Protein AF-0000000067994650 (afdb_homodimer)

Structure (mmCIF, N/CA/C/O backbone):
data_AF-0000000067994650-model_v1
#
loop_
_entity.id
_entity.type
_entity.pdbx_description
1 polymer 'DUF3533 domain-containing protein'
#
loop_
_atom_site.group_PDB
_atom_site.id
_atom_site.type_symbol
_atom_site.label_atom_id
_atom_site.label_alt_id
_atom_site.label_comp_id
_atom_site.label_asym_id
_atom_site.label_entity_id
_atom_site.label_seq_id
_atom_site.pdbx_PDB_ins_code
_atom_site.Cartn_x
_atom_site.Cartn_y
_atom_site.Cartn_z
_atom_site.occupancy
_atom_site.B_iso_or_equiv
_atom_site.auth_seq_id
_atom_site.auth_comp_id
_atom_site.auth_asym_id
_atom_site.auth_atom_id
_atom_site.pdbx_PDB_model_num
ATOM 1 N N . MET A 1 1 ? -2.117 75.438 18.109 1 29.7 1 MET A N 1
ATOM 2 C CA . MET A 1 1 ? -2.848 74.125 18.141 1 29.7 1 MET A CA 1
ATOM 3 C C . MET A 1 1 ? -2.881 73.5 16.75 1 29.7 1 MET A C 1
ATOM 5 O O . MET A 1 1 ? -3.826 73.75 15.992 1 29.7 1 MET A O 1
ATOM 9 N N . ALA A 1 2 ? -1.733 73.375 16.031 1 42.38 2 ALA A N 1
ATOM 10 C CA . ALA A 1 2 ? -1.483 72.812 14.703 1 42.38 2 ALA A CA 1
ATOM 11 C C . ALA A 1 2 ? -1.89 71.375 14.633 1 42.38 2 ALA A C 1
ATOM 13 O O . ALA A 1 2 ? -1.391 70.5 15.406 1 42.38 2 ALA A O 1
ATOM 14 N N . GLY A 1 3 ? -3.188 71.125 14.312 1 34.12 3 GLY A N 1
ATOM 15 C CA . GLY A 1 3 ? -3.738 69.75 14.062 1 34.12 3 GLY A CA 1
ATOM 16 C C . GLY A 1 3 ? -2.934 69 13.055 1 34.12 3 GLY A C 1
ATOM 17 O O . GLY A 1 3 ? -2.914 69.312 11.867 1 34.12 3 GLY A O 1
ATOM 18 N N . SER A 1 4 ? -1.742 68.438 13.383 1 42.16 4 SER A N 1
ATOM 19 C CA . SER A 1 4 ? -1.042 67.5 12.523 1 42.16 4 SER A CA 1
ATOM 20 C C . SER A 1 4 ? -1.967 66.375 12.086 1 42.16 4 SER A C 1
ATOM 22 O O . SER A 1 4 ? -2.453 65.562 12.922 1 42.16 4 SER A O 1
ATOM 24 N N . THR A 1 5 ? -2.775 66.625 11.031 1 41.5 5 THR A N 1
ATOM 25 C CA . THR A 1 5 ? -3.529 65.562 10.367 1 41.5 5 THR A CA 1
ATOM 26 C C . THR A 1 5 ? -2.621 64.438 10.023 1 41.5 5 THR A C 1
ATOM 28 O O . THR A 1 5 ? -1.7 64.562 9.219 1 41.5 5 THR A O 1
ATOM 31 N N . VAL A 1 6 ? -2.287 63.562 10.969 1 46.94 6 VAL A N 1
ATOM 32 C CA . VAL A 1 6 ? -1.71 62.25 10.656 1 46.94 6 VAL A CA 1
ATOM 33 C C . VAL A 1 6 ? -2.535 61.562 9.57 1 46.94 6 VAL A C 1
ATOM 35 O O . VAL A 1 6 ? -3.682 61.156 9.812 1 46.94 6 VAL A O 1
ATOM 38 N N . ALA A 1 7 ? -2.354 61.969 8.32 1 45.97 7 ALA A N 1
ATOM 39 C CA . ALA A 1 7 ? -2.844 61.156 7.203 1 45.97 7 ALA A CA 1
ATOM 40 C C . ALA A 1 7 ? -2.518 59.688 7.41 1 45.97 7 ALA A C 1
ATOM 42 O O . ALA A 1 7 ? -1.348 59.312 7.5 1 45.97 7 ALA A O 1
ATOM 43 N N . THR A 1 8 ? -3.389 59.062 8.164 1 40.09 8 THR A N 1
ATOM 44 C CA . THR A 1 8 ? -3.326 57.594 8.109 1 40.09 8 THR A CA 1
ATOM 45 C C . THR A 1 8 ? -3.223 57.094 6.672 1 40.09 8 THR A C 1
ATOM 47 O O . THR A 1 8 ? -4.113 57.375 5.859 1 40.09 8 THR A O 1
ATOM 50 N N . ASP A 1 9 ? -2.074 57.25 6.07 1 38.62 9 ASP A N 1
ATOM 51 C CA . ASP A 1 9 ? -1.827 56.594 4.797 1 38.62 9 ASP A CA 1
ATOM 52 C C . ASP A 1 9 ? -2.482 55.219 4.762 1 38.62 9 ASP A C 1
ATOM 54 O O . ASP A 1 9 ? -1.994 54.25 5.391 1 38.62 9 ASP A O 1
ATOM 58 N N . THR A 1 10 ? -3.785 55.188 4.84 1 40.5 10 THR A N 1
ATOM 59 C CA . THR A 1 10 ? -4.527 53.969 4.633 1 40.5 10 THR A CA 1
ATOM 60 C C . THR A 1 10 ? -4.188 53.344 3.281 1 40.5 10 THR A C 1
ATOM 62 O O . THR A 1 10 ? -5.016 53.344 2.369 1 40.5 10 THR A O 1
ATOM 65 N N . ARG A 1 11 ? -3.027 53.625 2.789 1 42.62 11 ARG A N 1
ATOM 66 C CA . ARG A 1 11 ? -2.729 52.938 1.547 1 42.62 11 ARG A CA 1
ATOM 67 C C . ARG A 1 11 ? -3.043 51.438 1.67 1 42.62 11 ARG A C 1
ATOM 69 O O . ARG A 1 11 ? -2.508 50.75 2.547 1 42.62 11 ARG A O 1
ATOM 76 N N . ILE A 1 12 ? -4.199 51.062 1.277 1 43.84 12 ILE A N 1
ATOM 77 C CA . ILE A 1 12 ? -4.555 49.688 1.041 1 43.84 12 ILE A CA 1
ATOM 78 C C . ILE A 1 12 ? -3.406 48.969 0.336 1 43.84 12 ILE A C 1
ATOM 80 O O . ILE A 1 12 ? -3.023 49.344 -0.775 1 43.84 12 ILE A O 1
ATOM 84 N N . LYS A 1 13 ? -2.348 48.594 1.061 1 48.44 13 LYS A N 1
ATOM 85 C CA . LYS A 1 13 ? -1.297 47.719 0.519 1 48.44 13 LYS A CA 1
ATOM 86 C C . LYS A 1 13 ? -1.854 46.781 -0.53 1 48.44 13 LYS A C 1
ATOM 88 O O . LYS A 1 13 ? -2.863 46.094 -0.294 1 48.44 13 LYS A O 1
ATOM 93 N N . PRO A 1 14 ? -1.646 46.969 -1.802 1 47.5 14 PRO A N 1
ATOM 94 C CA . PRO A 1 14 ? -2.109 46.094 -2.879 1 47.5 14 PRO A CA 1
ATOM 95 C C . PRO A 1 14 ? -1.951 44.625 -2.541 1 47.5 14 PRO A C 1
ATOM 97 O O . PRO A 1 14 ? -1.051 44.25 -1.783 1 47.5 14 PRO A O 1
ATOM 100 N N . PRO A 1 15 ? -3.088 43.938 -2.531 1 55.03 15 PRO A N 1
ATOM 101 C CA . PRO A 1 15 ? -2.959 42.531 -2.23 1 55.03 15 PRO A CA 1
ATOM 102 C C . PRO A 1 15 ? -1.722 41.906 -2.871 1 55.03 15 PRO A C 1
ATOM 104 O O . PRO A 1 15 ? -1.391 42.219 -4.016 1 55.03 15 PRO A O 1
ATOM 107 N N . SER A 1 16 ? -0.618 41.656 -2.078 1 64.62 16 SER A N 1
ATOM 108 C CA . SER A 1 16 ? 0.697 41.094 -2.408 1 64.62 16 SER A CA 1
ATOM 109 C C . SER A 1 16 ? 0.606 40.094 -3.533 1 64.62 16 SER A C 1
ATOM 111 O O . SER A 1 16 ? -0.419 39.406 -3.691 1 64.62 16 SER A O 1
ATOM 113 N N . ALA A 1 17 ? 1.298 40.312 -4.727 1 74.31 17 ALA A N 1
ATOM 114 C CA . ALA A 1 17 ? 1.501 39.438 -5.863 1 74.31 17 ALA A CA 1
ATOM 115 C C . ALA A 1 17 ? 1.503 37.969 -5.418 1 74.31 17 ALA A C 1
ATOM 117 O O . ALA A 1 17 ? 1.117 37.094 -6.184 1 74.31 17 ALA A O 1
ATOM 118 N N . ARG A 1 18 ? 1.809 37.812 -4.211 1 77.06 18 ARG A N 1
ATOM 119 C CA . ARG A 1 18 ? 1.876 36.469 -3.662 1 77.06 18 ARG A CA 1
ATOM 120 C C . ARG A 1 18 ? 0.488 35.844 -3.578 1 77.06 18 ARG A C 1
ATOM 122 O O . ARG A 1 18 ? 0.32 34.656 -3.859 1 77.06 18 ARG A O 1
ATOM 129 N N . ARG A 1 19 ? -0.495 36.688 -3.385 1 82 19 ARG A N 1
ATOM 130 C CA . ARG A 1 19 ? -1.859 36.188 -3.23 1 82 19 ARG A CA 1
ATOM 131 C C . ARG A 1 19 ? -2.385 35.625 -4.543 1 82 19 ARG A C 1
ATOM 133 O O . ARG A 1 19 ? -3.193 34.688 -4.539 1 82 19 ARG A O 1
ATOM 140 N N . TRP A 1 20 ? -1.82 36.125 -5.641 1 85.31 20 TRP A N 1
ATOM 141 C CA . TRP A 1 20 ? -2.338 35.719 -6.945 1 85.31 20 TRP A CA 1
ATOM 142 C C . TRP A 1 20 ? -1.477 34.594 -7.555 1 85.31 20 TRP A C 1
ATOM 144 O O . TRP A 1 20 ? -1.942 33.844 -8.406 1 85.31 20 TRP A O 1
ATOM 154 N N . ILE A 1 21 ? -0.321 34.438 -7.066 1 87.44 21 ILE A N 1
ATOM 155 C CA . ILE A 1 21 ? 0.613 33.5 -7.676 1 87.44 21 ILE A CA 1
ATOM 156 C C . ILE A 1 21 ? 0.593 32.188 -6.902 1 87.44 21 ILE A C 1
ATOM 158 O O . ILE A 1 21 ? 0.75 31.109 -7.492 1 87.44 21 ILE A O 1
ATOM 162 N N . ILE A 1 22 ? 0.298 32.188 -5.672 1 86.88 22 ILE A N 1
ATOM 163 C CA . ILE A 1 22 ? 0.41 31.016 -4.793 1 86.88 22 ILE A CA 1
ATOM 164 C C . ILE A 1 22 ? -0.578 29.938 -5.23 1 86.88 22 ILE A C 1
ATOM 166 O O . ILE A 1 22 ? -0.215 28.766 -5.344 1 86.88 22 ILE A O 1
ATOM 170 N N . PRO A 1 23 ? -1.797 30.359 -5.566 1 88.06 23 PRO A N 1
ATOM 171 C CA . PRO A 1 23 ? -2.74 29.312 -5.961 1 88.06 23 PRO A CA 1
ATOM 172 C C . PRO A 1 23 ? -2.359 28.641 -7.281 1 88.06 23 PRO A C 1
ATOM 174 O O . PRO A 1 23 ? -2.711 27.484 -7.516 1 88.06 23 PRO A O 1
ATOM 177 N N . LEU A 1 24 ? -1.581 29.344 -8.039 1 89 24 LEU A N 1
ATOM 178 C CA . LEU A 1 24 ? -1.181 28.781 -9.32 1 89 24 LEU A CA 1
ATOM 179 C C . LEU A 1 24 ? 0.02 27.859 -9.164 1 89 24 LEU A C 1
ATOM 181 O O . LEU A 1 24 ? 0.182 26.906 -9.93 1 89 24 LEU A O 1
ATOM 185 N N . LEU A 1 25 ? 0.823 28.078 -8.125 1 92.69 25 LEU A N 1
ATOM 186 C CA . LEU A 1 25 ? 2.021 27.266 -7.898 1 92.69 25 LEU A CA 1
ATOM 187 C C . LEU A 1 25 ? 1.723 26.094 -6.984 1 92.69 25 LEU A C 1
ATOM 189 O O . LEU A 1 25 ? 2.488 25.125 -6.941 1 92.69 25 LEU A O 1
ATOM 193 N N . ALA A 1 26 ? 0.589 26.172 -6.316 1 92.62 26 ALA A N 1
ATOM 194 C CA . ALA A 1 26 ? 0.248 25.172 -5.309 1 92.62 26 ALA A CA 1
ATOM 195 C C . ALA A 1 26 ? 0.141 23.781 -5.93 1 92.62 26 ALA A C 1
ATOM 197 O O . ALA A 1 26 ? 0.707 22.812 -5.41 1 92.62 26 ALA A O 1
ATOM 198 N N . PRO A 1 27 ? -0.521 23.703 -7.109 1 94.44 27 PRO A N 1
ATOM 199 C CA . PRO A 1 27 ? -0.582 22.375 -7.727 1 94.44 27 PRO A CA 1
ATOM 200 C C . PRO A 1 27 ? 0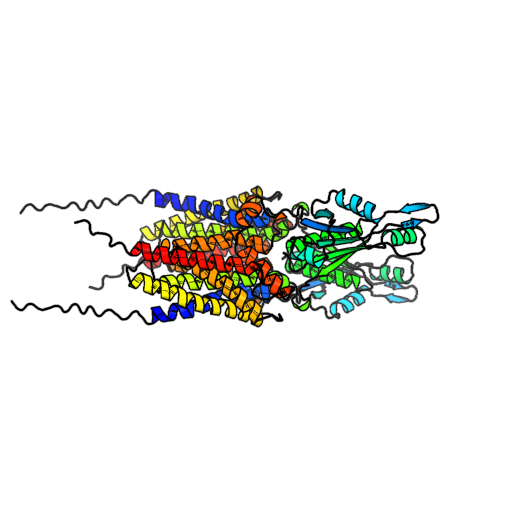.799 21.828 -8.078 1 94.44 27 PRO A C 1
ATOM 202 O O . PRO A 1 27 ? 1.025 20.609 -7.996 1 94.44 27 PRO A O 1
ATOM 205 N N . LEU A 1 28 ? 1.701 22.672 -8.383 1 95.62 28 LEU A N 1
ATOM 206 C CA . LEU A 1 28 ? 3.047 22.234 -8.734 1 95.62 28 LEU A CA 1
ATOM 207 C C . LEU A 1 28 ? 3.771 21.672 -7.516 1 95.62 28 LEU A C 1
ATOM 209 O O . LEU A 1 28 ? 4.469 20.656 -7.617 1 95.62 28 LEU A O 1
ATOM 213 N N . ILE A 1 29 ? 3.594 22.281 -6.434 1 93.44 29 ILE A N 1
ATOM 214 C CA . ILE A 1 29 ? 4.191 21.797 -5.195 1 93.44 29 ILE A CA 1
ATOM 215 C C . ILE A 1 29 ? 3.611 20.438 -4.848 1 93.44 29 ILE A C 1
ATOM 217 O O . ILE A 1 29 ? 4.355 19.5 -4.52 1 93.44 29 ILE A O 1
ATOM 221 N N . GLY A 1 30 ? 2.305 20.359 -4.957 1 93.5 30 GLY A N 1
ATOM 222 C CA . GLY A 1 30 ? 1.657 19.078 -4.707 1 93.5 30 GLY A CA 1
ATOM 223 C C . GLY A 1 30 ? 2.121 17.984 -5.645 1 93.5 30 GLY A C 1
ATOM 224 O O . GLY A 1 30 ? 2.332 16.844 -5.219 1 93.5 30 GLY A O 1
ATOM 225 N N . LEU A 1 31 ? 2.346 18.375 -6.879 1 95.69 31 LEU A N 1
ATOM 226 C CA . LEU A 1 31 ? 2.775 17.406 -7.887 1 95.69 31 LEU A CA 1
ATOM 227 C C . LEU A 1 31 ? 4.191 16.922 -7.605 1 95.69 31 LEU A C 1
ATOM 229 O O . LEU A 1 31 ? 4.508 15.75 -7.832 1 95.69 31 LEU A O 1
ATOM 233 N N . ILE A 1 32 ? 5.023 17.766 -7.113 1 94.69 32 ILE A N 1
ATOM 234 C CA . ILE A 1 32 ? 6.387 17.391 -6.773 1 94.69 32 ILE A CA 1
ATOM 235 C C . ILE A 1 32 ? 6.371 16.406 -5.609 1 94.69 32 ILE A C 1
ATOM 237 O O . ILE A 1 32 ? 7.047 15.367 -5.648 1 94.69 32 ILE A O 1
ATOM 241 N N . ILE A 1 33 ? 5.566 16.672 -4.621 1 92.19 33 ILE A N 1
ATOM 242 C CA . ILE A 1 33 ? 5.434 15.789 -3.471 1 92.19 33 ILE A CA 1
ATOM 243 C C . ILE A 1 33 ? 4.863 14.438 -3.92 1 92.19 33 ILE A C 1
ATOM 245 O O . ILE A 1 33 ? 5.367 13.383 -3.529 1 92.19 33 ILE A O 1
ATOM 249 N N . ALA A 1 34 ? 3.9 14.555 -4.793 1 91.44 34 ALA A N 1
ATOM 250 C CA . ALA A 1 34 ? 3.287 13.344 -5.328 1 91.44 34 ALA A CA 1
ATOM 251 C C . ALA A 1 34 ? 4.301 12.508 -6.109 1 91.44 34 ALA A C 1
ATOM 253 O O . ALA A 1 34 ? 4.363 11.289 -5.953 1 91.44 34 ALA A O 1
ATOM 254 N N . ALA A 1 35 ? 5.062 13.172 -6.883 1 93.56 35 ALA A N 1
ATOM 255 C CA . ALA A 1 35 ? 6.07 12.484 -7.688 1 93.56 35 ALA A CA 1
ATOM 256 C C . ALA A 1 35 ? 7.082 11.766 -6.801 1 93.56 35 ALA A C 1
ATOM 258 O O . ALA A 1 35 ? 7.488 10.641 -7.102 1 93.56 35 ALA A O 1
ATOM 259 N N . LEU A 1 36 ? 7.422 12.336 -5.734 1 91.5 36 LEU A N 1
ATOM 260 C CA . LEU A 1 36 ? 8.375 11.742 -4.809 1 91.5 36 LEU A CA 1
ATOM 261 C C . LEU A 1 36 ? 7.801 10.477 -4.172 1 91.5 36 LEU A C 1
ATOM 263 O O . LEU A 1 36 ? 8.539 9.531 -3.885 1 91.5 36 LEU A O 1
ATOM 267 N N . MET A 1 37 ? 6.562 10.469 -4.023 1 88.94 37 MET A N 1
ATOM 268 C CA . MET A 1 37 ? 5.922 9.336 -3.361 1 88.94 37 MET A CA 1
ATOM 269 C C . MET A 1 37 ? 5.668 8.203 -4.348 1 88.94 37 MET A C 1
ATOM 271 O O . MET A 1 37 ? 5.844 7.031 -4.012 1 88.94 37 MET A O 1
ATOM 275 N N . VAL A 1 38 ? 5.348 8.547 -5.551 1 89.81 38 VAL A N 1
ATOM 276 C CA . VAL A 1 38 ? 4.844 7.562 -6.504 1 89.81 38 VAL A CA 1
ATOM 277 C C . VAL A 1 38 ? 6.008 6.957 -7.285 1 89.81 38 VAL A C 1
ATOM 279 O O . VAL A 1 38 ? 5.949 5.793 -7.691 1 89.81 38 VAL A O 1
ATOM 282 N N . THR A 1 39 ? 7.105 7.645 -7.453 1 92.62 39 THR A N 1
ATOM 283 C CA . THR A 1 39 ? 8.188 7.273 -8.359 1 92.62 39 THR A CA 1
ATOM 284 C C . THR A 1 39 ? 8.82 5.953 -7.93 1 92.62 39 THR A C 1
ATOM 286 O O . THR A 1 39 ? 9.055 5.074 -8.758 1 92.62 39 THR A O 1
ATOM 289 N N . PRO A 1 40 ? 9.031 5.793 -6.699 1 91.75 40 PRO A N 1
ATOM 290 C CA . PRO A 1 40 ? 9.727 4.547 -6.352 1 91.75 40 PRO A CA 1
ATOM 291 C C . PRO A 1 40 ? 8.852 3.311 -6.559 1 91.75 40 PRO A C 1
ATOM 293 O O . PRO A 1 40 ? 9.367 2.238 -6.891 1 91.75 40 PRO A O 1
ATOM 296 N N . MET A 1 41 ? 7.598 3.451 -6.434 1 90.38 41 MET A N 1
ATOM 297 C CA . MET A 1 41 ? 6.703 2.312 -6.609 1 90.38 41 MET A CA 1
ATOM 298 C C . MET A 1 41 ? 6.414 2.064 -8.086 1 90.38 41 MET A C 1
ATOM 300 O O . MET A 1 41 ? 6.562 0.942 -8.57 1 90.38 41 MET A O 1
ATOM 304 N N . LEU A 1 42 ? 6.188 3.076 -8.836 1 91.12 42 LEU A N 1
ATOM 305 C CA . LEU A 1 42 ? 5.805 2.914 -10.234 1 91.12 42 LEU A CA 1
ATOM 306 C C . LEU A 1 42 ? 7.035 2.832 -11.133 1 91.12 42 LEU A C 1
ATOM 308 O O . LEU A 1 42 ? 6.965 2.318 -12.25 1 91.12 42 LEU A O 1
ATOM 312 N N . GLY A 1 43 ? 8.109 3.303 -10.609 1 90.31 43 GLY A N 1
ATOM 313 C CA . GLY A 1 43 ? 9.344 3.244 -11.375 1 90.31 43 GLY A CA 1
ATOM 314 C C . GLY A 1 43 ? 10.18 2.021 -11.055 1 90.31 43 GLY A C 1
ATOM 315 O O . GLY A 1 43 ? 11.281 1.856 -11.602 1 90.31 43 GLY A O 1
ATOM 316 N N . ALA A 1 44 ? 9.656 1.166 -10.195 1 89.75 44 ALA A N 1
ATOM 317 C CA . ALA A 1 44 ? 10.375 -0.048 -9.82 1 89.75 44 ALA A CA 1
ATOM 318 C C . ALA A 1 44 ? 10.477 -1.012 -11 1 89.75 44 ALA A C 1
ATOM 320 O O . ALA A 1 44 ? 9.484 -1.245 -11.703 1 89.75 44 ALA A O 1
ATOM 321 N N . LYS A 1 45 ? 11.664 -1.542 -11.219 1 87.56 45 LYS A N 1
ATOM 322 C CA . LYS A 1 45 ? 11.906 -2.547 -12.258 1 87.56 45 LYS A CA 1
ATOM 323 C C . LYS A 1 45 ? 12.336 -3.875 -11.641 1 87.56 45 LYS A C 1
ATOM 325 O O . LYS A 1 45 ? 13.273 -3.918 -10.844 1 87.56 45 LYS A O 1
ATOM 330 N N . ALA A 1 46 ? 11.602 -4.824 -11.961 1 87.69 46 ALA A N 1
ATOM 331 C CA . ALA A 1 46 ? 11.906 -6.156 -11.445 1 87.69 46 ALA A CA 1
ATOM 332 C C . ALA A 1 46 ? 13.141 -6.734 -12.133 1 87.69 46 ALA A C 1
ATOM 334 O O . ALA A 1 46 ? 13.031 -7.672 -12.93 1 87.69 46 ALA A O 1
ATOM 335 N N . GLU A 1 47 ? 14.258 -6.137 -11.789 1 88.88 47 GLU A N 1
ATOM 336 C CA . GLU A 1 47 ? 15.5 -6.574 -12.422 1 88.88 47 GLU A CA 1
ATOM 337 C C . GLU A 1 47 ? 16.594 -6.812 -11.383 1 88.88 47 GLU A C 1
ATOM 339 O O . GLU A 1 47 ? 16.625 -6.148 -10.344 1 88.88 47 GLU A O 1
ATOM 344 N N . ASN A 1 48 ? 17.359 -7.875 -11.703 1 90.81 48 ASN A N 1
ATOM 345 C CA . ASN A 1 48 ? 18.641 -8.102 -11.031 1 90.81 48 ASN A CA 1
ATOM 346 C C . ASN A 1 48 ? 18.438 -8.438 -9.555 1 90.81 48 ASN A C 1
ATOM 348 O O . ASN A 1 48 ? 19.141 -7.906 -8.695 1 90.81 48 ASN A O 1
ATOM 352 N N . LEU A 1 49 ? 17.453 -9.234 -9.289 1 93.06 49 LEU A N 1
ATOM 353 C CA . LEU A 1 49 ? 17.312 -9.742 -7.93 1 93.06 49 LEU A CA 1
ATOM 354 C C . LEU A 1 49 ? 18.406 -10.734 -7.59 1 93.06 49 LEU A C 1
ATOM 356 O O . LEU A 1 49 ? 18.609 -11.711 -8.312 1 93.06 49 LEU A O 1
ATOM 360 N N . PRO A 1 50 ? 19.109 -10.531 -6.566 1 93.12 50 PRO A N 1
ATOM 361 C CA . PRO A 1 50 ? 20.266 -11.383 -6.27 1 93.12 50 PRO A CA 1
ATOM 362 C C . PRO A 1 50 ? 19.875 -12.789 -5.824 1 93.12 50 PRO A C 1
ATOM 364 O O . PRO A 1 50 ? 19.078 -12.945 -4.891 1 93.12 50 PRO A O 1
ATOM 367 N N . VAL A 1 51 ? 20.438 -13.75 -6.457 1 93.94 51 VAL A N 1
ATOM 368 C CA . VAL A 1 51 ? 20.266 -15.156 -6.145 1 93.94 51 VAL A CA 1
ATOM 369 C C . VAL A 1 51 ? 21.625 -15.852 -6.07 1 93.94 51 VAL A C 1
ATOM 371 O O . VAL A 1 51 ? 22.453 -15.688 -6.961 1 93.94 51 VAL A O 1
ATOM 374 N N . ALA A 1 52 ? 21.828 -16.625 -5.004 1 94.19 52 ALA A N 1
ATOM 375 C CA . ALA A 1 52 ? 23.094 -17.344 -4.836 1 94.19 52 ALA A CA 1
ATOM 376 C C . ALA A 1 52 ? 22.969 -18.781 -5.344 1 94.19 52 ALA A C 1
ATOM 378 O O . ALA A 1 52 ? 21.938 -19.438 -5.16 1 94.19 52 ALA A O 1
ATOM 379 N N . ILE A 1 53 ? 24.016 -19.203 -5.977 1 93.5 53 ILE A N 1
ATOM 380 C CA . ILE A 1 53 ? 24.109 -20.594 -6.414 1 93.5 53 ILE A CA 1
ATOM 381 C C . ILE A 1 53 ? 25.156 -21.328 -5.594 1 93.5 53 ILE A C 1
ATOM 383 O O . ILE A 1 53 ? 26.297 -20.844 -5.461 1 93.5 53 ILE A O 1
ATOM 387 N N . VAL A 1 54 ? 24.766 -22.359 -5.031 1 93.25 54 VAL A N 1
ATOM 388 C CA . VAL A 1 54 ? 25.688 -23.234 -4.328 1 93.25 54 VAL A CA 1
ATOM 389 C C . VAL A 1 54 ? 25.797 -24.562 -5.07 1 93.25 54 VAL A C 1
ATOM 391 O O . VAL A 1 54 ? 24.859 -25.359 -5.078 1 93.25 54 VAL A O 1
ATOM 394 N N . ASN A 1 55 ? 26.938 -24.781 -5.645 1 92.5 55 ASN A N 1
ATOM 395 C CA . ASN A 1 55 ? 27.188 -26.016 -6.395 1 92.5 55 ASN A CA 1
ATOM 396 C C . ASN A 1 55 ? 27.953 -27.031 -5.555 1 92.5 55 ASN A C 1
ATOM 398 O O . ASN A 1 55 ? 29.156 -26.922 -5.375 1 92.5 55 ASN A O 1
ATOM 402 N N . ALA A 1 56 ? 27.25 -28.016 -5.125 1 89.88 56 ALA A N 1
ATOM 403 C CA . ALA A 1 56 ? 27.875 -29.062 -4.336 1 89.88 56 ALA A CA 1
ATOM 404 C C . ALA A 1 56 ? 28.125 -30.312 -5.184 1 89.88 56 ALA A C 1
ATOM 406 O O . ALA A 1 56 ? 28.547 -31.344 -4.664 1 89.88 56 ALA A O 1
ATOM 407 N N . ASP A 1 57 ? 27.875 -30.203 -6.426 1 91.19 57 ASP A N 1
ATOM 408 C CA . ASP A 1 57 ? 27.984 -31.359 -7.312 1 91.19 57 ASP A CA 1
ATOM 409 C C . ASP A 1 57 ? 29.422 -31.844 -7.406 1 91.19 57 ASP A C 1
ATOM 411 O O . ASP A 1 57 ? 30.344 -31.031 -7.625 1 91.19 57 ASP A O 1
ATOM 415 N N . SER A 1 58 ? 29.625 -33.188 -7.277 1 88 58 SER A N 1
ATOM 416 C CA . SER A 1 58 ? 30.969 -33.75 -7.297 1 88 58 SER A CA 1
ATOM 417 C C . SER A 1 58 ? 31.312 -34.281 -8.68 1 88 58 SER A C 1
ATOM 419 O O . SER A 1 58 ? 32.469 -34.656 -8.93 1 88 58 SER A O 1
ATOM 421 N N . GLY A 1 59 ? 30.375 -34.25 -9.492 1 88.94 59 GLY A N 1
ATOM 422 C CA . GLY A 1 59 ? 30.594 -34.906 -10.773 1 88.94 59 GLY A CA 1
ATOM 423 C C . GLY A 1 59 ? 30.578 -36.406 -10.703 1 88.94 59 GLY A C 1
ATOM 424 O O . GLY A 1 59 ? 30.516 -36.969 -9.609 1 88.94 59 GLY A O 1
ATOM 425 N N . VAL A 1 60 ? 30.453 -37.031 -11.906 1 88.56 60 VAL A N 1
ATOM 426 C CA . VAL A 1 60 ? 30.469 -38.5 -11.938 1 88.56 60 VAL A CA 1
ATOM 427 C C . VAL A 1 60 ? 31.25 -39 -13.148 1 88.56 60 VAL A C 1
ATOM 429 O O . VAL A 1 60 ? 31.234 -38.344 -14.211 1 88.56 60 VAL A O 1
ATOM 432 N N . THR A 1 61 ? 32.094 -39.969 -12.844 1 89.38 61 THR A N 1
ATOM 433 C CA . THR A 1 61 ? 32.781 -40.625 -13.938 1 89.38 61 THR A CA 1
ATOM 434 C C . THR A 1 61 ? 32.094 -41.938 -14.328 1 89.38 61 THR A C 1
ATOM 436 O O . THR A 1 61 ? 31.891 -42.812 -13.492 1 89.38 61 THR A O 1
ATOM 439 N N . LEU A 1 62 ? 31.672 -41.938 -15.578 1 85.94 62 LEU A N 1
ATOM 440 C CA . LEU A 1 62 ? 30.969 -43.094 -16.078 1 85.94 62 LEU A CA 1
ATOM 441 C C . LEU A 1 62 ? 31.922 -44.25 -16.312 1 85.94 62 LEU A C 1
ATOM 443 O O . LEU A 1 62 ? 33.156 -44.062 -16.391 1 85.94 62 LEU A O 1
ATOM 447 N N . PRO A 1 63 ? 31.312 -45.5 -16.469 1 84.19 63 PRO A N 1
ATOM 448 C CA . PRO A 1 63 ? 32.156 -46.656 -16.75 1 84.19 63 PRO A CA 1
ATOM 449 C C . PRO A 1 63 ? 32.906 -46.5 -18.078 1 84.19 63 PRO A C 1
ATOM 451 O O . PRO A 1 63 ? 33.969 -47.094 -18.25 1 84.19 63 PRO A O 1
ATOM 454 N N . THR A 1 64 ? 32.375 -45.719 -18.875 1 85.94 64 THR A N 1
ATOM 455 C CA . THR A 1 64 ? 32.969 -45.5 -20.188 1 85.94 64 THR A CA 1
ATOM 456 C C . THR A 1 64 ? 34.219 -44.625 -20.062 1 85.94 64 THR A C 1
ATOM 458 O O . THR A 1 64 ? 34.969 -44.5 -21.031 1 85.94 64 THR A O 1
ATOM 461 N N . GLY A 1 65 ? 34.438 -44.062 -18.891 1 86.19 65 GLY A N 1
ATOM 462 C CA . GLY A 1 65 ? 35.562 -43.156 -18.688 1 86.19 65 GLY A CA 1
ATOM 463 C C . GLY A 1 65 ? 35.219 -41.688 -18.828 1 86.19 65 GLY A C 1
ATOM 464 O O . GLY A 1 65 ? 36.031 -40.812 -18.5 1 86.19 65 GLY A O 1
ATOM 465 N N . GLU A 1 66 ? 34.062 -41.469 -19.328 1 86.38 66 GLU A N 1
ATOM 466 C CA . GLU A 1 66 ? 33.594 -40.094 -19.516 1 86.38 66 GLU A CA 1
ATOM 467 C C . GLU A 1 66 ? 33.156 -39.469 -18.203 1 86.38 66 GLU A C 1
ATOM 469 O O . GLU A 1 66 ? 32.469 -40.125 -17.406 1 86.38 66 GLU A O 1
ATOM 474 N N . THR A 1 67 ? 33.688 -38.25 -17.891 1 88.62 67 THR A N 1
ATOM 475 C CA . THR A 1 67 ? 33.281 -37.531 -16.688 1 88.62 67 THR A CA 1
ATOM 476 C C . THR A 1 67 ? 32.156 -36.531 -17 1 88.62 67 THR A C 1
ATOM 478 O O . THR A 1 67 ? 32.25 -35.75 -17.953 1 88.62 67 THR A O 1
ATOM 481 N N . ILE A 1 68 ? 31.031 -36.688 -16.297 1 87 68 ILE A N 1
ATOM 482 C CA . ILE A 1 68 ? 29.891 -35.812 -16.453 1 87 68 ILE A CA 1
ATOM 483 C C . ILE A 1 68 ? 29.828 -34.844 -15.258 1 87 68 ILE A C 1
ATOM 485 O O . ILE A 1 68 ? 29.844 -35.281 -14.109 1 87 68 ILE A O 1
ATOM 489 N N . ASN A 1 69 ? 29.938 -33.531 -15.586 1 90.38 69 ASN A N 1
ATOM 490 C CA . ASN A 1 69 ? 29.734 -32.5 -14.594 1 90.38 69 ASN A CA 1
ATOM 491 C C . ASN A 1 69 ? 28.469 -31.688 -14.891 1 90.38 69 ASN A C 1
ATOM 493 O O . ASN A 1 69 ? 28.562 -30.531 -15.32 1 90.38 69 ASN A O 1
ATOM 497 N N . ALA A 1 70 ? 27.375 -32.312 -14.555 1 88.44 70 ALA A N 1
ATOM 498 C CA . ALA A 1 70 ? 26.078 -31.719 -14.844 1 88.44 70 ALA A CA 1
ATOM 499 C C . ALA A 1 70 ? 25.875 -30.453 -14.023 1 88.44 70 ALA A C 1
ATOM 501 O O . ALA A 1 70 ? 25.203 -29.516 -14.469 1 88.44 70 ALA A O 1
ATOM 502 N N . GLY A 1 71 ? 26.406 -30.453 -12.82 1 88.94 71 GLY A N 1
ATOM 503 C CA . GLY A 1 71 ? 26.312 -29.266 -11.977 1 88.94 71 GLY A CA 1
ATOM 504 C C . GLY A 1 71 ? 26.969 -28.047 -12.578 1 88.94 71 GLY A C 1
ATOM 505 O O . GLY A 1 71 ? 26.391 -26.969 -12.594 1 88.94 71 GLY A O 1
ATOM 506 N N . ALA A 1 72 ? 28.125 -28.234 -13.039 1 89 72 ALA A N 1
ATOM 507 C CA . ALA A 1 72 ? 28.859 -27.141 -13.664 1 89 72 ALA A CA 1
ATOM 508 C C . ALA A 1 72 ? 28.141 -26.656 -14.922 1 89 72 ALA A C 1
ATOM 510 O O . ALA A 1 72 ? 28.125 -25.453 -15.211 1 89 72 ALA A O 1
ATOM 511 N N . GLN A 1 73 ? 27.594 -27.578 -15.609 1 87.12 73 GLN A N 1
ATOM 512 C CA . GLN A 1 73 ? 26.844 -27.219 -16.812 1 87.12 73 GLN A CA 1
ATOM 513 C C . GLN A 1 73 ? 25.578 -26.422 -16.469 1 87.12 73 GLN A C 1
ATOM 515 O O . GLN A 1 73 ? 25.219 -25.484 -17.172 1 87.12 73 GLN A O 1
ATOM 520 N N . ALA A 1 74 ? 24.953 -26.922 -15.453 1 87.81 74 ALA A N 1
ATOM 521 C CA . ALA A 1 74 ? 23.766 -26.203 -14.992 1 87.81 74 ALA A CA 1
ATOM 522 C C . ALA A 1 74 ? 24.094 -24.781 -14.594 1 87.81 74 ALA A C 1
ATOM 524 O O . ALA A 1 74 ? 23.359 -23.844 -14.93 1 87.81 74 ALA A O 1
ATOM 525 N N . VAL A 1 75 ? 25.172 -24.578 -13.883 1 88.19 75 VAL A N 1
ATOM 526 C CA . VAL A 1 75 ? 25.609 -23.25 -13.453 1 88.19 75 VAL A CA 1
ATOM 527 C C . VAL A 1 75 ? 25.891 -22.375 -14.672 1 88.19 75 VAL A C 1
ATOM 529 O O . VAL A 1 75 ? 25.5 -21.203 -14.703 1 88.19 75 VAL A O 1
ATOM 532 N N . GLU A 1 76 ? 26.5 -22.891 -15.602 1 86.38 76 GLU A N 1
ATOM 533 C CA . GLU A 1 76 ? 26.812 -22.156 -16.812 1 86.38 76 GLU A CA 1
ATOM 534 C C . GLU A 1 76 ? 25.547 -21.75 -17.562 1 86.38 76 GLU A C 1
ATOM 536 O O . GLU A 1 76 ? 25.422 -20.609 -18.031 1 86.38 76 GLU A O 1
ATOM 541 N N . ASN A 1 77 ? 24.609 -22.672 -17.594 1 84.88 77 ASN A N 1
ATOM 542 C CA . ASN A 1 77 ? 23.359 -22.391 -18.266 1 84.88 77 ASN A CA 1
ATOM 543 C C . ASN A 1 77 ? 22.562 -21.312 -17.531 1 84.88 77 ASN A C 1
ATOM 545 O O . ASN A 1 77 ? 21.969 -20.438 -18.156 1 84.88 77 ASN A O 1
ATOM 549 N N . LEU A 1 78 ? 22.578 -21.422 -16.266 1 84.56 78 LEU A N 1
ATOM 550 C CA . LEU A 1 78 ? 21.828 -20.469 -15.438 1 84.56 78 LEU A CA 1
ATOM 551 C C . LEU A 1 78 ? 22.453 -19.078 -15.5 1 84.56 78 LEU A C 1
ATOM 553 O O . LEU A 1 78 ? 21.734 -18.078 -15.555 1 84.56 78 LEU A O 1
ATOM 557 N N . THR A 1 79 ? 23.719 -18.969 -15.461 1 83.38 79 THR A N 1
ATOM 558 C CA . THR A 1 79 ? 24.406 -17.688 -15.422 1 83.38 79 THR A CA 1
ATOM 559 C C . THR A 1 79 ? 24.5 -17.078 -16.812 1 83.38 79 THR A C 1
ATOM 561 O O . THR A 1 79 ? 24.672 -15.859 -16.969 1 83.38 79 THR A O 1
ATOM 564 N N . SER A 1 80 ? 24.375 -17.922 -17.812 1 79.06 80 SER A N 1
ATOM 565 C CA . SER A 1 80 ? 24.469 -17.422 -19.188 1 79.06 80 SER A CA 1
ATOM 566 C C . SER A 1 80 ? 23.094 -17.016 -19.719 1 79.06 80 SER A C 1
ATOM 568 O O . SER A 1 80 ? 23 -16.266 -20.688 1 79.06 80 SER A O 1
ATOM 570 N N . ALA A 1 81 ? 22.078 -17.594 -19.094 1 72.5 81 ALA A N 1
ATOM 571 C CA . ALA A 1 81 ? 20.734 -17.266 -19.547 1 72.5 81 ALA A CA 1
ATOM 572 C C . ALA A 1 81 ? 20.391 -15.805 -19.234 1 72.5 81 ALA A C 1
ATOM 574 O O . ALA A 1 81 ? 20.781 -15.281 -18.188 1 72.5 81 ALA A O 1
ATOM 575 N N . ASP A 1 82 ? 20.047 -15.125 -20.203 1 68.88 82 ASP A N 1
ATOM 576 C CA . ASP A 1 82 ? 19.609 -13.742 -20.016 1 68.88 82 ASP A CA 1
ATOM 577 C C . ASP A 1 82 ? 18.344 -13.68 -19.172 1 68.88 82 ASP A C 1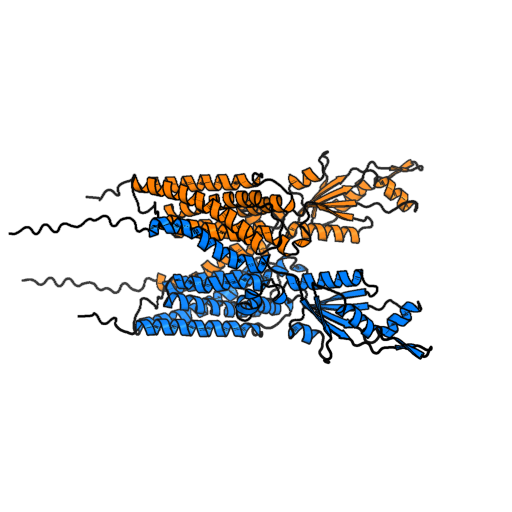
ATOM 579 O O . ASP A 1 82 ? 17.234 -13.766 -19.688 1 68.88 82 ASP A O 1
ATOM 583 N N . GLN A 1 83 ? 18.609 -13.734 -17.906 1 73 83 GLN A N 1
ATOM 584 C CA . GLN A 1 83 ? 17.469 -13.562 -17 1 73 83 GLN A CA 1
ATOM 585 C C . GLN A 1 83 ? 17.422 -12.148 -16.438 1 73 83 GLN A C 1
ATOM 587 O O . GLN A 1 83 ? 18.281 -11.766 -15.633 1 73 83 GLN A O 1
ATOM 592 N N . GLN A 1 84 ? 16.547 -11.383 -16.891 1 80.56 84 GLN A N 1
ATOM 593 C CA . GLN A 1 84 ? 16.469 -9.984 -16.484 1 80.56 84 GLN A CA 1
ATOM 594 C C . GLN A 1 84 ? 16.016 -9.852 -15.031 1 80.56 84 GLN A C 1
ATOM 596 O O . GLN A 1 84 ? 16.531 -9.008 -14.297 1 80.56 84 GLN A O 1
ATOM 601 N N . ALA A 1 85 ? 15.297 -10.789 -14.539 1 84.81 85 ALA A N 1
ATOM 602 C CA . ALA A 1 85 ? 14.672 -10.648 -13.227 1 84.81 85 ALA A CA 1
ATOM 603 C C . ALA A 1 85 ? 15.641 -11.062 -12.117 1 84.81 85 ALA A C 1
ATOM 605 O O . ALA A 1 85 ? 15.609 -10.5 -11.016 1 84.81 85 ALA A O 1
ATOM 606 N N . LEU A 1 86 ? 16.578 -11.961 -12.477 1 92.12 86 LEU A N 1
ATOM 607 C CA . LEU A 1 86 ? 17.453 -12.531 -11.445 1 92.12 86 LEU A CA 1
ATOM 608 C C . LEU A 1 86 ? 18.922 -12.289 -11.781 1 92.12 86 LEU A C 1
ATOM 610 O O . LEU A 1 86 ? 19.297 -12.297 -12.953 1 92.12 86 LEU A O 1
ATOM 614 N N . ASP A 1 87 ? 19.656 -12.023 -10.766 1 92.12 87 ASP A N 1
ATOM 615 C CA . ASP A 1 87 ? 21.109 -11.93 -10.844 1 92.12 87 ASP A CA 1
ATOM 616 C C . ASP A 1 87 ? 21.781 -13.062 -10.07 1 92.12 87 ASP A C 1
ATOM 618 O O . ASP A 1 87 ? 21.844 -13.023 -8.836 1 92.12 87 ASP A O 1
ATOM 622 N N . PHE A 1 88 ? 22.344 -14.008 -10.836 1 92.38 88 PHE A N 1
ATOM 623 C CA . PHE A 1 88 ? 22.906 -15.211 -10.242 1 92.38 88 PHE A CA 1
ATOM 624 C C . PHE A 1 88 ? 24.375 -15 -9.859 1 92.38 88 PHE A C 1
ATOM 626 O O . PHE A 1 88 ? 25.141 -14.438 -10.648 1 92.38 88 PHE A O 1
ATOM 633 N N . THR A 1 89 ? 24.703 -15.43 -8.633 1 90.12 89 THR A N 1
ATOM 634 C CA . THR A 1 89 ? 26.094 -15.383 -8.164 1 90.12 89 THR A CA 1
ATOM 635 C C . THR A 1 89 ? 26.531 -16.75 -7.652 1 90.12 89 THR A C 1
ATOM 637 O O . THR A 1 89 ? 25.891 -17.328 -6.762 1 90.12 89 THR A O 1
ATOM 640 N N . LEU A 1 90 ? 27.562 -17.234 -8.211 1 91.19 90 LEU A N 1
ATOM 641 C CA . LEU A 1 90 ? 28.094 -18.516 -7.762 1 91.19 90 LEU A CA 1
ATOM 642 C C . LEU A 1 90 ? 28.906 -18.344 -6.477 1 91.19 90 LEU A C 1
ATOM 644 O O . LEU A 1 90 ? 29.812 -17.516 -6.414 1 91.19 90 LEU A O 1
ATOM 648 N N . MET A 1 91 ? 28.391 -19.141 -5.547 1 88.94 91 MET A N 1
ATOM 649 C CA . MET A 1 91 ? 29.094 -19.047 -4.27 1 88.94 91 MET A CA 1
ATOM 650 C C . MET A 1 91 ? 30.188 -20.094 -4.184 1 88.94 91 MET A C 1
ATOM 652 O O . MET A 1 91 ? 30 -21.234 -4.609 1 88.94 91 MET A O 1
ATOM 656 N N . THR A 1 92 ? 31.312 -19.562 -3.828 1 79 92 THR A N 1
ATOM 657 C CA . THR A 1 92 ? 32.438 -20.469 -3.682 1 79 92 THR A CA 1
ATOM 658 C C . THR A 1 92 ? 32.719 -20.75 -2.207 1 79 92 THR A C 1
ATOM 660 O O . THR A 1 92 ? 33.562 -21.594 -1.879 1 79 92 THR A O 1
ATOM 663 N N . SER A 1 93 ? 31.984 -20.031 -1.432 1 70 93 SER A N 1
ATOM 664 C CA . SER A 1 93 ? 32.281 -20.141 -0.005 1 70 93 SER A CA 1
ATOM 665 C C . SER A 1 93 ? 31.469 -21.266 0.642 1 70 93 SER A C 1
ATOM 667 O O . SER A 1 93 ? 30.5 -21.75 0.059 1 70 93 SER A O 1
ATOM 669 N N . GLY A 1 94 ? 31.969 -21.938 1.629 1 78.31 94 GLY A N 1
ATOM 670 C CA . GLY A 1 94 ? 31.312 -22.969 2.41 1 78.31 94 GLY A CA 1
ATOM 671 C C . GLY A 1 94 ? 30.172 -22.453 3.27 1 78.31 94 GLY A C 1
ATOM 672 O O . GLY A 1 94 ? 29.828 -23.062 4.285 1 78.31 94 GLY A O 1
ATOM 673 N N . GLN A 1 95 ? 29.562 -21.375 2.854 1 81.38 95 GLN A N 1
ATOM 674 C CA . GLN A 1 95 ? 28.469 -20.828 3.652 1 81.38 95 GLN A CA 1
ATOM 675 C C . GLN A 1 95 ? 27.188 -21.625 3.471 1 81.38 95 GLN A C 1
ATOM 677 O O . GLN A 1 95 ? 26.922 -22.172 2.389 1 81.38 95 GLN A O 1
ATOM 682 N N . SER A 1 96 ? 26.453 -21.625 4.59 1 84.5 96 SER A N 1
ATOM 683 C CA . SER A 1 96 ? 25.172 -22.328 4.559 1 84.5 96 SER A CA 1
ATOM 684 C C . SER A 1 96 ? 24.109 -21.5 3.871 1 84.5 96 SER A C 1
ATOM 686 O O . SER A 1 96 ? 24.266 -20.281 3.695 1 84.5 96 SER A O 1
ATOM 688 N N . THR A 1 97 ? 23.047 -22.094 3.408 1 86.88 97 THR A N 1
ATOM 689 C CA . THR A 1 97 ? 21.891 -21.469 2.795 1 86.88 97 THR A CA 1
ATOM 690 C C . THR A 1 97 ? 21.297 -20.406 3.727 1 86.88 97 THR A C 1
ATOM 692 O O . THR A 1 97 ? 20.953 -19.297 3.291 1 86.88 97 THR A O 1
ATOM 695 N N . GLU A 1 98 ? 21.281 -20.688 4.984 1 84.69 98 GLU A N 1
ATOM 696 C CA . GLU A 1 98 ? 20.719 -19.781 5.973 1 84.69 98 GLU A CA 1
ATOM 697 C C . GLU A 1 98 ? 21.562 -18.516 6.113 1 84.69 98 GLU A C 1
ATOM 699 O O . GLU A 1 98 ? 21.016 -17.406 6.219 1 84.69 98 GLU A O 1
ATOM 704 N N . GLU A 1 99 ? 22.844 -18.719 6.082 1 86.12 99 GLU A N 1
ATOM 705 C CA . GLU A 1 99 ? 23.75 -17.594 6.211 1 86.12 99 GLU A CA 1
ATOM 706 C C . GLU A 1 99 ? 23.672 -16.672 4.988 1 86.12 99 GLU A C 1
ATOM 708 O O . GLU A 1 99 ? 23.719 -15.453 5.121 1 86.12 99 GLU A O 1
ATOM 713 N N . LEU A 1 100 ? 23.5 -17.25 3.867 1 88 100 LEU A N 1
ATOM 714 C CA . LEU A 1 100 ? 23.422 -16.484 2.629 1 88 100 LEU A CA 1
ATOM 715 C C . LEU A 1 100 ? 22.141 -15.672 2.568 1 88 100 LEU A C 1
ATOM 717 O O . LEU A 1 100 ? 22.141 -14.539 2.092 1 88 100 LEU A O 1
ATOM 721 N N . LEU A 1 101 ? 21.094 -16.266 3.064 1 88.94 101 LEU A N 1
ATOM 722 C CA . LEU A 1 101 ? 19.797 -15.602 3.029 1 88.94 101 LEU A CA 1
ATOM 723 C C . LEU A 1 101 ? 19.703 -14.539 4.121 1 88.94 101 LEU A C 1
ATOM 725 O O . LEU A 1 101 ? 19.031 -13.516 3.943 1 88.94 101 LEU A O 1
ATOM 729 N N . GLU A 1 102 ? 20.312 -14.688 5.211 1 81.62 102 GLU A N 1
ATOM 730 C CA . GLU A 1 102 ? 20.219 -13.758 6.332 1 81.62 102 GLU A CA 1
ATOM 731 C C . GLU A 1 102 ? 21.156 -12.57 6.152 1 81.62 102 GLU A C 1
ATOM 733 O O . GLU A 1 102 ? 20.766 -11.422 6.348 1 81.62 102 GLU A O 1
ATOM 738 N N . ASP A 1 103 ? 22.344 -12.805 5.668 1 68.62 103 ASP A N 1
ATOM 739 C CA . ASP A 1 103 ? 23.391 -11.789 5.777 1 68.62 103 ASP A CA 1
ATOM 740 C C . ASP A 1 103 ? 23.641 -11.117 4.43 1 68.62 103 ASP A C 1
ATOM 742 O O . ASP A 1 103 ? 24 -9.938 4.375 1 68.62 103 ASP A O 1
ATOM 746 N N . GLU A 1 104 ? 23.328 -11.82 3.43 1 66.88 104 GLU A N 1
ATOM 747 C CA . GLU A 1 104 ? 23.891 -11.312 2.184 1 66.88 104 GLU A CA 1
ATOM 748 C C . GLU A 1 104 ? 22.797 -10.742 1.277 1 66.88 104 GLU A C 1
ATOM 750 O O . GLU A 1 104 ? 23.078 -10.375 0.131 1 66.88 104 GLU A O 1
ATOM 755 N N . GLY A 1 105 ? 21.766 -10.617 1.787 1 81.62 105 GLY A N 1
ATOM 756 C CA . GLY A 1 105 ? 20.734 -9.906 1.042 1 81.62 105 GLY A CA 1
ATOM 757 C C . GLY A 1 105 ? 20.188 -10.703 -0.123 1 81.62 105 GLY A C 1
ATOM 758 O O . GLY A 1 105 ? 19.516 -10.148 -1 1 81.62 105 GLY A O 1
ATOM 759 N N . TYR A 1 106 ? 20.562 -11.961 -0.29 1 92.5 106 TYR A N 1
ATOM 760 C CA . TYR A 1 106 ? 20.016 -12.797 -1.353 1 92.5 106 TYR A CA 1
ATOM 761 C C . TYR A 1 106 ? 18.547 -13.141 -1.074 1 92.5 106 TYR A C 1
ATOM 763 O O . TYR A 1 106 ? 18.172 -13.375 0.075 1 92.5 106 TYR A O 1
ATOM 771 N N . TYR A 1 107 ? 17.875 -13.148 -2.143 1 93.62 107 TYR A N 1
ATOM 772 C CA . TYR A 1 107 ? 16.453 -13.453 -2.018 1 93.62 107 TYR A CA 1
ATOM 773 C C . TYR A 1 107 ? 16.203 -14.953 -2.148 1 93.62 107 TYR A C 1
ATOM 775 O O . TYR A 1 107 ? 15.164 -15.461 -1.703 1 93.62 107 TYR A O 1
ATOM 783 N N . ALA A 1 108 ? 17.156 -15.578 -2.787 1 95.19 108 ALA A N 1
ATOM 784 C CA . ALA A 1 108 ? 17.062 -17.031 -2.967 1 95.19 108 ALA A CA 1
ATOM 785 C C . ALA A 1 108 ? 18.453 -17.656 -3.061 1 95.19 108 ALA A C 1
ATOM 787 O O . ALA A 1 108 ? 19.438 -16.969 -3.348 1 95.19 108 ALA A O 1
ATOM 788 N N . VAL A 1 109 ? 18.453 -18.953 -2.674 1 95.31 109 VAL A N 1
ATOM 789 C CA . VAL A 1 109 ? 19.656 -19.75 -2.82 1 95.31 109 VAL A CA 1
ATOM 790 C C . VAL A 1 109 ? 19.344 -21.016 -3.627 1 95.31 109 VAL A C 1
ATOM 792 O O . VAL A 1 109 ? 18.453 -21.781 -3.262 1 95.31 109 VAL A O 1
ATOM 795 N N . LEU A 1 110 ? 20 -21.109 -4.688 1 94.06 110 LEU A N 1
ATOM 796 C CA . LEU A 1 110 ? 19.859 -22.297 -5.523 1 94.06 110 LEU A CA 1
ATOM 797 C C . LEU A 1 110 ? 20.953 -23.312 -5.199 1 94.06 110 LEU A C 1
ATOM 799 O O . LEU A 1 110 ? 22.141 -23.016 -5.344 1 94.06 110 LEU A O 1
ATOM 803 N N . GLU A 1 111 ? 20.531 -24.469 -4.879 1 93.81 111 GLU A N 1
ATOM 804 C CA . GLU A 1 111 ? 21.469 -25.516 -4.484 1 93.81 111 GLU A CA 1
ATOM 805 C C . GLU A 1 111 ? 21.484 -26.656 -5.496 1 93.81 111 GLU A C 1
ATOM 807 O O . GLU A 1 111 ? 20.438 -27.203 -5.84 1 93.81 111 GLU A O 1
ATOM 812 N N . ILE A 1 112 ? 22.656 -26.984 -5.918 1 92.25 112 ILE A N 1
ATOM 813 C CA . ILE A 1 112 ? 22.906 -28.172 -6.727 1 92.25 112 ILE A CA 1
ATOM 814 C C . ILE A 1 112 ? 23.438 -29.297 -5.844 1 92.25 112 ILE A C 1
ATOM 816 O O . ILE A 1 112 ? 24.516 -29.203 -5.281 1 92.25 112 ILE A O 1
ATOM 820 N N . PRO A 1 113 ? 22.641 -30.281 -5.777 1 90.88 113 PRO A N 1
ATOM 821 C CA . PRO A 1 113 ? 23.031 -31.344 -4.84 1 90.88 113 PRO A CA 1
ATOM 822 C C . PRO A 1 113 ? 24.328 -32.031 -5.238 1 90.88 113 PRO A C 1
ATOM 824 O O . PRO A 1 113 ? 24.75 -31.969 -6.398 1 90.88 113 PRO A O 1
ATOM 827 N N . ALA A 1 114 ? 24.875 -32.781 -4.305 1 89.88 114 ALA A N 1
ATOM 828 C CA . ALA A 1 114 ? 26.156 -33.438 -4.484 1 89.88 114 ALA A CA 1
ATOM 829 C C . ALA A 1 114 ? 26.062 -34.562 -5.523 1 89.88 114 ALA A C 1
ATOM 831 O O . ALA A 1 114 ? 27.031 -34.844 -6.234 1 89.88 114 ALA A O 1
ATOM 832 N N . ASP A 1 115 ? 24.891 -35.094 -5.629 1 89.88 115 ASP A N 1
ATOM 833 C CA . ASP A 1 115 ? 24.719 -36.219 -6.52 1 89.88 115 ASP A CA 1
ATOM 834 C C . ASP A 1 115 ? 24.016 -35.812 -7.812 1 89.88 115 ASP A C 1
ATOM 836 O O . ASP A 1 115 ? 23.406 -36.656 -8.477 1 89.88 115 ASP A O 1
ATOM 840 N N . PHE A 1 116 ? 24.109 -34.562 -8.062 1 91.38 116 PHE A N 1
ATOM 841 C CA . PHE A 1 116 ? 23.375 -34.062 -9.211 1 91.38 116 PHE A CA 1
ATOM 842 C C . PHE A 1 116 ? 23.828 -34.75 -10.492 1 91.38 116 PHE A C 1
ATOM 844 O O . PHE A 1 116 ? 23.016 -35.219 -11.273 1 91.38 116 PHE A O 1
ATOM 851 N N . SER A 1 117 ? 25.094 -34.906 -10.773 1 91.38 117 SER A N 1
ATOM 852 C CA . SER A 1 117 ? 25.641 -35.562 -11.969 1 91.38 117 SER A CA 1
ATOM 853 C C . SER A 1 117 ? 25.281 -37.031 -12.016 1 91.38 117 SER A C 1
ATOM 855 O O . SER A 1 117 ? 24.969 -37.562 -13.078 1 91.38 117 SER A O 1
ATOM 857 N N . GLN A 1 118 ? 25.422 -37.594 -10.859 1 89.94 118 GLN A N 1
ATOM 858 C CA . GLN A 1 118 ? 25.062 -39.031 -10.773 1 89.94 118 GLN A CA 1
ATOM 859 C C . GLN A 1 118 ? 23.609 -39.25 -11.141 1 89.94 118 GLN A C 1
ATOM 861 O O . GLN A 1 118 ? 23.281 -40.188 -11.875 1 89.94 118 GLN A O 1
ATOM 866 N N . ALA A 1 119 ? 22.734 -38.406 -10.609 1 89 119 ALA A N 1
ATOM 867 C CA . ALA A 1 119 ? 21.312 -38.5 -10.891 1 89 119 ALA A CA 1
ATOM 868 C C . ALA A 1 119 ? 21.016 -38.219 -12.359 1 89 119 ALA A C 1
ATOM 870 O O . ALA A 1 119 ? 20.156 -38.844 -12.969 1 89 119 ALA A O 1
ATOM 871 N N . ALA A 1 120 ? 21.703 -37.25 -12.891 1 87.69 120 ALA A N 1
ATOM 872 C CA . ALA A 1 120 ? 21.516 -36.875 -14.297 1 87.69 120 ALA A CA 1
ATOM 873 C C . ALA A 1 120 ? 21.922 -38.031 -15.203 1 87.69 120 ALA A C 1
ATOM 875 O O . ALA A 1 120 ? 21.25 -38.312 -16.203 1 87.69 120 ALA A O 1
ATOM 876 N N . ALA A 1 121 ? 22.969 -38.688 -14.891 1 87.25 121 ALA A N 1
ATOM 877 C CA . ALA A 1 121 ? 23.453 -39.812 -15.664 1 87.25 121 ALA A CA 1
ATOM 878 C C . ALA A 1 121 ? 22.484 -41 -15.57 1 87.25 121 ALA A C 1
ATOM 880 O O . ALA A 1 121 ? 22.203 -41.656 -16.578 1 87.25 121 ALA A O 1
ATOM 881 N N . ALA A 1 122 ? 22.062 -41.188 -14.414 1 86.75 122 ALA A N 1
ATOM 882 C CA . ALA A 1 122 ? 21.109 -42.25 -14.203 1 86.75 122 ALA A CA 1
ATOM 883 C C . ALA A 1 122 ? 19.812 -42 -14.969 1 86.75 122 ALA A C 1
ATOM 885 O O . ALA A 1 122 ? 19.219 -42.938 -15.523 1 86.75 122 ALA A O 1
ATOM 886 N N . ALA A 1 123 ? 19.359 -40.781 -14.922 1 85.75 123 ALA A N 1
ATOM 887 C CA . ALA A 1 123 ? 18.141 -40.406 -15.633 1 85.75 123 ALA A CA 1
ATOM 888 C C . ALA A 1 123 ? 18.312 -40.594 -17.141 1 85.75 123 ALA A C 1
ATOM 890 O O . ALA A 1 123 ? 17.391 -41.062 -17.812 1 85.75 123 ALA A O 1
ATOM 891 N N . GLN A 1 124 ? 19.422 -40.25 -17.625 1 83.06 124 GLN A N 1
ATOM 892 C CA . GLN A 1 124 ? 19.703 -40.406 -19.062 1 83.06 124 GLN A CA 1
ATOM 893 C C . GLN A 1 124 ? 19.734 -41.875 -19.453 1 83.06 124 GLN A C 1
ATOM 895 O O . GLN A 1 124 ? 19.344 -42.219 -20.578 1 83.06 124 GLN A O 1
ATOM 900 N N . ALA A 1 125 ? 20.156 -42.656 -18.484 1 82.94 125 ALA A N 1
ATOM 901 C CA . ALA A 1 125 ? 20.25 -44.094 -18.734 1 82.94 125 ALA A CA 1
ATOM 902 C C . ALA A 1 125 ? 18.891 -44.781 -18.484 1 82.94 125 ALA A C 1
ATOM 904 O O . ALA A 1 125 ? 18.734 -45.938 -18.781 1 82.94 125 ALA A O 1
ATOM 905 N N . GLY A 1 126 ? 17.938 -43.938 -17.953 1 83.62 126 GLY A N 1
ATOM 906 C CA . GLY A 1 126 ? 16.609 -44.5 -17.688 1 83.62 126 GLY A CA 1
ATOM 907 C C . GLY A 1 126 ? 16.547 -45.281 -16.391 1 83.62 126 GLY A C 1
ATOM 908 O O . GLY A 1 126 ? 15.641 -46.094 -16.203 1 83.62 126 GLY A O 1
ATOM 909 N N . THR A 1 127 ? 17.5 -45.188 -15.586 1 82.88 127 THR A N 1
ATOM 910 C CA . THR A 1 127 ? 17.578 -46.031 -14.391 1 82.88 127 THR A CA 1
ATOM 911 C C . THR A 1 127 ? 17.266 -45.219 -13.141 1 82.88 127 THR A C 1
ATOM 913 O O . THR A 1 127 ? 17.266 -45.75 -12.031 1 82.88 127 THR A O 1
ATOM 916 N N . GLY A 1 128 ? 17.094 -43.938 -13.312 1 81.5 128 GLY A N 1
ATOM 917 C CA . GLY A 1 128 ? 16.875 -43.125 -12.141 1 81.5 128 GLY A CA 1
ATOM 918 C C . GLY A 1 128 ? 15.93 -41.969 -12.398 1 81.5 128 GLY A C 1
ATOM 919 O O . GLY A 1 128 ? 15.391 -41.812 -13.5 1 81.5 128 GLY A O 1
ATOM 920 N N . GLU A 1 129 ? 15.742 -41.25 -11.305 1 78.81 129 GLU A N 1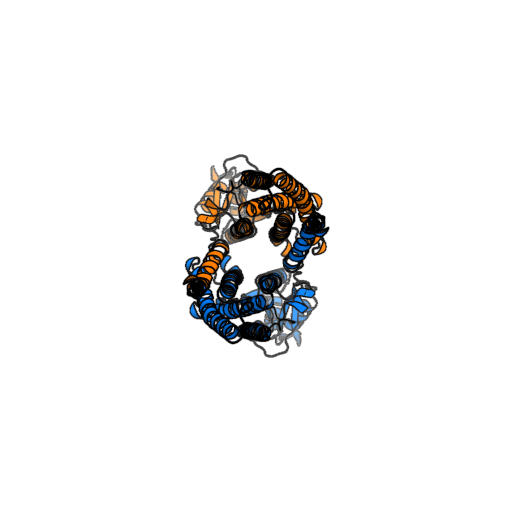
ATOM 921 C CA . GLU A 1 129 ? 14.867 -40.062 -11.359 1 78.81 129 GLU A CA 1
ATOM 922 C C . GLU A 1 129 ? 15.625 -38.844 -11.875 1 78.81 129 GLU A C 1
ATOM 924 O O . GLU A 1 129 ? 16.844 -38.781 -11.781 1 78.81 129 GLU A O 1
ATOM 929 N N . ALA A 1 130 ? 14.883 -37.969 -12.523 1 78.81 130 ALA A N 1
ATOM 930 C CA . ALA A 1 130 ? 15.453 -36.75 -13.055 1 78.81 130 ALA A CA 1
ATOM 931 C C . ALA A 1 130 ? 16.109 -35.906 -11.953 1 78.81 130 ALA A C 1
ATOM 933 O O . ALA A 1 130 ? 15.602 -35.844 -10.836 1 78.81 130 ALA A O 1
ATOM 934 N N . ALA A 1 131 ? 17.297 -35.406 -12.219 1 83.75 131 ALA A N 1
ATOM 935 C CA . ALA A 1 131 ? 17.984 -34.5 -11.312 1 83.75 131 ALA A CA 1
ATOM 936 C C . ALA A 1 131 ? 17.203 -33.219 -11.117 1 83.75 131 ALA A C 1
ATOM 938 O O . ALA A 1 131 ? 16.562 -32.719 -12.055 1 83.75 131 ALA A O 1
ATOM 939 N N . ALA A 1 132 ? 17.109 -32.781 -9.828 1 89.12 132 ALA A N 1
ATOM 940 C CA . ALA A 1 132 ? 16.391 -31.531 -9.57 1 89.12 132 ALA A CA 1
ATOM 941 C C . ALA A 1 132 ? 17.234 -30.578 -8.742 1 89.12 132 ALA A C 1
ATOM 943 O O . ALA A 1 132 ? 18.094 -31 -7.965 1 89.12 132 ALA A O 1
ATOM 944 N N . LEU A 1 133 ? 17.078 -29.344 -9.047 1 92.44 133 LEU A N 1
ATOM 945 C CA . LEU A 1 133 ? 17.672 -28.281 -8.234 1 92.44 133 LEU A CA 1
ATOM 946 C C . LEU A 1 133 ? 16.703 -27.844 -7.133 1 92.44 133 LEU A C 1
ATOM 948 O O . LEU A 1 133 ? 15.5 -28.078 -7.234 1 92.44 133 LEU A O 1
ATOM 952 N N . THR A 1 134 ? 17.281 -27.406 -6.047 1 93.75 134 THR A N 1
ATOM 953 C CA . THR A 1 134 ? 16.453 -26.875 -4.965 1 93.75 134 THR A CA 1
ATOM 954 C C . THR A 1 134 ? 16.719 -25.375 -4.773 1 93.75 134 THR A C 1
ATOM 956 O O . THR A 1 134 ? 17.875 -24.969 -4.609 1 93.75 134 THR A O 1
ATOM 959 N N . ALA A 1 135 ? 15.664 -24.656 -4.875 1 95.38 135 ALA A N 1
ATOM 960 C CA . ALA A 1 135 ? 15.734 -23.219 -4.629 1 95.38 135 ALA A CA 1
ATOM 961 C C . ALA A 1 135 ? 15.031 -22.844 -3.32 1 95.38 135 ALA A C 1
ATOM 963 O O . ALA A 1 135 ? 13.859 -23.172 -3.129 1 95.38 135 ALA A O 1
ATOM 964 N N . THR A 1 136 ? 15.781 -22.281 -2.457 1 95.81 136 THR A N 1
ATOM 965 C CA . THR A 1 136 ? 15.219 -21.844 -1.186 1 95.81 136 THR A CA 1
ATOM 966 C C . THR A 1 136 ? 15.008 -20.328 -1.183 1 95.81 136 THR A C 1
ATOM 968 O O . THR A 1 136 ? 15.953 -19.578 -1.408 1 95.81 136 THR A O 1
ATOM 971 N N . VAL A 1 137 ? 13.781 -19.938 -0.958 1 95.44 137 VAL A N 1
ATOM 972 C CA . VAL A 1 137 ? 13.422 -18.531 -0.916 1 95.44 137 VAL A CA 1
ATOM 973 C C . VAL A 1 137 ? 13.102 -18.109 0.521 1 95.44 137 VAL A C 1
ATOM 975 O O . VAL A 1 137 ? 12.547 -18.906 1.288 1 95.44 137 VAL A O 1
ATOM 978 N N . ASP A 1 138 ? 13.477 -16.922 0.884 1 94.25 138 ASP A N 1
ATOM 979 C CA . ASP A 1 138 ? 13.25 -16.391 2.221 1 94.25 138 ASP A CA 1
ATOM 980 C C . ASP A 1 138 ? 12.047 -15.438 2.236 1 94.25 138 ASP A C 1
ATOM 982 O O . ASP A 1 138 ? 12.141 -14.297 1.776 1 94.25 138 ASP A O 1
ATOM 986 N N . GLN A 1 139 ? 10.992 -15.812 2.906 1 91.88 139 GLN A N 1
ATOM 987 C CA . GLN A 1 139 ? 9.75 -15.039 2.9 1 91.88 139 GLN A CA 1
ATOM 988 C C . GLN A 1 139 ? 9.82 -13.891 3.895 1 91.88 139 GLN A C 1
ATOM 990 O O . GLN A 1 139 ? 8.906 -13.055 3.951 1 91.88 139 GLN A O 1
ATOM 995 N N . SER A 1 140 ? 10.922 -13.82 4.633 1 91.31 140 SER A N 1
ATOM 996 C CA . SER A 1 140 ? 11.078 -12.695 5.551 1 91.31 140 SER A CA 1
ATOM 997 C C . SER A 1 140 ? 11.625 -11.461 4.832 1 91.31 140 SER A C 1
ATOM 999 O O . SER A 1 140 ? 11.805 -10.406 5.445 1 91.31 140 SER A O 1
ATOM 1001 N N . LYS A 1 141 ? 11.82 -11.602 3.5 1 92.5 141 LYS A N 1
ATOM 1002 C CA . LYS A 1 141 ? 12.227 -10.461 2.688 1 92.5 141 LYS A CA 1
ATOM 1003 C C . LYS A 1 141 ? 11.016 -9.734 2.109 1 92.5 141 LYS A C 1
ATOM 1005 O O . LYS A 1 141 ? 9.875 -10.039 2.469 1 92.5 141 LYS A O 1
ATOM 1010 N N . THR A 1 142 ? 11.266 -8.727 1.336 1 89.38 142 THR A N 1
ATOM 1011 C CA . THR A 1 142 ? 10.164 -7.926 0.813 1 89.38 142 THR A CA 1
ATOM 1012 C C . THR A 1 142 ? 9.258 -8.773 -0.072 1 89.38 142 THR A C 1
ATOM 1014 O O . THR A 1 142 ? 9.727 -9.648 -0.797 1 89.38 142 THR A O 1
ATOM 1017 N N . MET A 1 143 ? 8.008 -8.469 0.017 1 84.5 143 MET A N 1
ATOM 1018 C CA . MET A 1 143 ? 6.996 -9.242 -0.69 1 84.5 143 MET A CA 1
ATOM 1019 C C . MET A 1 143 ? 7.266 -9.25 -2.191 1 84.5 143 MET A C 1
ATOM 1021 O O . MET A 1 143 ? 7.227 -10.312 -2.826 1 84.5 143 MET A O 1
ATOM 1025 N N . MET A 1 144 ? 7.539 -8.156 -2.73 1 87.38 144 MET A N 1
ATOM 1026 C CA . MET A 1 144 ? 7.773 -8.055 -4.168 1 87.38 144 MET A CA 1
ATOM 1027 C C . MET A 1 144 ? 8.992 -8.875 -4.58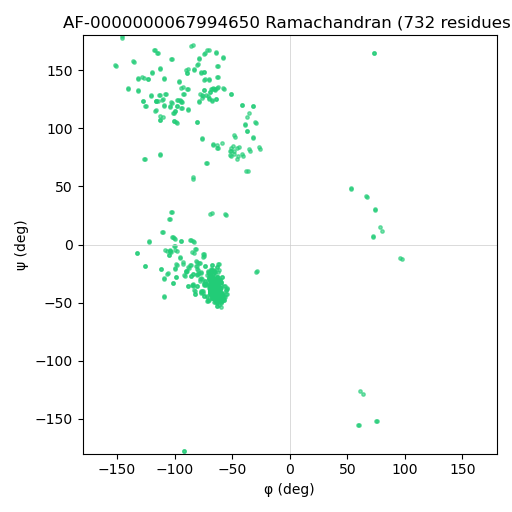2 1 87.38 144 MET A C 1
ATOM 1029 O O . MET A 1 144 ? 8.969 -9.555 -5.609 1 87.38 144 MET A O 1
ATOM 1033 N N . GLY A 1 145 ? 10 -8.836 -3.779 1 90.56 145 GLY A N 1
ATOM 1034 C CA . GLY A 1 145 ? 11.195 -9.609 -4.074 1 90.56 145 GLY A CA 1
ATOM 1035 C C . GLY A 1 145 ? 10.953 -11.109 -4.023 1 90.56 145 GLY A C 1
ATOM 1036 O O . GLY A 1 145 ? 11.367 -11.844 -4.93 1 90.56 145 GLY A O 1
ATOM 1037 N N . VAL A 1 146 ? 10.273 -11.539 -3.02 1 91.25 146 VAL A N 1
ATOM 1038 C CA . VAL A 1 146 ? 9.992 -12.961 -2.816 1 91.25 146 VAL A CA 1
ATOM 1039 C C . VAL A 1 146 ? 9.117 -13.477 -3.955 1 91.25 146 VAL A C 1
ATOM 1041 O O . VAL A 1 146 ? 9.383 -14.539 -4.52 1 91.25 146 VAL A O 1
ATOM 1044 N N . GLN A 1 147 ? 8.141 -12.695 -4.281 1 85.94 147 GLN A N 1
ATOM 1045 C CA . GLN A 1 147 ? 7.238 -13.102 -5.355 1 85.94 147 GLN A CA 1
ATOM 1046 C C . GLN A 1 147 ? 7.969 -13.156 -6.695 1 85.94 147 GLN A C 1
ATOM 1048 O O . GLN A 1 147 ? 7.766 -14.086 -7.48 1 85.94 147 GLN A O 1
ATOM 1053 N N . THR A 1 148 ? 8.789 -12.234 -6.914 1 89.19 148 THR A N 1
ATOM 1054 C CA . THR A 1 148 ? 9.539 -12.203 -8.164 1 89.19 148 THR A CA 1
ATOM 1055 C C . THR A 1 148 ? 10.5 -13.391 -8.25 1 89.19 148 THR A C 1
ATOM 1057 O O . THR A 1 148 ? 10.57 -14.062 -9.273 1 89.19 148 THR A O 1
ATOM 1060 N N . ALA A 1 149 ? 11.172 -13.602 -7.188 1 92.5 149 ALA A N 1
ATOM 1061 C CA . ALA A 1 149 ? 12.102 -14.734 -7.148 1 92.5 149 ALA A CA 1
ATOM 1062 C C . ALA A 1 149 ? 11.367 -16.047 -7.348 1 92.5 149 ALA A C 1
ATOM 1064 O O . ALA A 1 149 ? 11.773 -16.875 -8.172 1 92.5 149 ALA A O 1
ATOM 1065 N N . THR A 1 150 ? 10.312 -16.234 -6.648 1 91.12 150 THR A N 1
ATOM 1066 C CA . THR A 1 150 ? 9.539 -17.469 -6.719 1 91.12 150 THR A CA 1
ATOM 1067 C C . THR A 1 150 ? 8.992 -17.688 -8.125 1 91.12 150 THR A C 1
ATOM 1069 O O . THR A 1 150 ? 9.125 -18.781 -8.688 1 91.12 150 THR A O 1
ATOM 1072 N N . ASN A 1 151 ? 8.438 -16.641 -8.672 1 85.25 151 ASN A N 1
ATOM 1073 C CA . ASN A 1 151 ? 7.879 -16.75 -10.016 1 85.25 151 ASN A CA 1
ATOM 1074 C C . ASN A 1 151 ? 8.961 -17.047 -11.055 1 85.25 151 ASN A C 1
ATOM 1076 O O . ASN A 1 151 ? 8.773 -17.891 -11.93 1 85.25 151 ASN A O 1
ATOM 1080 N N . ALA A 1 152 ? 10.055 -16.344 -10.984 1 88.75 152 ALA A N 1
ATOM 1081 C CA . ALA A 1 152 ? 11.141 -16.516 -11.945 1 88.75 152 ALA A CA 1
ATOM 1082 C C . ALA A 1 152 ? 11.75 -17.922 -11.852 1 88.75 152 ALA A C 1
ATOM 1084 O O . ALA A 1 152 ? 11.984 -18.562 -12.875 1 88.75 152 ALA A O 1
ATOM 1085 N N . LEU A 1 153 ? 11.93 -18.375 -10.68 1 90.94 153 LEU A N 1
ATOM 1086 C CA . LEU A 1 153 ? 12.523 -19.703 -10.477 1 90.94 153 LEU A CA 1
ATOM 1087 C C . LEU A 1 153 ? 11.562 -20.797 -10.922 1 90.94 153 LEU A C 1
ATOM 1089 O O . LEU A 1 153 ? 11.984 -21.797 -11.508 1 90.94 153 LEU A O 1
ATOM 1093 N N . THR A 1 154 ? 10.32 -20.609 -10.625 1 87.31 154 THR A N 1
ATOM 1094 C CA . THR A 1 154 ? 9.32 -21.578 -11.062 1 87.31 154 THR A CA 1
ATOM 1095 C C . THR A 1 154 ? 9.242 -21.625 -12.586 1 87.31 154 THR A C 1
ATOM 1097 O O . THR A 1 154 ? 9.211 -22.703 -13.172 1 87.31 154 THR A O 1
ATOM 1100 N N . ALA A 1 155 ? 9.258 -20.469 -13.172 1 83.81 155 ALA A N 1
ATOM 1101 C CA . ALA A 1 155 ? 9.211 -20.391 -14.633 1 83.81 155 ALA A CA 1
ATOM 1102 C C . ALA A 1 155 ? 10.453 -21.031 -15.242 1 83.81 155 ALA A C 1
ATOM 1104 O O . ALA A 1 155 ? 10.359 -21.734 -16.266 1 83.81 155 ALA A O 1
ATOM 1105 N N . MET A 1 156 ? 11.547 -20.844 -14.68 1 86.25 156 MET A N 1
ATOM 1106 C CA . MET A 1 156 ? 12.805 -21.438 -15.148 1 86.25 156 MET A CA 1
ATOM 1107 C C . MET A 1 156 ? 12.758 -22.969 -15.047 1 86.25 156 MET A C 1
ATOM 1109 O O . MET A 1 156 ? 13.227 -23.656 -15.945 1 86.25 156 MET A O 1
ATOM 1113 N N . GLY A 1 157 ? 12.188 -23.391 -14.023 1 84.75 157 GLY A N 1
ATOM 1114 C CA . GLY A 1 157 ? 12.055 -24.828 -13.852 1 84.75 157 GLY A CA 1
ATOM 1115 C C . GLY A 1 157 ? 11.117 -25.469 -14.859 1 84.75 157 GLY A C 1
ATOM 1116 O O . GLY A 1 157 ? 11.32 -26.625 -15.258 1 84.75 157 GLY A O 1
ATOM 1117 N N . GLN A 1 158 ? 10.164 -24.703 -15.219 1 81.62 158 GLN A N 1
ATOM 1118 C CA . GLN A 1 158 ? 9.195 -25.203 -16.188 1 81.62 158 GLN A CA 1
ATOM 1119 C C . GLN A 1 158 ? 9.766 -25.203 -17.594 1 81.62 158 GLN A C 1
ATOM 1121 O O . GLN A 1 158 ? 9.398 -26.031 -18.438 1 81.62 158 GLN A O 1
ATOM 1126 N N . ASN A 1 159 ? 10.656 -24.297 -17.844 1 78.62 159 ASN A N 1
ATOM 1127 C CA . ASN A 1 159 ? 11.18 -24.141 -19.188 1 78.62 159 ASN A CA 1
ATOM 1128 C C . ASN A 1 159 ? 12.547 -24.812 -19.344 1 78.62 159 ASN A C 1
ATOM 1130 O O . ASN A 1 159 ? 13.234 -24.594 -20.344 1 78.62 159 ASN A O 1
ATOM 1134 N N . SER A 1 160 ? 12.945 -25.5 -18.312 1 76.56 160 SER A N 1
ATOM 1135 C CA . SER A 1 160 ? 14.234 -26.188 -18.344 1 76.56 160 SER A CA 1
ATOM 1136 C C . SER A 1 160 ? 14.062 -27.688 -18.156 1 76.56 160 SER A C 1
ATOM 1138 O O . SER A 1 160 ? 13.078 -28.141 -17.562 1 76.56 160 SER A O 1
ATOM 1140 N N . PRO A 1 161 ? 14.969 -28.375 -18.797 1 75.38 161 PRO A N 1
ATOM 1141 C CA . PRO A 1 161 ? 14.938 -29.828 -18.578 1 75.38 161 PRO A CA 1
ATOM 1142 C C . PRO A 1 161 ? 15.211 -30.203 -17.125 1 75.38 161 PRO A C 1
ATOM 1144 O O . PRO A 1 161 ? 14.914 -31.328 -16.703 1 75.38 161 PRO A O 1
ATOM 1147 N N . VAL A 1 162 ? 15.773 -29.312 -16.438 1 81.62 162 VAL A N 1
ATOM 1148 C CA . VAL A 1 162 ? 16.078 -29.562 -15.031 1 81.62 162 VAL A CA 1
ATOM 1149 C C . VAL A 1 162 ? 14.984 -28.953 -14.156 1 81.62 162 VAL A C 1
ATOM 1151 O O . VAL A 1 162 ? 14.711 -27.75 -14.242 1 81.62 162 VAL A O 1
ATOM 1154 N N . ALA A 1 163 ? 14.422 -29.75 -13.359 1 86.5 163 ALA A N 1
ATOM 1155 C CA . ALA A 1 163 ? 13.375 -29.281 -12.461 1 86.5 163 ALA A CA 1
ATOM 1156 C C . ALA A 1 163 ? 13.961 -28.453 -11.312 1 86.5 163 ALA A C 1
ATOM 1158 O O . ALA A 1 163 ? 15.062 -28.75 -10.836 1 86.5 163 ALA A O 1
ATOM 1159 N N . ILE A 1 164 ? 13.273 -27.453 -10.953 1 90.81 164 ILE A N 1
ATOM 1160 C CA . ILE A 1 164 ? 13.641 -26.625 -9.805 1 90.81 164 ILE A CA 1
ATOM 1161 C C . ILE A 1 164 ? 12.555 -26.719 -8.734 1 90.81 164 ILE A C 1
ATOM 1163 O O . ILE A 1 164 ? 11.414 -26.312 -8.961 1 90.81 164 ILE A O 1
ATOM 1167 N N . ASN A 1 165 ? 12.883 -27.281 -7.59 1 91.75 165 ASN A N 1
ATOM 1168 C CA . ASN A 1 165 ? 11.984 -27.312 -6.441 1 91.75 165 ASN A CA 1
ATOM 1169 C C . ASN A 1 165 ? 12.148 -26.062 -5.574 1 91.75 165 ASN A C 1
ATOM 1171 O O . ASN A 1 165 ? 13.18 -25.875 -4.934 1 91.75 165 ASN A O 1
ATOM 1175 N N . VAL A 1 166 ? 11.125 -25.344 -5.535 1 93.62 166 VAL A N 1
ATOM 1176 C CA . VAL A 1 166 ? 11.18 -24.094 -4.777 1 93.62 166 VAL A CA 1
ATOM 1177 C C . VAL A 1 166 ? 10.664 -24.328 -3.359 1 93.62 166 VAL A C 1
ATOM 1179 O O . VAL A 1 166 ? 9.531 -24.781 -3.17 1 93.62 166 VAL A O 1
ATOM 1182 N N . THR A 1 167 ? 11.555 -24.125 -2.4 1 93.62 167 THR A N 1
ATOM 1183 C CA . THR A 1 167 ? 11.18 -24.203 -0.992 1 93.62 167 THR A CA 1
ATOM 1184 C C . THR A 1 167 ? 11.273 -22.844 -0.326 1 93.62 167 THR A C 1
ATOM 1186 O O . THR A 1 167 ? 12.023 -21.969 -0.78 1 93.62 167 THR A O 1
ATOM 1189 N N . THR A 1 168 ? 10.43 -22.656 0.729 1 93.19 168 THR A N 1
ATOM 1190 C CA . THR A 1 168 ? 10.352 -21.344 1.377 1 93.19 168 THR A CA 1
ATOM 1191 C C . THR A 1 168 ? 10.719 -21.453 2.854 1 93.19 168 THR A C 1
ATOM 1193 O O . THR A 1 168 ? 10.242 -22.344 3.555 1 93.19 168 THR A O 1
ATOM 1196 N N . ILE A 1 169 ? 11.633 -20.641 3.258 1 92.88 169 ILE A N 1
ATOM 1197 C CA . ILE A 1 169 ? 11.906 -20.531 4.688 1 92.88 169 ILE A CA 1
ATOM 1198 C C . ILE A 1 169 ? 11.258 -19.266 5.238 1 92.88 169 ILE A C 1
ATOM 1200 O O . ILE A 1 169 ? 10.922 -18.359 4.48 1 92.88 169 ILE A O 1
ATOM 1204 N N . ASN A 1 170 ? 11.047 -19.234 6.652 1 93 170 ASN A N 1
ATOM 1205 C CA . ASN A 1 170 ? 10.375 -18.109 7.301 1 93 170 ASN A CA 1
ATOM 1206 C C . ASN A 1 170 ? 9.023 -17.812 6.652 1 93 170 ASN A C 1
ATOM 1208 O O . ASN A 1 170 ? 8.727 -16.672 6.32 1 93 170 ASN A O 1
ATOM 1212 N N . LYS A 1 171 ? 8.297 -18.875 6.492 1 92.38 171 LYS A N 1
ATOM 1213 C CA . LYS A 1 171 ? 7.012 -18.797 5.805 1 92.38 171 LYS A CA 1
ATOM 1214 C C . LYS A 1 171 ? 6.004 -17.984 6.613 1 92.38 171 LYS A C 1
ATOM 1216 O O . LYS A 1 171 ? 5.918 -18.125 7.832 1 92.38 171 LYS A O 1
ATOM 1221 N N . ILE A 1 172 ? 5.332 -17.125 5.91 1 91.06 172 ILE A N 1
ATOM 1222 C CA . ILE A 1 172 ? 4.176 -16.469 6.516 1 91.06 172 ILE A CA 1
ATOM 1223 C C . ILE A 1 172 ? 3.107 -17.516 6.832 1 91.06 172 ILE A C 1
ATOM 1225 O O . ILE A 1 172 ? 2.721 -18.312 5.961 1 91.06 172 ILE A O 1
ATOM 1229 N N . PRO A 1 173 ? 2.742 -17.5 8.055 1 88.5 173 PRO A N 1
ATOM 1230 C CA . PRO A 1 173 ? 1.716 -18.484 8.383 1 88.5 173 PRO A CA 1
ATOM 1231 C C . PRO A 1 173 ? 0.517 -18.438 7.441 1 88.5 173 PRO A C 1
ATOM 1233 O O . PRO A 1 173 ? -0.006 -17.359 7.164 1 88.5 173 PRO A O 1
ATOM 1236 N N . THR A 1 174 ? 0.138 -19.531 6.93 1 83.12 174 THR A N 1
ATOM 1237 C CA . THR A 1 174 ? -0.948 -19.625 5.961 1 83.12 174 THR A CA 1
ATOM 1238 C C . THR A 1 174 ? -2.248 -19.078 6.547 1 83.12 174 THR A C 1
ATOM 1240 O O . THR A 1 174 ? -3.068 -18.516 5.828 1 83.12 174 THR A O 1
ATOM 1243 N N . GLU A 1 175 ? -2.311 -19.203 7.895 1 83.88 175 GLU A N 1
ATOM 1244 C CA . GLU A 1 175 ? -3.523 -18.766 8.578 1 83.88 175 GLU A CA 1
ATOM 1245 C C . GLU A 1 175 ? -3.668 -17.25 8.508 1 83.88 175 GLU A C 1
ATOM 1247 O O . GLU A 1 175 ? -4.762 -16.703 8.711 1 83.88 175 GLU A O 1
ATOM 1252 N N . TRP A 1 176 ? -2.516 -16.594 8.273 1 87.81 176 TRP A N 1
ATOM 1253 C CA . TRP A 1 176 ? -2.561 -15.141 8.242 1 87.81 176 TRP A CA 1
ATOM 1254 C C . TRP A 1 176 ? -3.111 -14.641 6.906 1 87.81 176 TRP A C 1
ATOM 1256 O O . TRP A 1 176 ? -3.545 -13.492 6.793 1 87.81 176 TRP A O 1
ATOM 1266 N N . GLY A 1 177 ? -3.111 -15.547 5.973 1 78.12 177 GLY A N 1
ATOM 1267 C CA . GLY A 1 177 ? -3.631 -15.164 4.672 1 78.12 177 GLY A CA 1
ATOM 1268 C C . GLY A 1 177 ? -2.863 -14.016 4.043 1 78.12 177 GLY A C 1
ATOM 1269 O O . GLY A 1 177 ? -1.678 -13.828 4.324 1 78.12 177 GLY A O 1
ATOM 1270 N N . PHE A 1 178 ? -3.561 -13.32 3.18 1 74.44 1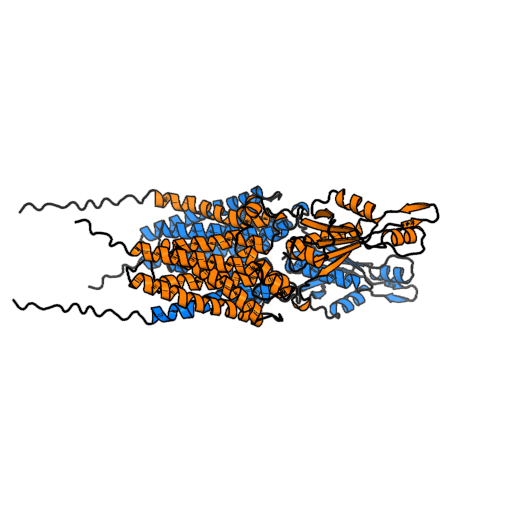78 PHE A N 1
ATOM 1271 C CA . PHE A 1 178 ? -2.969 -12.219 2.428 1 74.44 178 PHE A CA 1
ATOM 1272 C C . PHE A 1 178 ? -2.592 -11.07 3.355 1 74.44 178 PHE A C 1
ATOM 1274 O O . PHE A 1 178 ? -1.621 -10.359 3.102 1 74.44 178 PHE A O 1
ATOM 1281 N N . ALA A 1 179 ? -3.314 -10.953 4.422 1 83.38 179 ALA A N 1
ATOM 1282 C CA . ALA A 1 179 ? -3.078 -9.875 5.371 1 83.38 179 ALA A CA 1
ATOM 1283 C C . ALA A 1 179 ? -1.712 -10.016 6.035 1 83.38 179 ALA A C 1
ATOM 1285 O O . ALA A 1 179 ? -1.113 -9.023 6.453 1 83.38 179 ALA A O 1
ATOM 1286 N N . GLY A 1 180 ? -1.236 -11.219 6.059 1 87.5 180 GLY A N 1
ATOM 1287 C CA . GLY A 1 180 ? 0.057 -11.469 6.672 1 87.5 180 GLY A CA 1
ATOM 1288 C C . GLY A 1 180 ? 1.2 -10.766 5.965 1 87.5 180 GLY A C 1
ATOM 1289 O O . GLY A 1 180 ? 2.176 -10.359 6.598 1 87.5 180 GLY A O 1
ATOM 1290 N N . SER A 1 181 ? 1.03 -10.547 4.68 1 85.06 181 SER A N 1
ATOM 1291 C CA . SER A 1 181 ? 2.096 -9.93 3.893 1 85.06 181 SER A CA 1
ATOM 1292 C C . SER A 1 181 ? 2.105 -8.414 4.066 1 85.06 181 SER A C 1
ATOM 1294 O O . SER A 1 181 ? 3.105 -7.758 3.766 1 85.06 181 SER A O 1
ATOM 1296 N N . PHE A 1 182 ? 1.036 -7.84 4.613 1 87.81 182 PHE A N 1
ATOM 1297 C CA . PHE A 1 182 ? 0.936 -6.391 4.754 1 87.81 182 PHE A CA 1
ATOM 1298 C C . PHE A 1 182 ? 1.188 -5.969 6.199 1 87.81 182 PHE A C 1
ATOM 1300 O O . PHE A 1 182 ? 1.29 -4.777 6.492 1 87.81 182 PHE A O 1
ATOM 1307 N N . ALA A 1 183 ? 1.336 -6.961 7.055 1 92.56 183 ALA A N 1
ATOM 1308 C CA . ALA A 1 183 ? 1.44 -6.688 8.484 1 92.56 183 ALA A CA 1
ATOM 1309 C C . ALA A 1 183 ? 2.596 -5.734 8.773 1 92.56 183 ALA A C 1
ATOM 1311 O O . ALA A 1 183 ? 2.424 -4.738 9.484 1 92.56 183 ALA A O 1
ATOM 1312 N N . PRO A 1 184 ? 3.775 -5.945 8.164 1 93.5 184 PRO A N 1
ATOM 1313 C CA . PRO A 1 184 ? 4.883 -5.035 8.469 1 93.5 184 PRO A CA 1
ATOM 1314 C C . PRO A 1 184 ? 4.598 -3.596 8.047 1 93.5 184 PRO A C 1
ATOM 1316 O O . PRO A 1 184 ? 4.93 -2.656 8.773 1 93.5 184 PRO A O 1
ATOM 1319 N N . MET A 1 185 ? 4.008 -3.455 6.891 1 92.94 185 MET A N 1
ATOM 1320 C CA . MET A 1 185 ? 3.691 -2.121 6.391 1 92.94 185 MET A CA 1
ATOM 1321 C C . MET A 1 185 ? 2.664 -1.434 7.285 1 92.94 185 MET A C 1
ATOM 1323 O O . MET A 1 185 ? 2.818 -0.26 7.625 1 92.94 185 MET A O 1
ATOM 1327 N N . MET A 1 186 ? 1.661 -2.113 7.691 1 93.19 186 MET A N 1
ATOM 1328 C CA . MET A 1 186 ? 0.581 -1.544 8.492 1 93.19 186 MET A CA 1
ATOM 1329 C C . MET A 1 186 ? 1.069 -1.19 9.891 1 93.19 186 MET A C 1
ATOM 1331 O O . MET A 1 186 ? 0.671 -0.169 10.453 1 93.19 186 MET A O 1
ATOM 1335 N N . LEU A 1 187 ? 1.933 -2.066 10.398 1 96.31 187 LEU A N 1
ATOM 1336 C CA . LEU A 1 187 ? 2.502 -1.788 11.711 1 96.31 187 LEU A CA 1
ATOM 1337 C C . LEU A 1 187 ? 3.375 -0.538 11.672 1 96.31 187 LEU A C 1
ATOM 1339 O O . LEU A 1 187 ? 3.367 0.261 12.609 1 96.31 187 LEU A O 1
ATOM 1343 N N . PHE A 1 188 ? 4.094 -0.405 10.609 1 96.94 188 PHE A N 1
ATOM 1344 C CA . PHE A 1 188 ? 4.914 0.789 10.445 1 96.94 188 PHE A CA 1
ATOM 1345 C C . PHE A 1 188 ? 4.047 2.037 10.359 1 96.94 188 PHE A C 1
ATOM 1347 O O . PHE A 1 188 ? 4.285 3.016 11.07 1 96.94 188 PHE A O 1
ATOM 1354 N N . ILE A 1 189 ? 3.041 2.043 9.523 1 93.31 189 ILE A N 1
ATOM 1355 C CA . ILE A 1 189 ? 2.176 3.197 9.297 1 93.31 189 ILE A CA 1
ATOM 1356 C C . ILE A 1 189 ? 1.462 3.568 10.602 1 93.31 189 ILE A C 1
ATOM 1358 O O . ILE A 1 189 ? 1.418 4.742 10.977 1 93.31 189 ILE A O 1
ATOM 1362 N N . GLY A 1 190 ? 0.917 2.559 11.266 1 94.56 190 GLY A N 1
ATOM 1363 C CA . GLY A 1 190 ? 0.245 2.82 12.523 1 94.56 190 GLY A CA 1
ATOM 1364 C C . GLY A 1 190 ? 1.154 3.445 13.562 1 94.56 190 GLY A C 1
ATOM 1365 O O . GLY A 1 190 ? 0.765 4.395 14.25 1 94.56 190 GLY A O 1
ATOM 1366 N N . THR A 1 191 ? 2.371 2.922 13.648 1 97.56 191 THR A N 1
ATOM 1367 C CA . THR A 1 191 ? 3.334 3.445 14.609 1 97.56 191 THR A CA 1
ATOM 1368 C C . THR A 1 191 ? 3.74 4.871 14.25 1 97.56 191 THR A C 1
ATOM 1370 O O . THR A 1 191 ? 3.857 5.73 15.125 1 97.56 191 THR A O 1
ATOM 1373 N N . PHE A 1 192 ? 3.916 5.145 12.992 1 97.06 192 PHE A N 1
ATOM 1374 C CA . PHE A 1 192 ? 4.328 6.465 12.539 1 97.06 192 PHE A CA 1
ATOM 1375 C C . PHE A 1 192 ? 3.252 7.5 12.836 1 97.06 192 PHE A C 1
ATOM 1377 O O . PHE A 1 192 ? 3.537 8.555 13.422 1 97.06 192 PHE A O 1
ATOM 1384 N N . ILE A 1 193 ? 2.031 7.234 12.477 1 93.38 193 ILE A N 1
ATOM 1385 C CA . ILE A 1 193 ? 0.933 8.18 12.664 1 93.38 193 ILE A CA 1
ATOM 1386 C C . ILE A 1 193 ? 0.757 8.477 14.148 1 93.38 193 ILE A C 1
ATOM 1388 O O . ILE A 1 193 ? 0.648 9.641 14.547 1 93.38 193 ILE A O 1
ATOM 1392 N N . SER A 1 194 ? 0.78 7.438 14.953 1 96.12 194 SER A N 1
ATOM 1393 C CA . SER A 1 194 ? 0.627 7.613 16.391 1 96.12 194 SER A CA 1
ATOM 1394 C C . SER A 1 194 ? 1.778 8.422 16.969 1 96.12 194 SER A C 1
ATOM 1396 O O . SER A 1 194 ? 1.57 9.258 17.859 1 96.12 194 SER A O 1
ATOM 1398 N N . SER A 1 195 ? 2.953 8.164 16.469 1 97.5 195 SER A N 1
ATOM 1399 C CA . SER A 1 195 ? 4.121 8.898 16.938 1 97.5 195 SER A CA 1
ATOM 1400 C C . SER A 1 195 ? 4.062 10.359 16.516 1 97.5 195 SER A C 1
ATOM 1402 O O . SER A 1 195 ? 4.469 11.25 17.266 1 97.5 195 SER A O 1
ATOM 1404 N N . LEU A 1 196 ? 3.596 10.531 15.328 1 94.25 196 LEU A N 1
ATOM 1405 C CA . LEU A 1 196 ? 3.492 11.898 14.82 1 94.25 196 LEU A CA 1
ATOM 1406 C C . LEU A 1 196 ? 2.516 12.719 15.656 1 94.25 196 LEU A C 1
ATOM 1408 O O . LEU A 1 196 ? 2.84 13.828 16.078 1 94.25 196 LEU A O 1
ATOM 1412 N N . VAL A 1 197 ? 1.363 12.195 15.914 1 91.81 197 VAL A N 1
ATOM 1413 C CA . VAL A 1 197 ? 0.354 12.875 16.719 1 91.81 197 VAL A CA 1
ATOM 1414 C C . VAL A 1 197 ? 0.902 13.148 18.109 1 91.81 197 VAL A C 1
ATOM 1416 O O . VAL A 1 197 ? 0.778 14.266 18.641 1 91.81 197 VAL A O 1
ATOM 1419 N N . SER A 1 198 ? 1.564 12.156 18.672 1 95.38 198 SER A N 1
ATOM 1420 C CA . SER A 1 198 ? 2.143 12.297 20 1 95.38 198 SER A CA 1
ATOM 1421 C C . SER A 1 198 ? 3.182 13.414 20.031 1 95.38 198 SER A C 1
ATOM 1423 O O . SER A 1 198 ? 3.191 14.234 20.953 1 95.38 198 SER A O 1
ATOM 1425 N N . SER A 1 199 ? 4.004 13.461 19.078 1 95.06 199 SER A N 1
ATOM 1426 C CA . SER A 1 199 ? 5.102 14.414 19.047 1 95.06 199 SER A CA 1
ATOM 1427 C C . SER A 1 199 ? 4.586 15.844 18.875 1 95.06 199 SER A C 1
ATOM 1429 O O . SER A 1 199 ? 5.074 16.766 19.547 1 95.06 199 SER A O 1
ATOM 1431 N N . VAL A 1 200 ? 3.645 16.047 18.016 1 89.69 200 VAL A N 1
ATOM 1432 C CA . VAL A 1 200 ? 3.121 17.391 17.75 1 89.69 200 VAL A CA 1
ATOM 1433 C C . VAL A 1 200 ? 2.408 17.922 18.984 1 89.69 200 VAL A C 1
ATOM 1435 O O . VAL A 1 200 ? 2.619 19.078 19.375 1 89.69 200 VAL A O 1
ATOM 1438 N N . LEU A 1 201 ? 1.626 17.109 19.562 1 89.62 201 LEU A N 1
ATOM 1439 C CA . LEU A 1 201 ? 0.9 17.547 20.75 1 89.62 201 LEU A CA 1
ATOM 1440 C C . LEU A 1 201 ? 1.854 17.766 21.922 1 89.62 201 LEU A C 1
ATOM 1442 O O . LEU A 1 201 ? 1.657 18.688 22.719 1 89.62 201 LEU A O 1
ATOM 1446 N N . LEU A 1 202 ? 2.816 16.953 21.969 1 92 202 LEU A N 1
ATOM 1447 C CA . LEU A 1 202 ? 3.822 17.094 23.016 1 92 202 LEU A CA 1
ATOM 1448 C C . LEU A 1 202 ? 4.602 18.391 22.859 1 92 202 LEU A C 1
ATOM 1450 O O . LEU A 1 202 ? 4.793 19.125 23.828 1 92 202 LEU A O 1
ATOM 1454 N N . ALA A 1 203 ? 5.047 18.688 21.734 1 89.69 203 ALA A N 1
ATOM 1455 C CA . ALA A 1 203 ? 5.785 19.922 21.469 1 89.69 203 ALA A CA 1
ATOM 1456 C C . ALA A 1 203 ? 4.914 21.141 21.719 1 89.69 203 ALA A C 1
ATOM 1458 O O . ALA A 1 203 ? 5.418 22.203 22.125 1 89.69 203 ALA A O 1
ATOM 1459 N N . GLY A 1 204 ? 3.652 21 21.453 1 86.56 204 GLY A N 1
ATOM 1460 C CA . GLY A 1 204 ? 2.736 22.109 21.688 1 86.56 204 GLY A CA 1
ATOM 1461 C C . GLY A 1 204 ? 2.445 22.344 23.172 1 86.56 204 GLY A C 1
ATOM 1462 O O . GLY A 1 204 ? 2.266 23.484 23.594 1 86.56 204 GLY A O 1
ATOM 1463 N N . SER A 1 205 ? 2.416 21.312 23.922 1 88.38 205 SER A N 1
ATOM 1464 C CA . SER A 1 205 ? 2.074 21.406 25.328 1 88.38 205 SER A CA 1
ATOM 1465 C C . SER A 1 205 ? 3.27 21.875 26.156 1 88.38 205 SER A C 1
ATOM 1467 O O . SER A 1 205 ? 3.105 22.578 27.156 1 88.38 205 SER A O 1
ATOM 1469 N N . HIS A 1 206 ? 4.379 21.453 25.766 1 90.19 206 HIS A N 1
ATOM 1470 C CA . HIS A 1 206 ? 5.613 21.844 26.438 1 90.19 206 HIS A CA 1
ATOM 1471 C C . HIS A 1 206 ? 6.617 22.422 25.453 1 90.19 206 HIS A C 1
ATOM 1473 O O . HIS A 1 206 ? 7.656 21.828 25.188 1 90.19 206 HIS A O 1
ATOM 1479 N N . PRO A 1 207 ? 6.312 23.625 25.047 1 89.31 207 PRO A N 1
ATOM 1480 C CA . PRO A 1 207 ? 7.137 24.203 23.969 1 89.31 207 PRO A CA 1
ATOM 1481 C C . PRO A 1 207 ? 8.5 24.672 24.469 1 89.31 207 PRO A C 1
ATOM 1483 O O . PRO A 1 207 ? 8.578 25.453 25.422 1 89.31 207 PRO A O 1
ATOM 1486 N N . VAL A 1 208 ? 9.445 24.188 23.828 1 88.44 208 VAL A N 1
ATOM 1487 C CA . VAL A 1 208 ? 10.812 24.594 24.141 1 88.44 208 VAL A CA 1
ATOM 1488 C C . VAL A 1 208 ? 11.164 25.891 23.422 1 88.44 208 VAL A C 1
ATOM 1490 O O . VAL A 1 208 ? 11.844 26.75 23.969 1 88.44 208 VAL A O 1
ATOM 1493 N N . SER A 1 209 ? 10.617 26.031 22.234 1 81.56 209 SER A N 1
ATOM 1494 C CA . SER A 1 209 ? 10.961 27.156 21.375 1 81.56 209 SER A CA 1
ATOM 1495 C C . SER A 1 209 ? 10.398 28.469 21.938 1 81.56 209 SER A C 1
ATOM 1497 O O . SER A 1 209 ? 10.891 29.547 21.609 1 81.56 209 SER A O 1
ATOM 1499 N N . GLN A 1 210 ? 9.414 28.375 22.703 1 79.56 210 GLN A N 1
ATOM 1500 C CA . GLN A 1 210 ? 8.766 29.578 23.188 1 79.56 210 GLN A CA 1
ATOM 1501 C C . GLN A 1 210 ? 9.219 29.922 24.609 1 79.56 210 GLN A C 1
ATOM 1503 O O . GLN A 1 210 ? 8.703 30.859 25.234 1 79.56 210 GLN A O 1
ATOM 1508 N N . THR A 1 211 ? 10.07 29.094 25.172 1 83 211 THR A N 1
ATOM 1509 C CA . THR A 1 211 ? 10.57 29.312 26.516 1 83 211 THR A CA 1
ATOM 1510 C C . THR A 1 211 ? 12.07 29.594 26.5 1 83 211 THR A C 1
ATOM 1512 O O . THR A 1 211 ? 12.727 29.438 25.469 1 83 211 THR A O 1
ATOM 1515 N N . ARG A 1 212 ? 12.523 30.125 27.688 1 85.12 212 ARG A N 1
ATOM 1516 C CA . ARG A 1 212 ? 13.93 30.516 27.75 1 85.12 212 ARG A CA 1
ATOM 1517 C C . ARG A 1 212 ? 14.57 30.047 29.047 1 85.12 212 ARG A C 1
ATOM 1519 O O . ARG A 1 212 ? 13.875 29.766 30.031 1 85.12 212 ARG A O 1
ATOM 1526 N N . GLY A 1 213 ? 15.953 29.922 28.969 1 87.56 213 GLY A N 1
ATOM 1527 C CA . GLY A 1 213 ? 16.734 29.625 30.156 1 87.56 213 GLY A CA 1
ATOM 1528 C C . GLY A 1 213 ? 16.406 28.266 30.766 1 87.56 213 GLY A C 1
ATOM 1529 O O . GLY A 1 213 ? 16.359 27.266 30.078 1 87.56 213 GLY A O 1
ATOM 1530 N N . THR A 1 214 ? 16.141 28.297 32.031 1 86.94 214 THR A N 1
ATOM 1531 C CA . THR A 1 214 ? 15.891 27.078 32.781 1 86.94 214 THR A CA 1
ATOM 1532 C C . THR A 1 214 ? 14.555 26.438 32.375 1 86.94 214 THR A C 1
ATOM 1534 O O . THR A 1 214 ? 14.43 25.219 32.344 1 86.94 214 THR A O 1
ATOM 1537 N N . THR A 1 215 ? 13.617 27.312 32.062 1 88.75 215 THR A N 1
ATOM 1538 C CA . THR A 1 215 ? 12.305 26.812 31.672 1 88.75 215 THR A CA 1
ATOM 1539 C C . THR A 1 215 ? 12.383 26.031 30.359 1 88.75 215 THR A C 1
ATOM 1541 O O . THR A 1 215 ? 11.688 25.031 30.188 1 88.75 215 THR A O 1
ATOM 1544 N N . ALA A 1 216 ? 13.234 26.438 29.453 1 90.94 216 ALA A N 1
ATOM 1545 C CA . ALA A 1 216 ? 13.43 25.734 28.188 1 90.94 216 ALA A CA 1
ATOM 1546 C C . ALA A 1 216 ? 14 24.328 28.422 1 90.94 216 ALA A C 1
ATOM 1548 O O . ALA A 1 216 ? 13.562 23.359 27.812 1 90.94 216 ALA A O 1
ATOM 1549 N N . TRP A 1 217 ? 14.891 24.234 29.375 1 93.19 217 TRP A N 1
ATOM 1550 C CA . TRP A 1 217 ? 15.516 22.953 29.672 1 93.19 217 TRP A CA 1
ATOM 1551 C C . TRP A 1 217 ? 14.555 22.031 30.406 1 93.19 217 TRP A C 1
ATOM 1553 O O . TRP A 1 217 ? 14.594 20.812 30.234 1 93.19 217 TRP A O 1
ATOM 1563 N N . VAL A 1 218 ? 13.734 22.641 31.25 1 92.44 218 VAL A N 1
ATOM 1564 C CA . VAL A 1 218 ? 12.727 21.859 31.922 1 92.44 218 VAL A CA 1
ATOM 1565 C C . VAL A 1 218 ? 11.734 21.281 30.906 1 92.44 218 VAL A C 1
ATOM 1567 O O . VAL A 1 218 ? 11.391 20.109 30.969 1 92.44 218 VAL A O 1
ATOM 1570 N N . ASN A 1 219 ? 11.305 22.125 29.953 1 93.38 219 ASN A N 1
ATOM 1571 C CA . ASN A 1 219 ? 10.406 21.641 28.906 1 93.38 219 ASN A CA 1
ATOM 1572 C C . ASN A 1 219 ? 11.07 20.578 28.047 1 93.38 219 ASN A C 1
ATOM 1574 O O . ASN A 1 219 ? 10.422 19.609 27.641 1 93.38 219 ASN A O 1
ATOM 1578 N N . ALA A 1 220 ? 12.289 20.766 27.797 1 94.62 220 ALA A N 1
ATOM 1579 C CA . ALA A 1 220 ? 13.039 19.766 27.047 1 94.62 220 ALA A CA 1
ATOM 1580 C C . ALA A 1 220 ? 13.062 18.422 27.766 1 94.62 220 ALA A C 1
ATOM 1582 O O . ALA A 1 220 ? 12.836 17.375 27.156 1 94.62 220 ALA A O 1
ATOM 1583 N N . GLY A 1 221 ? 13.352 18.484 29.031 1 95.5 221 GLY A N 1
ATOM 1584 C CA . GLY A 1 221 ? 13.352 17.281 29.844 1 95.5 221 GLY A CA 1
ATOM 1585 C C . GLY A 1 221 ? 11.992 16.609 29.891 1 95.5 221 GLY A C 1
ATOM 1586 O O . GLY A 1 221 ? 11.898 15.375 29.812 1 95.5 221 GLY A O 1
ATOM 1587 N N . LEU A 1 222 ? 10.977 17.406 30.016 1 94.25 222 LEU A N 1
ATOM 1588 C CA . LEU A 1 222 ? 9.625 16.859 30.047 1 94.25 222 LEU A CA 1
ATOM 1589 C C . LEU A 1 222 ? 9.266 16.219 28.703 1 94.25 222 LEU A C 1
ATOM 1591 O O . LEU A 1 222 ? 8.578 15.203 28.672 1 94.25 222 LEU A O 1
ATOM 1595 N N . GLN A 1 223 ? 9.672 16.797 27.641 1 95.5 223 GLN A N 1
ATOM 1596 C CA . GLN A 1 223 ? 9.422 16.219 26.328 1 95.5 223 GLN A CA 1
ATOM 1597 C C . GLN A 1 223 ? 10.078 14.844 26.203 1 95.5 223 GLN A C 1
ATOM 1599 O O . GLN A 1 223 ? 9.516 13.93 25.594 1 95.5 223 GLN A O 1
ATOM 1604 N N . VAL A 1 224 ? 11.25 14.781 26.781 1 96.62 224 VAL A N 1
ATOM 1605 C CA . VAL A 1 224 ? 11.977 13.516 26.703 1 96.62 224 VAL A CA 1
ATOM 1606 C C . VAL A 1 224 ? 11.25 12.445 27.531 1 96.62 224 VAL A C 1
ATOM 1608 O O . VAL A 1 224 ? 11.039 11.328 27.047 1 96.62 224 VAL A O 1
ATOM 1611 N N . VAL A 1 225 ? 10.797 12.773 28.688 1 96.62 225 VAL A N 1
ATOM 1612 C CA . VAL A 1 225 ? 10.141 11.828 29.578 1 96.62 225 VAL A CA 1
ATOM 1613 C C . VAL A 1 225 ? 8.766 11.453 29.031 1 96.62 225 VAL A C 1
ATOM 1615 O O . VAL A 1 225 ? 8.438 10.273 28.906 1 96.62 225 VAL A O 1
ATOM 1618 N N . TYR A 1 226 ? 7.988 12.461 28.656 1 96.19 226 TYR A N 1
ATOM 1619 C CA . TYR A 1 226 ? 6.68 12.188 28.078 1 96.19 226 TYR A CA 1
ATOM 1620 C C . TYR A 1 226 ? 6.816 11.438 26.75 1 96.19 226 TYR A C 1
ATOM 1622 O O . TYR A 1 226 ? 5.973 10.602 26.406 1 96.19 226 TYR A O 1
ATOM 1630 N N . GLY A 1 227 ? 7.859 11.797 26.016 1 97.12 227 GLY A N 1
ATOM 1631 C CA . GLY A 1 227 ? 8.094 11.102 24.766 1 97.12 227 GLY A CA 1
ATOM 1632 C C . GLY A 1 227 ? 8.383 9.625 24.938 1 97.12 227 GLY A C 1
ATOM 1633 O O . GLY A 1 227 ? 7.906 8.797 24.156 1 97.12 227 GLY A O 1
ATOM 1634 N N . ALA A 1 228 ? 9.148 9.344 25.969 1 97.88 228 ALA A N 1
ATOM 1635 C CA . ALA A 1 228 ? 9.477 7.949 26.266 1 97.88 228 ALA A CA 1
ATOM 1636 C C . ALA A 1 228 ? 8.227 7.168 26.656 1 97.88 228 ALA A C 1
ATOM 1638 O O . ALA A 1 228 ? 8.031 6.031 26.219 1 97.88 228 ALA A O 1
ATOM 1639 N N . VAL A 1 229 ? 7.406 7.727 27.438 1 97.88 229 VAL A N 1
ATOM 1640 C CA . VAL A 1 229 ? 6.164 7.086 27.859 1 97.88 229 VAL A CA 1
ATOM 1641 C C . VAL A 1 229 ? 5.242 6.914 26.656 1 97.88 229 VAL A C 1
ATOM 1643 O O . VAL A 1 229 ? 4.648 5.852 26.469 1 97.88 229 VAL A O 1
ATOM 1646 N N . ALA A 1 230 ? 5.164 7.934 25.859 1 97.81 230 ALA A N 1
ATOM 1647 C CA . ALA A 1 230 ? 4.332 7.871 24.656 1 97.81 230 ALA A CA 1
ATOM 1648 C C . ALA A 1 230 ? 4.82 6.781 23.703 1 97.81 230 ALA A C 1
ATOM 1650 O O . ALA A 1 230 ? 4.016 6.082 23.094 1 97.81 230 ALA A O 1
ATOM 1651 N N . ALA A 1 231 ? 6.129 6.723 23.609 1 98.56 231 ALA A N 1
ATOM 1652 C CA . ALA A 1 231 ? 6.707 5.719 22.719 1 98.56 231 ALA A CA 1
ATOM 1653 C C . ALA A 1 231 ? 6.305 4.312 23.141 1 98.56 231 ALA A C 1
ATOM 1655 O O . ALA A 1 231 ? 5.984 3.469 22.297 1 98.56 231 ALA A O 1
ATOM 1656 N N . LEU A 1 232 ? 6.32 4.066 24.438 1 98.5 232 LEU A N 1
ATOM 1657 C CA . LEU A 1 232 ? 5.906 2.77 24.953 1 98.5 232 LEU A CA 1
ATOM 1658 C C . LEU A 1 232 ? 4.418 2.541 24.734 1 98.5 232 LEU A C 1
ATOM 1660 O O . LEU A 1 232 ? 4.008 1.449 24.328 1 98.5 232 LEU A O 1
ATOM 1664 N N . LEU A 1 233 ? 3.637 3.535 24.922 1 98.25 233 LEU A N 1
ATOM 1665 C CA . LEU A 1 233 ? 2.197 3.422 24.703 1 98.25 233 LEU A CA 1
ATOM 1666 C C . LEU A 1 233 ? 1.884 3.15 23.234 1 98.25 233 LEU A C 1
ATOM 1668 O O . LEU A 1 233 ? 1.023 2.324 22.922 1 98.25 233 LEU A O 1
ATOM 1672 N N . VAL A 1 234 ? 2.609 3.762 22.375 1 98.31 234 VAL A N 1
ATOM 1673 C CA . VAL A 1 234 ? 2.391 3.592 20.953 1 98.31 234 VAL A CA 1
ATOM 1674 C C . VAL A 1 234 ? 2.816 2.188 20.516 1 98.31 234 VAL A C 1
ATOM 1676 O O . VAL A 1 234 ? 2.088 1.506 19.797 1 98.31 234 VAL A O 1
ATOM 1679 N N . GLY A 1 235 ? 4.031 1.788 20.969 1 98.44 235 GLY A N 1
ATOM 1680 C CA . GLY A 1 235 ? 4.5 0.461 20.609 1 98.44 235 GLY A CA 1
ATOM 1681 C C . GLY A 1 235 ? 3.588 -0.649 21.094 1 98.44 235 GLY A C 1
ATOM 1682 O O . GLY A 1 235 ? 3.168 -1.504 20.312 1 98.44 235 GLY A O 1
ATOM 1683 N N . PHE A 1 236 ? 3.236 -0.627 22.328 1 98.44 236 PHE A N 1
ATOM 1684 C CA . PHE A 1 236 ? 2.359 -1.639 22.906 1 98.44 236 PHE A CA 1
ATOM 1685 C C . PHE A 1 236 ? 0.931 -1.468 22.406 1 98.44 236 PHE A C 1
ATOM 1687 O O . PHE A 1 236 ? 0.223 -2.451 22.188 1 98.44 236 PHE A O 1
ATOM 1694 N N . GLY A 1 237 ? 0.555 -0.26 22.203 1 98 237 GLY A N 1
ATOM 1695 C CA . GLY A 1 237 ? -0.78 0.014 21.703 1 98 237 GLY A CA 1
ATOM 1696 C C . GLY A 1 237 ? -0.986 -0.464 20.266 1 98 237 GLY A C 1
ATOM 1697 O O . GLY A 1 237 ? -2.008 -1.076 19.953 1 98 237 GLY A O 1
ATOM 1698 N N . THR A 1 238 ? -0.062 -0.18 19.469 1 97.56 238 THR A N 1
ATOM 1699 C CA . THR A 1 238 ? -0.161 -0.614 18.078 1 97.56 238 THR A CA 1
ATOM 1700 C C . THR A 1 238 ? -0.189 -2.137 17.984 1 97.56 238 THR A C 1
ATOM 1702 O O . THR A 1 238 ? -0.963 -2.703 17.203 1 97.56 238 THR A O 1
ATOM 1705 N N . THR A 1 239 ? 0.692 -2.76 18.766 1 97.75 239 THR A N 1
ATOM 1706 C CA . THR A 1 239 ? 0.707 -4.219 18.797 1 97.75 239 THR A CA 1
ATOM 1707 C C . THR A 1 239 ? -0.634 -4.762 19.281 1 97.75 239 THR A C 1
ATOM 1709 O O . THR A 1 239 ? -1.151 -5.734 18.719 1 97.75 239 THR A O 1
ATOM 1712 N N . TRP A 1 240 ? -1.172 -4.113 20.203 1 96.94 240 TRP A N 1
ATOM 1713 C CA . TRP A 1 240 ? -2.463 -4.527 20.734 1 96.94 240 TRP A CA 1
ATOM 1714 C C . TRP A 1 240 ? -3.57 -4.344 19.703 1 96.94 240 TRP A C 1
ATOM 1716 O O . TRP A 1 240 ? -4.461 -5.188 19.578 1 96.94 240 TRP A O 1
ATOM 1726 N N . VAL A 1 241 ? -3.559 -3.332 19.016 1 95.12 241 VAL A N 1
ATOM 1727 C CA . VAL A 1 241 ? -4.555 -3.062 17.984 1 95.12 241 VAL A CA 1
ATOM 1728 C C . VAL A 1 241 ? -4.523 -4.168 16.938 1 95.12 241 VAL A C 1
ATOM 1730 O O . VAL A 1 241 ? -5.566 -4.723 16.578 1 95.12 241 VAL A O 1
ATOM 1733 N N . VAL A 1 242 ? -3.359 -4.496 16.484 1 94.44 242 VAL A N 1
ATOM 1734 C CA . VAL A 1 242 ? -3.229 -5.516 15.445 1 94.44 242 VAL A CA 1
ATOM 1735 C C . VAL A 1 242 ? -3.691 -6.867 15.992 1 94.44 242 VAL A C 1
ATOM 1737 O O . VAL A 1 242 ? -4.395 -7.613 15.305 1 94.44 242 VAL A O 1
ATOM 1740 N N . GLN A 1 243 ? -3.316 -7.145 17.188 1 94.12 243 GLN A N 1
ATOM 1741 C CA . GLN A 1 243 ? -3.742 -8.398 17.812 1 94.12 243 GLN A CA 1
ATOM 1742 C C . GLN A 1 243 ? -5.262 -8.453 17.938 1 94.12 243 GLN A C 1
ATOM 1744 O O . GLN A 1 243 ? -5.859 -9.523 17.812 1 94.12 243 GLN A O 1
ATOM 1749 N N . SER A 1 244 ? -5.879 -7.359 18.141 1 93.12 244 SER A N 1
ATOM 1750 C CA . SER A 1 244 ? -7.32 -7.305 18.375 1 93.12 244 SER A CA 1
ATOM 1751 C C . SER A 1 244 ? -8.094 -7.422 17.062 1 93.12 244 SER A C 1
ATOM 1753 O O . SER A 1 244 ? -9.242 -7.879 17.047 1 93.12 244 SER A O 1
ATOM 1755 N N . ILE A 1 245 ? -7.492 -7.07 16.031 1 91.12 245 ILE A N 1
ATOM 1756 C CA . ILE A 1 245 ? -8.211 -7.016 14.773 1 91.12 245 ILE A CA 1
ATOM 1757 C C . ILE A 1 245 ? -7.918 -8.273 13.953 1 91.12 245 ILE A C 1
ATOM 1759 O O . ILE A 1 245 ? -8.648 -8.594 13.016 1 91.12 245 ILE A O 1
ATOM 1763 N N . THR A 1 246 ? -6.805 -8.875 14.312 1 90.94 246 THR A N 1
ATOM 1764 C CA . THR A 1 246 ? -6.398 -10.055 13.562 1 90.94 246 THR A CA 1
ATOM 1765 C C . THR A 1 246 ? -6.371 -11.289 14.461 1 90.94 246 THR A C 1
ATOM 1767 O O . THR A 1 246 ? -6.484 -11.172 15.68 1 90.94 246 THR A O 1
ATOM 1770 N N . ASP A 1 247 ? -6.277 -12.383 13.797 1 87.12 247 ASP A N 1
ATOM 1771 C CA . ASP A 1 247 ? -6.102 -13.633 14.523 1 87.12 247 ASP A CA 1
ATOM 1772 C C . ASP A 1 247 ? -4.652 -14.109 14.461 1 87.12 247 ASP A C 1
ATOM 1774 O O . ASP A 1 247 ? -4.379 -15.305 14.539 1 87.12 247 ASP A O 1
ATOM 1778 N N . PHE A 1 248 ? -3.809 -13.086 14.328 1 91.38 248 PHE A N 1
ATOM 1779 C CA . PHE A 1 248 ? -2.393 -13.422 14.211 1 91.38 248 PHE A CA 1
ATOM 1780 C C . PHE A 1 248 ? -1.824 -13.836 15.562 1 91.38 248 PHE A C 1
ATOM 1782 O O . PHE A 1 248 ? -2.141 -13.234 16.594 1 91.38 248 PHE A O 1
ATOM 1789 N N . SER A 1 249 ? -1.104 -14.906 15.648 1 92 249 SER A N 1
ATOM 1790 C CA . SER A 1 249 ? -0.278 -15.219 16.812 1 92 249 SER A CA 1
ATOM 1791 C C . SER A 1 249 ? 0.994 -14.375 16.828 1 92 249 SER A C 1
ATOM 1793 O O . SER A 1 249 ? 2.025 -14.789 16.297 1 92 249 SER A O 1
ATOM 1795 N N . LEU A 1 250 ? 0.936 -13.289 17.453 1 94.62 250 LEU A N 1
ATOM 1796 C CA . LEU A 1 250 ? 2.035 -12.328 17.422 1 94.62 250 LEU A CA 1
ATOM 1797 C C . LEU A 1 250 ? 2.969 -12.531 18.609 1 94.62 250 LEU A C 1
ATOM 1799 O O . LEU A 1 250 ? 2.512 -12.805 19.719 1 94.62 250 LEU A O 1
ATOM 1803 N N . PRO A 1 251 ? 4.25 -12.516 18.359 1 96.5 251 PRO A N 1
ATOM 1804 C CA . PRO A 1 251 ? 5.16 -12.32 19.5 1 96.5 251 PRO A CA 1
ATOM 1805 C C . PRO A 1 251 ? 5.031 -10.93 20.125 1 96.5 251 PRO A C 1
ATOM 1807 O O . PRO A 1 251 ? 5.855 -10.055 19.859 1 96.5 251 PRO A O 1
ATOM 1810 N N . PHE A 1 252 ? 4.113 -10.812 21.016 1 97.19 252 PHE A N 1
ATOM 1811 C CA . PHE A 1 252 ? 3.576 -9.531 21.469 1 97.19 252 PHE A CA 1
ATOM 1812 C C . PHE A 1 252 ? 4.672 -8.664 22.062 1 97.19 252 PHE A C 1
ATOM 1814 O O . PHE A 1 252 ? 4.883 -7.531 21.625 1 97.19 252 PHE A O 1
ATOM 1821 N N . THR A 1 253 ? 5.434 -9.141 23.016 1 97.88 253 THR A N 1
ATOM 1822 C CA . THR A 1 253 ? 6.402 -8.336 23.75 1 97.88 253 THR A CA 1
ATOM 1823 C C . THR A 1 253 ? 7.562 -7.926 22.844 1 97.88 253 THR A C 1
ATOM 1825 O O . THR A 1 253 ? 7.992 -6.77 22.859 1 97.88 253 THR A O 1
ATOM 1828 N N . GLU A 1 254 ? 8.062 -8.875 21.984 1 98.19 254 GLU A N 1
ATOM 1829 C CA . GLU A 1 254 ? 9.164 -8.562 21.078 1 98.19 254 GLU A CA 1
ATOM 1830 C C . GLU A 1 254 ? 8.758 -7.492 20.062 1 98.19 254 GLU A C 1
ATOM 1832 O O . GLU A 1 254 ? 9.508 -6.543 19.828 1 98.19 254 GLU A O 1
ATOM 1837 N N . LEU A 1 255 ? 7.582 -7.73 19.547 1 98.31 255 LEU A N 1
ATOM 1838 C CA . LEU A 1 255 ? 7.086 -6.789 18.547 1 98.31 255 LEU A CA 1
ATOM 1839 C C . LEU A 1 255 ? 6.82 -5.426 19.172 1 98.31 255 LEU A C 1
ATOM 1841 O O . LEU A 1 255 ? 7.191 -4.395 18.609 1 98.31 255 LEU A O 1
ATOM 1845 N N . ALA A 1 256 ? 6.199 -5.387 20.344 1 98.56 256 ALA A N 1
ATOM 1846 C CA . ALA A 1 256 ? 5.84 -4.145 21.031 1 98.56 256 ALA A CA 1
ATOM 1847 C C . ALA A 1 256 ? 7.082 -3.336 21.391 1 98.56 256 ALA A C 1
ATOM 1849 O O . ALA A 1 256 ? 7.098 -2.113 21.234 1 98.56 256 ALA A O 1
ATOM 1850 N N . LEU A 1 257 ? 8.055 -3.986 21.844 1 98.69 257 LEU A N 1
ATOM 1851 C CA . LEU A 1 257 ? 9.289 -3.303 22.219 1 98.69 257 LEU A CA 1
ATOM 1852 C C . LEU A 1 257 ? 9.984 -2.734 20.984 1 98.69 257 LEU A C 1
ATOM 1854 O O . LEU A 1 257 ? 10.508 -1.618 21.031 1 98.69 257 LEU A O 1
ATOM 1858 N N . PHE A 1 258 ? 10.039 -3.521 19.922 1 98.75 258 PHE A N 1
ATOM 1859 C CA . PHE A 1 258 ? 10.641 -3.059 18.672 1 98.75 258 PHE A CA 1
ATOM 1860 C C . PHE A 1 258 ? 9.922 -1.814 18.156 1 98.75 258 PHE A C 1
ATOM 1862 O O . PHE A 1 258 ? 10.57 -0.831 17.797 1 98.75 258 PHE A O 1
ATOM 1869 N N . LEU A 1 259 ? 8.594 -1.855 18.172 1 98.69 259 LEU A N 1
ATOM 1870 C CA . LEU A 1 259 ? 7.801 -0.733 17.688 1 98.69 259 LEU A CA 1
ATOM 1871 C C . LEU A 1 259 ? 7.918 0.463 18.625 1 98.69 259 LEU A C 1
ATOM 1873 O O . LEU A 1 259 ? 7.824 1.612 18.188 1 98.69 259 LEU A O 1
ATOM 1877 N N . SER A 1 260 ? 8.109 0.197 19.906 1 98.81 260 SER A N 1
ATOM 1878 C CA . SER A 1 260 ? 8.344 1.286 20.844 1 98.81 260 SER A CA 1
ATOM 1879 C C . SER A 1 260 ? 9.648 2.018 20.531 1 98.81 260 SER A C 1
ATOM 1881 O O . SER A 1 260 ? 9.711 3.246 20.625 1 98.81 260 SER A O 1
ATOM 1883 N N . ALA A 1 261 ? 10.641 1.229 20.188 1 98.69 261 ALA A N 1
ATOM 1884 C CA . ALA A 1 261 ? 11.906 1.848 19.797 1 98.69 261 ALA A CA 1
ATOM 1885 C C . ALA A 1 261 ? 11.742 2.713 18.547 1 98.69 261 ALA A C 1
ATOM 1887 O O . ALA A 1 261 ? 12.266 3.826 18.484 1 98.69 261 ALA A O 1
ATOM 1888 N N . LEU A 1 262 ? 11.047 2.188 17.578 1 98.56 262 LEU A N 1
ATOM 1889 C CA . LEU A 1 262 ? 10.742 2.945 16.375 1 98.56 262 LEU A CA 1
ATOM 1890 C C . LEU A 1 262 ? 10.008 4.238 16.719 1 98.56 262 LEU A C 1
ATOM 1892 O O . LEU A 1 262 ? 10.359 5.309 16.219 1 98.56 262 LEU A O 1
ATOM 1896 N N . SER A 1 263 ? 9.023 4.09 17.547 1 98.62 263 SER A N 1
ATOM 1897 C CA . SER A 1 263 ? 8.219 5.238 17.953 1 98.62 263 SER A CA 1
ATOM 1898 C C . SER A 1 263 ? 9.078 6.277 18.672 1 98.62 263 SER A C 1
ATOM 1900 O O . SER A 1 263 ? 8.938 7.477 18.438 1 98.62 263 SER A O 1
ATOM 1902 N N . ALA A 1 264 ? 9.883 5.789 19.547 1 98.69 264 ALA A N 1
ATOM 1903 C CA . ALA A 1 264 ? 10.773 6.703 20.25 1 98.69 264 ALA A CA 1
ATOM 1904 C C . ALA A 1 264 ? 11.617 7.516 19.266 1 98.69 264 ALA A C 1
ATOM 1906 O O . ALA A 1 264 ? 11.828 8.711 19.469 1 98.69 264 ALA A O 1
ATOM 1907 N N . GLY A 1 265 ? 12.094 6.871 18.281 1 98.31 265 GLY A N 1
ATOM 1908 C CA . GLY A 1 265 ? 12.859 7.562 17.266 1 98.31 265 GLY A CA 1
ATOM 1909 C C . GLY A 1 265 ? 12.078 8.648 16.562 1 98.31 265 GLY A C 1
ATOM 1910 O O . GLY A 1 265 ? 12.539 9.789 16.453 1 98.31 265 GLY A O 1
ATOM 1911 N N . TYR A 1 266 ? 10.906 8.359 16.125 1 98.19 266 TYR A N 1
ATOM 1912 C CA . TYR A 1 266 ? 10.094 9.328 15.391 1 98.19 266 TYR A CA 1
ATOM 1913 C C . TYR A 1 266 ? 9.641 10.461 16.297 1 98.19 266 TYR A C 1
ATOM 1915 O O . TYR A 1 266 ? 9.57 11.617 15.867 1 98.19 266 TYR A O 1
ATOM 1923 N N . ILE A 1 267 ? 9.289 10.133 17.531 1 98 267 ILE A N 1
ATOM 1924 C CA . ILE A 1 267 ? 8.859 11.172 18.453 1 98 267 ILE A CA 1
ATOM 1925 C C . ILE A 1 267 ? 10.016 12.133 18.719 1 98 267 ILE A C 1
ATOM 1927 O O . ILE A 1 267 ? 9.844 13.352 18.672 1 98 267 ILE A O 1
ATOM 1931 N N . ALA A 1 268 ? 11.172 11.578 18.984 1 97.88 268 ALA A N 1
ATOM 1932 C CA . ALA A 1 268 ? 12.336 12.414 19.25 1 97.88 268 ALA A CA 1
ATOM 1933 C C . ALA A 1 268 ? 12.68 13.281 18.031 1 97.88 268 ALA A C 1
ATOM 1935 O O . ALA A 1 268 ? 12.891 14.492 18.172 1 97.88 268 ALA A O 1
ATOM 1936 N N . LEU A 1 269 ? 12.68 12.711 16.922 1 97.12 269 LEU A N 1
ATOM 1937 C CA . LEU A 1 269 ? 13.031 13.422 15.695 1 97.12 269 LEU A CA 1
ATOM 1938 C C . LEU A 1 269 ? 12.031 14.531 15.398 1 97.12 269 LEU A C 1
ATOM 1940 O O . LEU A 1 269 ? 12.414 15.672 15.125 1 97.12 269 LEU A O 1
ATOM 1944 N N . THR A 1 270 ? 10.812 14.188 15.469 1 97.06 270 THR A N 1
ATOM 1945 C CA . THR A 1 270 ? 9.766 15.141 15.125 1 97.06 270 THR A CA 1
ATOM 1946 C C . THR A 1 270 ? 9.711 16.281 16.141 1 97.06 270 THR A C 1
ATOM 1948 O O . THR A 1 270 ? 9.641 17.453 15.773 1 97.06 270 THR A O 1
ATOM 1951 N N . THR A 1 271 ? 9.758 15.906 17.391 1 96.25 271 THR A N 1
ATOM 1952 C CA . THR A 1 271 ? 9.75 16.938 18.422 1 96.25 271 THR A CA 1
ATOM 1953 C C . THR A 1 271 ? 10.969 17.844 18.281 1 96.25 271 THR A C 1
ATOM 1955 O O . THR A 1 271 ? 10.867 19.062 18.453 1 96.25 271 THR A O 1
ATOM 1958 N N . GLY A 1 272 ? 12.055 17.25 17.984 1 96.25 272 GLY A N 1
ATOM 1959 C CA . GLY A 1 272 ? 13.258 18.047 17.766 1 96.25 272 GLY A CA 1
ATOM 1960 C C . GLY A 1 272 ? 13.117 19.047 16.641 1 96.25 272 GLY A C 1
ATOM 1961 O O . GLY A 1 272 ? 13.43 20.219 16.812 1 96.25 272 GLY A O 1
ATOM 1962 N N . PHE A 1 273 ? 12.609 18.656 15.586 1 95.75 273 PHE A N 1
ATOM 1963 C CA . PHE A 1 273 ? 12.445 19.547 14.438 1 95.75 273 PHE A CA 1
ATOM 1964 C C . PHE A 1 273 ? 11.391 20.609 14.719 1 95.75 273 PHE A C 1
ATOM 1966 O O . PHE A 1 273 ? 11.531 21.766 14.297 1 95.75 273 PHE A O 1
ATOM 1973 N N . VAL A 1 274 ? 10.375 20.219 15.375 1 93.25 274 VAL A N 1
ATOM 1974 C CA . VAL A 1 274 ? 9.32 21.172 15.688 1 93.25 274 VAL A CA 1
ATOM 1975 C C . VAL A 1 274 ? 9.852 22.25 16.641 1 93.25 274 VAL A C 1
ATOM 1977 O O . VAL A 1 274 ? 9.523 23.422 16.5 1 93.25 274 VAL A O 1
ATOM 1980 N N . ASN A 1 275 ? 10.633 21.812 17.531 1 93.31 275 ASN A N 1
ATOM 1981 C CA . ASN A 1 275 ? 11.219 22.781 18.469 1 93.31 275 ASN A CA 1
ATOM 1982 C C . ASN A 1 275 ? 12.148 23.75 17.75 1 93.31 275 ASN A C 1
ATOM 1984 O O . ASN A 1 275 ? 12.242 24.922 18.125 1 93.31 275 ASN A O 1
ATOM 1988 N N . LEU A 1 276 ? 12.734 23.344 16.766 1 92 276 LEU A N 1
ATOM 1989 C CA . LEU A 1 276 ? 13.719 24.172 16.078 1 92 276 LEU A CA 1
ATOM 1990 C C . LEU A 1 276 ? 13.055 25.047 15.016 1 92 276 LEU A C 1
ATOM 1992 O O . LEU A 1 276 ? 13.438 26.203 14.82 1 92 276 LEU A O 1
ATOM 1996 N N . LEU A 1 277 ? 12.039 24.453 14.391 1 90.81 277 LEU A N 1
ATOM 1997 C CA . LEU A 1 277 ? 11.523 25.125 13.203 1 90.81 277 LEU A CA 1
ATOM 1998 C C . LEU A 1 277 ? 10.039 25.438 13.359 1 90.81 277 LEU A C 1
ATOM 2000 O O . LEU A 1 277 ? 9.414 25.984 12.438 1 90.81 277 LEU A O 1
ATOM 2004 N N . GLY A 1 278 ? 9.516 25.141 14.438 1 87 278 GLY A N 1
ATOM 2005 C CA . GLY A 1 278 ? 8.078 25.312 14.594 1 87 278 GLY A CA 1
ATOM 2006 C C . GLY A 1 278 ? 7.277 24.234 13.898 1 87 278 GLY A C 1
ATOM 2007 O O . GLY A 1 278 ? 7.742 23.094 13.758 1 87 278 GLY A O 1
ATOM 2008 N N . THR A 1 279 ? 6.133 24.562 13.508 1 80.94 279 THR A N 1
ATOM 2009 C CA . THR A 1 279 ? 5.215 23.578 12.922 1 80.94 279 THR A CA 1
ATOM 2010 C C . THR A 1 279 ? 5.754 23.062 11.594 1 80.94 279 THR A C 1
ATOM 2012 O O . THR A 1 279 ? 5.449 21.938 11.195 1 80.94 279 THR A O 1
ATOM 2015 N N . LYS A 1 280 ? 6.594 23.75 10.961 1 85.94 280 LYS A N 1
ATOM 2016 C CA . LYS A 1 280 ? 7.195 23.297 9.703 1 85.94 280 LYS A CA 1
ATOM 2017 C C . LYS A 1 280 ? 8.117 22.094 9.938 1 85.94 280 LYS A C 1
ATOM 2019 O O . LYS A 1 280 ? 8.453 21.375 8.992 1 85.94 280 LYS A O 1
ATOM 2024 N N . GLY A 1 281 ? 8.453 21.969 11.195 1 89.69 281 GLY A N 1
ATOM 2025 C CA . GLY A 1 281 ? 9.32 20.844 11.523 1 89.69 281 GLY A CA 1
ATOM 2026 C C . GLY A 1 281 ? 8.656 19.5 11.305 1 89.69 281 GLY A C 1
ATOM 2027 O O . GLY A 1 281 ? 9.344 18.484 11.133 1 89.69 281 GLY A O 1
ATOM 2028 N N . VAL A 1 282 ? 7.359 19.469 11.32 1 89.19 282 VAL A N 1
ATOM 2029 C CA . VAL A 1 282 ? 6.598 18.25 11.117 1 89.19 282 VAL A CA 1
ATOM 2030 C C . VAL A 1 282 ? 6.859 17.703 9.711 1 89.19 282 VAL A C 1
ATOM 2032 O O . VAL A 1 282 ? 6.863 16.484 9.5 1 89.19 282 VAL A O 1
ATOM 2035 N N . ALA A 1 283 ? 7.18 18.578 8.797 1 86.88 283 ALA A N 1
ATOM 2036 C CA . ALA A 1 283 ? 7.387 18.219 7.398 1 86.88 283 ALA A CA 1
ATOM 2037 C C . ALA A 1 283 ? 8.617 17.328 7.242 1 86.88 283 ALA A C 1
ATOM 2039 O O . ALA A 1 283 ? 8.656 16.453 6.371 1 86.88 283 ALA A O 1
ATOM 2040 N N . PHE A 1 284 ? 9.531 17.5 8.117 1 90.5 284 PHE A N 1
ATOM 2041 C CA . PHE A 1 284 ? 10.758 16.734 7.996 1 90.5 284 PHE A CA 1
ATOM 2042 C C . PHE A 1 284 ? 10.516 15.266 8.344 1 90.5 284 PHE A C 1
ATOM 2044 O O . PHE A 1 284 ? 11.008 14.367 7.66 1 90.5 284 PHE A O 1
ATOM 2051 N N . SER A 1 285 ? 9.797 15.086 9.422 1 91.12 285 SER A N 1
ATOM 2052 C CA . SER A 1 285 ? 9.453 13.711 9.773 1 91.12 285 SER A CA 1
ATOM 2053 C C . SER A 1 285 ? 8.516 13.094 8.75 1 91.12 285 SER A C 1
ATOM 2055 O O . SER A 1 285 ? 8.648 11.922 8.406 1 91.12 285 SER A O 1
ATOM 2057 N N . ALA A 1 286 ? 7.605 13.914 8.234 1 88.94 286 ALA A N 1
ATOM 2058 C CA . ALA A 1 286 ? 6.672 13.438 7.211 1 88.94 286 ALA A CA 1
ATOM 2059 C C . ALA A 1 286 ? 7.406 13.055 5.93 1 88.94 286 ALA A C 1
ATOM 2061 O O . ALA A 1 286 ? 7.035 12.086 5.258 1 88.94 286 ALA A O 1
ATOM 2062 N N . LEU A 1 287 ? 8.438 13.781 5.652 1 90.38 287 LEU A N 1
ATOM 2063 C CA . LEU A 1 287 ? 9.234 13.523 4.457 1 90.38 287 LEU A CA 1
ATOM 2064 C C . LEU A 1 287 ? 9.93 12.164 4.551 1 90.38 287 LEU A C 1
ATOM 2066 O O . LEU A 1 287 ? 10.055 11.461 3.549 1 90.38 287 LEU A O 1
ATOM 2070 N N . THR A 1 288 ? 10.352 11.812 5.758 1 90.81 288 THR A N 1
ATOM 2071 C CA . THR A 1 288 ? 10.984 10.508 5.93 1 90.81 288 THR A CA 1
ATOM 2072 C C . THR A 1 288 ? 9.992 9.383 5.66 1 90.81 288 THR A C 1
ATOM 2074 O O . THR A 1 288 ? 10.352 8.344 5.102 1 90.81 288 THR A O 1
ATOM 2077 N N . MET A 1 289 ? 8.828 9.602 6.059 1 88.94 289 MET A N 1
ATOM 2078 C CA . MET A 1 289 ? 7.793 8.609 5.781 1 88.94 289 MET A CA 1
ATOM 2079 C C . MET A 1 289 ? 7.469 8.562 4.289 1 88.94 289 MET A C 1
ATOM 2081 O O . MET A 1 289 ? 7.363 7.48 3.707 1 88.94 289 MET A O 1
ATOM 2085 N N . LEU A 1 290 ? 7.387 9.711 3.703 1 88.88 290 LEU A N 1
ATOM 2086 C CA . LEU A 1 290 ? 7.039 9.836 2.293 1 88.88 290 LEU A CA 1
ATOM 2087 C C . LEU A 1 290 ? 8.086 9.156 1.412 1 88.88 290 LEU A C 1
ATOM 2089 O O . LEU A 1 290 ? 7.742 8.391 0.508 1 88.88 290 LEU A O 1
ATOM 2093 N N . LEU A 1 291 ? 9.297 9.344 1.734 1 91.81 291 LEU A N 1
ATOM 2094 C CA . LEU A 1 291 ? 10.391 8.812 0.927 1 91.81 291 LEU A CA 1
ATOM 2095 C C . LEU A 1 291 ? 10.625 7.34 1.233 1 91.81 291 LEU A C 1
ATOM 2097 O O . LEU A 1 291 ? 11.164 6.605 0.397 1 91.81 291 LEU A O 1
ATOM 2101 N N . GLY A 1 292 ? 10.25 6.984 2.418 1 93 292 GLY A N 1
ATOM 2102 C CA . GLY A 1 292 ? 10.633 5.66 2.885 1 93 292 GLY A CA 1
ATOM 2103 C C . GLY A 1 292 ? 9.555 4.613 2.662 1 93 292 GLY A C 1
ATOM 2104 O O . GLY A 1 292 ? 9.828 3.414 2.748 1 93 292 GLY A O 1
ATOM 2105 N N . THR A 1 293 ? 8.367 4.965 2.314 1 87.38 293 THR A N 1
ATOM 2106 C CA . THR A 1 293 ? 7.242 4.039 2.275 1 87.38 293 THR A CA 1
ATOM 2107 C C . THR A 1 293 ? 7.484 2.938 1.245 1 87.38 293 THR A C 1
ATOM 2109 O O . THR A 1 293 ? 7.219 1.763 1.511 1 87.38 293 THR A O 1
ATOM 2112 N N . ALA A 1 294 ? 8.031 3.301 0.134 1 89.44 294 ALA A N 1
ATOM 2113 C CA . ALA A 1 294 ? 8.258 2.322 -0.926 1 89.44 294 ALA A CA 1
ATOM 2114 C C . ALA A 1 294 ? 9.305 1.294 -0.505 1 89.44 294 ALA A C 1
ATOM 2116 O O . ALA A 1 294 ? 9.273 0.145 -0.951 1 89.44 294 ALA A O 1
ATOM 2117 N N . THR A 1 295 ? 10.203 1.629 0.4 1 91.88 295 THR A N 1
ATOM 2118 C CA . THR A 1 295 ? 11.289 0.746 0.796 1 91.88 295 THR A CA 1
ATOM 2119 C C . THR A 1 295 ? 10.781 -0.38 1.69 1 91.88 295 THR A C 1
ATOM 2121 O O . THR A 1 295 ? 11.492 -1.356 1.938 1 91.88 295 THR A O 1
ATOM 2124 N N . LEU A 1 296 ? 9.531 -0.298 2.086 1 91.12 296 LEU A N 1
ATOM 2125 C CA . LEU A 1 296 ? 8.914 -1.336 2.904 1 91.12 296 LEU A CA 1
ATOM 2126 C C . LEU A 1 296 ? 8.539 -2.547 2.057 1 91.12 296 LEU A C 1
ATOM 2128 O O . LEU A 1 296 ? 8.5 -3.672 2.559 1 91.12 296 LEU A O 1
ATOM 2132 N N . SER A 1 297 ? 8.344 -2.262 0.728 1 88.5 297 SER A N 1
ATOM 2133 C CA . SER A 1 297 ? 7.789 -3.336 -0.091 1 88.5 297 SER A CA 1
ATOM 2134 C C . SER A 1 297 ? 8.672 -3.615 -1.304 1 88.5 297 SER A C 1
ATOM 2136 O O . SER A 1 297 ? 8.547 -4.668 -1.936 1 88.5 297 SER A O 1
ATOM 2138 N N . VAL A 1 298 ? 9.523 -2.678 -1.643 1 91.19 298 VAL A N 1
ATOM 2139 C CA . VAL A 1 298 ? 10.305 -2.795 -2.871 1 91.19 298 VAL A CA 1
ATOM 2140 C C . VAL A 1 298 ? 11.758 -3.104 -2.53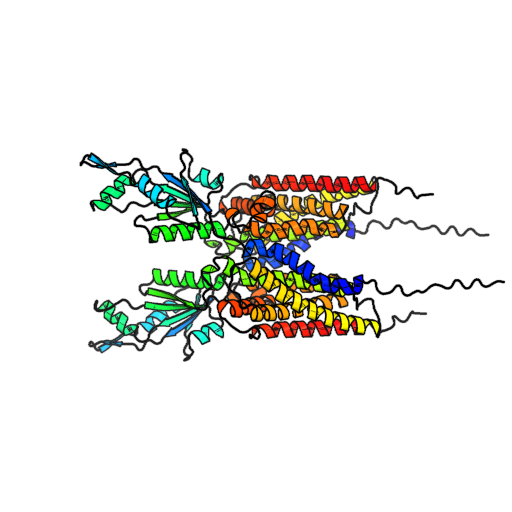1 1 91.19 298 VAL A C 1
ATOM 2142 O O . VAL A 1 298 ? 12.375 -2.42 -1.706 1 91.19 298 VAL A O 1
ATOM 2145 N N . PRO A 1 299 ? 12.25 -4.121 -3.18 1 92.88 299 PRO A N 1
ATOM 2146 C CA . PRO A 1 299 ? 13.672 -4.406 -2.979 1 92.88 299 PRO A CA 1
ATOM 2147 C C . PRO A 1 299 ? 14.57 -3.266 -3.449 1 92.88 299 PRO A C 1
ATOM 2149 O O . PRO A 1 299 ? 14.195 -2.51 -4.352 1 92.88 299 PRO A O 1
ATOM 2152 N N . ARG A 1 300 ? 15.711 -3.229 -2.828 1 92.94 300 ARG A N 1
ATOM 2153 C CA . ARG A 1 300 ? 16.672 -2.182 -3.17 1 92.94 300 ARG A CA 1
ATOM 2154 C C . ARG A 1 300 ? 16.969 -2.188 -4.664 1 92.94 300 ARG A C 1
ATOM 2156 O O . ARG A 1 300 ? 17.031 -1.13 -5.293 1 92.94 300 ARG A O 1
ATOM 2163 N N . GLN A 1 301 ? 17.047 -3.365 -5.266 1 92.62 301 GLN A N 1
ATOM 2164 C CA . GLN A 1 301 ? 17.453 -3.535 -6.652 1 92.62 301 GLN A CA 1
ATOM 2165 C C . GLN A 1 301 ? 16.391 -3.02 -7.613 1 92.62 301 GLN A C 1
ATOM 2167 O O . GLN A 1 301 ? 16.703 -2.615 -8.734 1 92.62 301 GLN A O 1
ATOM 2172 N N . PHE A 1 302 ? 15.164 -3.02 -7.125 1 92.56 302 PHE A N 1
ATOM 2173 C CA . PHE A 1 302 ? 14.07 -2.629 -7.996 1 92.56 302 PHE A CA 1
ATOM 2174 C C . PHE A 1 302 ? 13.875 -1.116 -7.984 1 92.56 302 PHE A C 1
ATOM 2176 O O . PHE A 1 302 ? 13.258 -0.555 -8.891 1 92.56 302 PHE A O 1
ATOM 2183 N N . LEU A 1 303 ? 14.422 -0.47 -6.992 1 93.44 303 LEU A N 1
ATOM 2184 C CA . LEU A 1 303 ? 14.18 0.953 -6.785 1 93.44 303 LEU A CA 1
ATOM 2185 C C . LEU A 1 303 ? 14.945 1.791 -7.805 1 93.44 303 LEU A C 1
ATOM 2187 O O . LEU A 1 303 ? 16.047 1.43 -8.203 1 93.44 303 LEU A O 1
ATOM 2191 N N . PRO A 1 304 ? 14.328 2.977 -8.164 1 93.31 304 PRO A N 1
ATOM 2192 C CA . PRO A 1 304 ? 15.094 3.916 -8.992 1 93.31 304 PRO A CA 1
ATOM 2193 C C . PRO A 1 304 ? 16.406 4.352 -8.336 1 93.31 304 PRO A C 1
ATOM 2195 O O . PRO A 1 304 ? 16.531 4.277 -7.109 1 93.31 304 PRO A O 1
ATOM 2198 N N . SER A 1 305 ? 17.344 4.867 -9.102 1 93 305 SER A N 1
ATOM 2199 C CA . SER A 1 305 ? 18.703 5.141 -8.672 1 93 305 SER A CA 1
ATOM 2200 C C . SER A 1 305 ? 18.734 6.102 -7.484 1 93 305 SER A C 1
ATOM 2202 O O . SER A 1 305 ? 19.484 5.898 -6.531 1 93 305 SER A O 1
ATOM 2204 N N . PHE A 1 306 ? 17.938 7.102 -7.504 1 94.69 306 PHE A N 1
ATOM 2205 C CA . PHE A 1 306 ? 17.922 8.055 -6.402 1 94.69 306 PHE A CA 1
ATOM 2206 C C . PHE A 1 306 ? 17.531 7.363 -5.098 1 94.69 306 PHE A C 1
ATOM 2208 O O . PHE A 1 306 ? 18.172 7.574 -4.066 1 94.69 306 PHE A O 1
ATOM 2215 N N . TRP A 1 307 ? 16.562 6.535 -5.129 1 95 307 TRP A N 1
ATOM 2216 C CA . TRP A 1 307 ? 16.062 5.871 -3.928 1 95 307 TRP A CA 1
ATOM 2217 C C . TRP A 1 307 ? 17.031 4.781 -3.475 1 95 307 TRP A C 1
ATOM 2219 O O . TRP A 1 307 ? 17.281 4.625 -2.277 1 95 307 TRP A O 1
ATOM 2229 N N . SER A 1 308 ? 17.516 4.004 -4.438 1 94.56 308 SER A N 1
ATOM 2230 C CA . SER A 1 308 ? 18.359 2.873 -4.09 1 94.56 308 SER A CA 1
ATOM 2231 C C . SER A 1 308 ? 19.703 3.342 -3.533 1 94.56 308 SER A C 1
ATOM 2233 O O . SER A 1 308 ? 20.25 2.721 -2.621 1 94.56 308 SER A O 1
ATOM 2235 N N . GLU A 1 309 ? 20.203 4.496 -3.963 1 95.19 309 GLU A N 1
ATOM 2236 C CA . GLU A 1 309 ? 21.547 4.918 -3.609 1 95.19 309 GLU A CA 1
ATOM 2237 C C . GLU A 1 309 ? 21.531 5.949 -2.484 1 95.19 309 GLU A C 1
ATOM 2239 O O . GLU A 1 309 ? 22.391 5.93 -1.604 1 95.19 309 GLU A O 1
ATOM 2244 N N . TRP A 1 310 ? 20.516 6.734 -2.492 1 95.19 310 TRP A N 1
ATOM 2245 C CA . TRP A 1 310 ? 20.594 7.883 -1.596 1 95.19 310 TRP A CA 1
ATOM 2246 C C . TRP A 1 310 ? 19.594 7.758 -0.455 1 95.19 310 TRP A C 1
ATOM 2248 O O . TRP A 1 310 ? 19.766 8.367 0.604 1 95.19 310 TRP A O 1
ATOM 2258 N N . ILE A 1 311 ? 18.594 6.988 -0.607 1 95.31 311 ILE A N 1
ATOM 2259 C CA . ILE A 1 311 ? 17.547 6.953 0.402 1 95.31 311 ILE A CA 1
ATOM 2260 C C . ILE A 1 311 ? 17.594 5.629 1.156 1 95.31 311 ILE A C 1
ATOM 2262 O O . ILE A 1 311 ? 17.641 5.609 2.389 1 95.31 311 ILE A O 1
ATOM 2266 N N . TYR A 1 312 ? 17.75 4.578 0.472 1 94.69 312 TYR A N 1
ATOM 2267 C CA . TYR A 1 312 ? 17.625 3.223 0.998 1 94.69 312 TYR A CA 1
ATOM 2268 C C . TYR A 1 312 ? 18.625 2.977 2.119 1 94.69 312 TYR A C 1
ATOM 2270 O O . TYR A 1 312 ? 18.297 2.346 3.127 1 94.69 312 TYR A O 1
ATOM 2278 N N . PRO A 1 313 ? 19.797 3.541 2.135 1 93.5 313 PRO A N 1
ATOM 2279 C CA . PRO A 1 313 ? 20.797 3.16 3.129 1 93.5 313 PRO A CA 1
ATOM 2280 C C . PRO A 1 313 ? 20.484 3.684 4.527 1 93.5 313 PRO A C 1
ATOM 2282 O O . PRO A 1 313 ? 20.984 3.15 5.52 1 93.5 313 PRO A O 1
ATOM 2285 N N . TRP A 1 314 ? 19.625 4.68 4.602 1 94 314 TRP A N 1
ATOM 2286 C CA . TRP A 1 314 ? 19.5 5.27 5.93 1 94 314 TRP A CA 1
ATOM 2287 C C . TRP A 1 314 ? 18.031 5.434 6.316 1 94 314 TRP A C 1
ATOM 2289 O O . TRP A 1 314 ? 17.719 5.734 7.473 1 94 314 TRP A O 1
ATOM 2299 N N . ILE A 1 315 ? 17.094 5.207 5.461 1 95.44 315 ILE A N 1
ATOM 2300 C CA . ILE A 1 315 ? 15.695 5.543 5.723 1 95.44 315 ILE A CA 1
ATOM 2301 C C . ILE A 1 315 ? 15.141 4.625 6.805 1 95.44 315 ILE A C 1
ATOM 2303 O O . ILE A 1 315 ? 15.297 3.402 6.73 1 95.44 315 ILE A O 1
ATOM 2307 N N . PRO A 1 316 ? 14.477 5.152 7.836 1 95.94 316 PRO A N 1
ATOM 2308 C CA . PRO A 1 316 ? 13.977 4.344 8.953 1 95.94 316 PRO A CA 1
ATOM 2309 C C . PRO A 1 316 ? 12.969 3.287 8.508 1 95.94 316 PRO A C 1
ATOM 2311 O O . PRO A 1 316 ? 12.922 2.195 9.086 1 95.94 316 PRO A O 1
ATOM 2314 N N . ALA A 1 317 ? 12.25 3.545 7.512 1 95.5 317 ALA A N 1
ATOM 2315 C CA . ALA A 1 317 ? 11.188 2.65 7.066 1 95.5 317 ALA A CA 1
ATOM 2316 C C . ALA A 1 317 ? 11.75 1.294 6.652 1 95.5 317 ALA A C 1
ATOM 2318 O O . ALA A 1 317 ? 11.156 0.253 6.938 1 95.5 317 ALA A O 1
ATOM 2319 N N . ARG A 1 318 ? 12.867 1.325 5.973 1 95.06 318 ARG A N 1
ATOM 2320 C CA . ARG A 1 318 ? 13.469 0.07 5.535 1 95.06 318 ARG A CA 1
ATOM 2321 C C . ARG A 1 318 ? 13.852 -0.798 6.727 1 95.06 318 ARG A C 1
ATOM 2323 O O . ARG A 1 318 ? 13.602 -2.006 6.73 1 95.06 318 ARG A O 1
ATOM 2330 N N . PHE A 1 319 ? 14.414 -0.184 7.754 1 96.38 319 PHE A N 1
ATOM 2331 C CA . PHE A 1 319 ? 14.828 -0.91 8.953 1 96.38 319 PHE A CA 1
ATOM 2332 C C . PHE A 1 319 ? 13.617 -1.401 9.734 1 96.38 319 PHE A C 1
ATOM 2334 O O . PHE A 1 319 ? 13.633 -2.498 10.297 1 96.38 319 PHE A O 1
ATOM 2341 N N . ALA A 1 320 ? 12.609 -0.572 9.758 1 97.12 320 ALA A N 1
ATOM 2342 C CA . ALA A 1 320 ? 11.383 -0.956 10.445 1 97.12 320 ALA A CA 1
ATOM 2343 C C . ALA A 1 320 ? 10.727 -2.15 9.758 1 97.12 320 ALA A C 1
ATOM 2345 O O . ALA A 1 320 ? 10.266 -3.08 10.43 1 97.12 320 ALA A O 1
ATOM 2346 N N . GLY A 1 321 ? 10.688 -2.131 8.461 1 95.62 321 GLY A N 1
ATOM 2347 C CA . GLY A 1 321 ? 10.094 -3.229 7.715 1 95.62 321 GLY A CA 1
ATOM 2348 C C . GLY A 1 321 ? 10.82 -4.543 7.902 1 95.62 321 GLY A C 1
ATOM 2349 O O . GLY A 1 321 ? 10.211 -5.551 8.266 1 95.62 321 GLY A O 1
ATOM 2350 N N . GLN A 1 322 ? 12.102 -4.488 7.664 1 94.06 322 GLN A N 1
ATOM 2351 C CA . GLN A 1 322 ? 12.898 -5.707 7.793 1 94.06 322 GLN A CA 1
ATOM 2352 C C . GLN A 1 322 ? 12.891 -6.219 9.227 1 94.06 322 GLN A C 1
ATOM 2354 O O . GLN A 1 322 ? 12.758 -7.422 9.469 1 94.06 322 GLN A O 1
ATOM 2359 N N . GLY A 1 323 ? 13.062 -5.355 10.141 1 96.31 323 GLY A N 1
ATOM 2360 C CA . GLY A 1 323 ? 13.047 -5.766 11.531 1 96.31 323 GLY A CA 1
ATOM 2361 C C . GLY A 1 323 ? 11.742 -6.414 11.953 1 96.31 323 GLY A C 1
ATOM 2362 O O . GLY A 1 323 ? 11.734 -7.406 12.68 1 96.31 323 GLY A O 1
ATOM 2363 N N . THR A 1 324 ? 10.648 -5.859 11.531 1 96.81 324 THR A N 1
ATOM 2364 C CA . THR A 1 324 ? 9.336 -6.418 11.836 1 96.81 324 THR A CA 1
ATOM 2365 C C . THR A 1 324 ? 9.172 -7.797 11.203 1 96.81 324 THR A C 1
ATOM 2367 O O . THR A 1 324 ? 8.672 -8.727 11.844 1 96.81 324 THR A O 1
ATOM 2370 N N . ARG A 1 325 ? 9.609 -7.922 10 1 95 325 ARG A N 1
ATOM 2371 C CA . ARG A 1 325 ? 9.523 -9.211 9.328 1 95 325 ARG A CA 1
ATOM 2372 C C . ARG A 1 325 ? 10.383 -10.258 10.039 1 95 325 ARG A C 1
ATOM 2374 O O . ARG A 1 325 ? 9.969 -11.406 10.195 1 95 325 ARG A O 1
ATOM 2381 N N . ASP A 1 326 ? 11.547 -9.789 10.461 1 94.31 326 ASP A N 1
ATOM 2382 C CA . ASP A 1 326 ? 12.43 -10.703 11.188 1 94.31 326 ASP A CA 1
ATOM 2383 C C . ASP A 1 326 ? 11.758 -11.211 12.461 1 94.31 326 ASP A C 1
ATOM 2385 O O . ASP A 1 326 ? 11.906 -12.375 12.82 1 94.31 326 ASP A O 1
ATOM 2389 N N . ILE A 1 327 ? 11.039 -10.383 13.078 1 96.75 327 ILE A N 1
ATOM 2390 C CA . ILE A 1 327 ? 10.383 -10.75 14.328 1 96.75 327 ILE A CA 1
ATOM 2391 C C . ILE A 1 327 ? 9.156 -11.617 14.031 1 96.75 327 ILE A C 1
ATOM 2393 O O . ILE A 1 327 ? 8.969 -12.664 14.656 1 96.75 327 ILE A O 1
ATOM 2397 N N . LEU A 1 328 ? 8.398 -11.305 13.047 1 95.31 328 LEU A N 1
ATOM 2398 C CA . LEU A 1 328 ? 7.125 -11.953 12.758 1 95.31 328 LEU A CA 1
ATOM 2399 C C . LEU A 1 328 ? 7.344 -13.312 12.102 1 95.31 328 LEU A C 1
ATOM 2401 O O . LEU A 1 328 ? 6.637 -14.273 12.406 1 95.31 328 LEU A O 1
ATOM 2405 N N . TYR A 1 329 ? 8.328 -13.297 11.211 1 93.25 329 TYR A N 1
ATOM 2406 C CA . TYR A 1 329 ? 8.391 -14.469 10.344 1 93.25 329 TYR A CA 1
ATOM 2407 C C . TYR A 1 329 ? 9.594 -15.336 10.688 1 93.25 329 TYR A C 1
ATOM 2409 O O . TYR A 1 329 ? 9.578 -16.547 10.484 1 93.25 329 TYR A O 1
ATOM 2417 N N . ALA A 1 330 ? 10.625 -14.734 11.18 1 91.06 330 ALA A N 1
ATOM 2418 C CA . ALA A 1 330 ? 11.844 -15.492 11.461 1 91.06 330 ALA A CA 1
ATOM 2419 C C . ALA A 1 330 ? 12.008 -15.734 12.961 1 91.06 330 ALA A C 1
ATOM 2421 O O . ALA A 1 330 ? 12.938 -16.422 13.383 1 91.06 330 ALA A O 1
ATOM 2422 N N . GLY A 1 331 ? 11.211 -15.117 13.781 1 92.69 331 GLY A N 1
ATOM 2423 C CA . GLY A 1 331 ? 11.25 -15.352 15.219 1 92.69 331 GLY A CA 1
ATOM 2424 C C . GLY A 1 331 ? 12.453 -14.711 15.898 1 92.69 331 GLY A C 1
ATOM 2425 O O . GLY A 1 331 ? 12.945 -15.227 16.906 1 92.69 331 GLY A O 1
ATOM 2426 N N . GLU A 1 332 ? 12.891 -13.633 15.344 1 93.44 332 GLU A N 1
ATOM 2427 C CA . GLU A 1 332 ? 14.031 -12.922 15.914 1 93.44 332 GLU A CA 1
ATOM 2428 C C . GLU A 1 332 ? 13.609 -12.062 17.109 1 93.44 332 GLU A C 1
ATOM 2430 O O . GLU A 1 332 ? 12.453 -11.656 17.203 1 93.44 332 GLU A O 1
ATOM 2435 N N . PRO A 1 333 ? 14.547 -11.805 17.969 1 96.25 333 PRO A N 1
ATOM 2436 C CA . PRO A 1 333 ? 14.234 -10.922 19.094 1 96.25 333 PRO A CA 1
ATOM 2437 C C . PRO A 1 333 ? 14.07 -9.461 18.672 1 96.25 333 PRO A C 1
ATOM 2439 O O . PRO A 1 333 ? 14.344 -9.117 17.516 1 96.25 333 PRO A O 1
ATOM 2442 N N . TRP A 1 334 ? 13.523 -8.672 19.625 1 95.38 334 TRP A N 1
ATOM 2443 C CA . TRP A 1 334 ? 13.266 -7.277 19.281 1 95.38 334 TRP A CA 1
ATOM 2444 C C . TRP A 1 334 ? 14.57 -6.531 19.031 1 95.38 334 TRP A C 1
ATOM 2446 O O . TRP A 1 334 ? 14.602 -5.566 18.266 1 95.38 334 TRP A O 1
ATOM 2456 N N . LEU A 1 335 ? 15.711 -6.996 19.781 1 95.75 335 LEU A N 1
ATOM 2457 C CA . LEU A 1 335 ? 17.016 -6.371 19.578 1 95.75 335 LEU A CA 1
ATOM 2458 C C . LEU A 1 335 ? 17.734 -6.984 18.375 1 95.75 335 LEU A C 1
ATOM 2460 O O . LEU A 1 335 ? 18.859 -7.48 18.516 1 95.75 335 LEU A O 1
ATOM 2464 N N . ASN A 1 336 ? 17.078 -6.938 17.203 1 93.25 336 ASN A N 1
ATOM 2465 C CA . ASN A 1 336 ? 17.703 -7.379 15.953 1 93.25 336 ASN A CA 1
ATOM 2466 C C . ASN A 1 336 ? 18.547 -6.27 15.32 1 93.25 336 ASN A C 1
ATOM 2468 O O . ASN A 1 336 ? 18.562 -5.145 15.82 1 93.25 336 ASN A O 1
ATOM 2472 N N . PRO A 1 337 ? 19.297 -6.539 14.305 1 91.12 337 PRO A N 1
ATOM 2473 C CA . PRO A 1 337 ? 20.281 -5.59 13.766 1 91.12 337 PRO A CA 1
ATOM 2474 C C . PRO A 1 337 ? 19.625 -4.305 13.25 1 91.12 337 PRO A C 1
ATOM 2476 O O . PRO A 1 337 ? 20.297 -3.283 13.109 1 91.12 337 PRO A O 1
ATOM 2479 N N . ASN A 1 338 ? 18.375 -4.316 13.039 1 94.38 338 ASN A N 1
ATOM 2480 C CA . ASN A 1 338 ? 17.688 -3.166 12.461 1 94.38 338 ASN A CA 1
ATOM 2481 C C . ASN A 1 338 ? 17.391 -2.105 13.516 1 94.38 338 ASN A C 1
ATOM 2483 O O . ASN A 1 338 ? 17.172 -0.939 13.188 1 94.38 338 ASN A O 1
ATOM 2487 N N . VAL A 1 339 ? 17.406 -2.441 14.812 1 96.56 339 VAL A N 1
ATOM 2488 C CA . VAL A 1 339 ? 17 -1.551 15.891 1 96.56 339 VAL A CA 1
ATOM 2489 C C . VAL A 1 339 ? 18.016 -0.431 16.062 1 96.56 339 VAL A C 1
ATOM 2491 O O . VAL A 1 339 ? 17.688 0.649 16.547 1 96.56 339 VAL A O 1
ATOM 2494 N N . GLY A 1 340 ? 19.25 -0.658 15.641 1 96.38 340 GLY A N 1
ATOM 2495 C CA . GLY A 1 340 ? 20.297 0.341 15.766 1 96.38 340 GLY A CA 1
ATOM 2496 C C . GLY A 1 340 ? 19.953 1.657 15.094 1 96.38 340 GLY A C 1
ATOM 2497 O O . GLY A 1 340 ? 20.297 2.727 15.602 1 96.38 340 GLY A O 1
ATOM 2498 N N . ALA A 1 341 ? 19.266 1.616 13.992 1 96.56 341 ALA A N 1
ATOM 2499 C CA . ALA A 1 341 ? 18.859 2.822 13.273 1 96.56 341 ALA A CA 1
ATOM 2500 C C . ALA A 1 341 ? 17.938 3.688 14.125 1 96.56 341 ALA A C 1
ATOM 2502 O O . ALA A 1 341 ? 18.016 4.918 14.078 1 96.56 341 ALA A O 1
ATOM 2503 N N . PHE A 1 342 ? 17.109 3.07 14.945 1 98.06 342 PHE A N 1
ATOM 2504 C CA . PHE A 1 342 ? 16.172 3.816 15.766 1 98.06 342 PHE A CA 1
ATOM 2505 C C . PHE A 1 342 ? 16.875 4.508 16.922 1 98.06 342 PHE A C 1
ATOM 2507 O O . PHE A 1 342 ? 16.516 5.617 17.312 1 98.06 342 PHE A O 1
ATOM 2514 N N . PHE A 1 343 ? 17.906 3.902 17.453 1 97.5 343 PHE A N 1
ATOM 2515 C CA . PHE A 1 343 ? 18.688 4.543 18.516 1 97.5 343 PHE A CA 1
ATOM 2516 C C . PHE A 1 343 ? 19.406 5.77 17.984 1 97.5 343 PHE A C 1
ATOM 2518 O O . PHE A 1 343 ? 19.531 6.781 18.672 1 97.5 343 PHE A O 1
ATOM 2525 N N . TRP A 1 344 ? 19.844 5.625 16.766 1 97.19 344 TRP A N 1
ATOM 2526 C CA . TRP A 1 344 ? 20.453 6.793 16.141 1 97.19 344 TRP A CA 1
ATOM 2527 C C . TRP A 1 344 ? 19.438 7.898 15.938 1 97.19 344 TRP A C 1
ATOM 2529 O O . TRP A 1 344 ? 19.734 9.078 16.125 1 97.19 344 TRP A O 1
ATOM 2539 N N . MET A 1 345 ? 18.234 7.559 15.555 1 97.62 345 MET A N 1
ATOM 2540 C CA . MET A 1 345 ? 17.156 8.539 15.398 1 97.62 345 MET A CA 1
ATOM 2541 C C . MET A 1 345 ? 16.891 9.258 16.719 1 97.62 345 MET A C 1
ATOM 2543 O O . MET A 1 345 ? 16.703 10.477 16.734 1 97.62 345 MET A O 1
ATOM 2547 N N . VAL A 1 346 ? 16.859 8.469 17.781 1 98.19 346 VAL A N 1
ATOM 2548 C CA . VAL A 1 346 ? 16.625 9.047 19.109 1 98.19 346 VAL A CA 1
ATOM 2549 C C . VAL A 1 346 ? 17.766 10.008 19.453 1 98.19 346 VAL A C 1
ATOM 2551 O O . VAL A 1 346 ? 17.516 11.125 19.906 1 98.19 346 VAL A O 1
ATOM 2554 N N . ALA A 1 347 ? 18.984 9.609 19.203 1 98.25 347 ALA A N 1
ATOM 2555 C CA . ALA A 1 347 ? 20.141 10.438 19.516 1 98.25 347 ALA A CA 1
ATOM 2556 C C . ALA A 1 347 ? 20.094 11.758 18.734 1 98.25 347 ALA A C 1
ATOM 2558 O O . ALA A 1 347 ? 20.312 12.82 19.312 1 98.25 347 ALA A O 1
ATOM 2559 N N . ILE A 1 348 ? 19.766 11.695 17.484 1 97.56 348 ILE A N 1
ATOM 2560 C CA . ILE A 1 348 ? 19.688 12.898 16.656 1 97.56 348 ILE A CA 1
ATOM 2561 C C . ILE A 1 348 ? 18.547 13.789 17.156 1 97.56 348 ILE A C 1
ATOM 2563 O O . ILE A 1 348 ? 18.719 15.008 17.266 1 97.56 348 ILE A O 1
ATOM 2567 N N . GLY A 1 349 ? 17.453 13.148 17.469 1 97.44 349 GLY A N 1
ATOM 2568 C CA . GLY A 1 349 ? 16.344 13.906 18.016 1 97.44 349 GLY A CA 1
ATOM 2569 C C . GLY A 1 349 ? 16.672 14.617 19.312 1 97.44 349 GLY A C 1
ATOM 2570 O O . GLY A 1 349 ? 16.312 15.781 19.5 1 97.44 349 GLY A O 1
ATOM 2571 N N . LEU A 1 350 ? 17.359 13.953 20.203 1 97.44 350 LEU A N 1
ATOM 2572 C CA . LEU A 1 350 ? 17.75 14.547 21.484 1 97.44 350 LEU A CA 1
ATOM 2573 C C . LEU A 1 350 ? 18.719 15.711 21.281 1 97.44 350 LEU A C 1
ATOM 2575 O O . LEU A 1 350 ? 18.625 16.719 21.984 1 97.44 350 LEU A O 1
ATOM 2579 N N . VAL A 1 351 ? 19.562 15.602 20.344 1 97.69 351 VAL A N 1
ATOM 2580 C CA . VAL A 1 351 ? 20.484 16.688 20.031 1 97.69 351 VAL A CA 1
ATOM 2581 C C . VAL A 1 351 ? 19.703 17.891 19.5 1 97.69 351 VAL A C 1
ATOM 2583 O O . VAL A 1 351 ? 19.969 19.031 19.891 1 97.69 351 VAL A O 1
ATOM 2586 N N . LEU A 1 352 ? 18.734 17.641 18.641 1 96.62 352 LEU A N 1
ATOM 2587 C CA . LEU A 1 352 ? 17.906 18.734 18.109 1 96.62 352 LEU A CA 1
ATOM 2588 C C . LEU A 1 352 ? 17.156 19.438 19.219 1 96.62 352 LEU A C 1
ATOM 2590 O O . LEU A 1 352 ? 17.047 20.672 19.234 1 96.62 352 LEU A O 1
ATOM 2594 N N . ILE A 1 353 ? 16.656 18.641 20.125 1 95.44 353 ILE A N 1
ATOM 2595 C CA . ILE A 1 353 ? 15.93 19.219 21.25 1 95.44 353 ILE A CA 1
ATOM 2596 C C . ILE A 1 353 ? 16.875 20.062 22.094 1 95.44 353 ILE A C 1
ATOM 2598 O O . ILE A 1 353 ? 16.547 21.188 22.5 1 95.44 353 ILE A O 1
ATOM 2602 N N . ALA A 1 354 ? 18.047 19.594 22.344 1 95 354 ALA A N 1
ATOM 2603 C CA . ALA A 1 354 ? 19.047 20.312 23.125 1 95 354 ALA A CA 1
ATOM 2604 C C . ALA A 1 354 ? 19.469 21.594 22.422 1 95 354 ALA A C 1
ATOM 2606 O O . ALA A 1 354 ? 19.609 22.641 23.062 1 95 354 ALA A O 1
ATOM 2607 N N . VAL A 1 355 ? 19.672 21.531 21.141 1 95.19 355 VAL A N 1
ATOM 2608 C CA . VAL A 1 355 ? 20.047 22.703 20.359 1 95.19 355 VAL A CA 1
ATOM 2609 C C . VAL A 1 355 ? 18.938 23.75 20.438 1 95.19 355 VAL A C 1
ATOM 2611 O O . VAL A 1 355 ? 19.219 24.953 20.547 1 95.19 355 VAL A O 1
ATOM 2614 N N . ALA A 1 356 ? 17.75 23.281 20.344 1 93.5 356 ALA A N 1
ATOM 2615 C CA . ALA A 1 356 ? 16.625 24.203 20.453 1 93.5 356 ALA A CA 1
ATOM 2616 C C . ALA A 1 356 ? 16.609 24.875 21.812 1 93.5 356 ALA A C 1
ATOM 2618 O O . ALA A 1 356 ? 16.312 26.078 21.906 1 93.5 356 ALA A O 1
ATOM 2619 N N . ALA A 1 357 ? 16.906 24.172 22.859 1 91.19 357 ALA A N 1
ATOM 2620 C CA . ALA A 1 357 ? 16.938 24.719 24.219 1 91.19 357 ALA A CA 1
ATOM 2621 C C . ALA A 1 357 ? 18.078 25.719 24.375 1 91.19 357 ALA A C 1
ATOM 2623 O O . ALA A 1 357 ? 17.938 26.719 25.078 1 91.19 357 ALA A O 1
ATOM 2624 N N . LEU A 1 358 ? 19.125 25.469 23.734 1 90.56 358 LEU A N 1
ATOM 2625 C CA . LEU A 1 358 ? 20.297 26.344 23.828 1 90.56 358 LEU A CA 1
ATOM 2626 C C . LEU A 1 358 ? 20.094 27.625 23.031 1 90.56 358 LEU A C 1
ATOM 2628 O O . LEU A 1 358 ? 20.578 28.688 23.422 1 90.56 358 LEU A O 1
ATOM 2632 N N . LYS A 1 359 ? 19.531 27.516 21.922 1 84.94 359 LYS A N 1
ATOM 2633 C CA . LYS A 1 359 ? 19.281 28.688 21.078 1 84.94 359 LYS A CA 1
ATOM 2634 C C . LYS A 1 359 ? 18.406 29.703 21.797 1 84.94 359 LYS A C 1
ATOM 2636 O O . LYS A 1 359 ? 18.531 30.906 21.578 1 84.94 359 LYS A O 1
ATOM 2641 N N . ASN A 1 360 ? 17.547 29.312 22.578 1 70.56 360 ASN A N 1
ATOM 2642 C CA . ASN A 1 360 ? 16.641 30.219 23.266 1 70.56 360 ASN A CA 1
ATOM 2643 C C . ASN A 1 360 ? 17.25 30.75 24.562 1 70.56 360 ASN A C 1
ATOM 2645 O O . ASN A 1 360 ? 16.578 31.406 25.359 1 70.56 360 ASN A O 1
ATOM 2649 N N . ARG A 1 361 ? 18.484 30.469 24.953 1 60.78 361 ARG A N 1
ATOM 2650 C CA . ARG A 1 361 ? 19.188 30.984 26.109 1 60.78 361 ARG A CA 1
ATOM 2651 C C . ARG A 1 361 ? 19.609 32.438 25.891 1 60.78 361 ARG A C 1
ATOM 2653 O O . ARG A 1 361 ? 19.766 33.219 26.844 1 60.78 361 ARG A O 1
ATOM 2660 N N . THR A 1 362 ? 19.922 32.938 24.688 1 52.88 362 THR A N 1
ATOM 2661 C CA . THR A 1 362 ? 20.516 34.281 24.562 1 52.88 362 THR A CA 1
ATOM 2662 C C . THR A 1 362 ? 19.438 35.344 24.641 1 52.88 362 THR A C 1
ATOM 2664 O O . THR A 1 362 ? 18.469 35.312 23.875 1 52.88 362 THR A O 1
ATOM 2667 N N . PRO A 1 363 ? 19.297 36.094 25.75 1 48.53 363 PRO A N 1
ATOM 2668 C CA . PRO A 1 363 ? 18.422 37.25 25.859 1 48.53 363 PRO A CA 1
ATOM 2669 C C . PRO A 1 363 ? 18.375 38.094 24.578 1 48.53 363 PRO A C 1
ATOM 2671 O O . PRO A 1 363 ? 19.391 38.312 23.938 1 48.53 363 PRO A O 1
ATOM 2674 N N . LYS A 1 364 ? 17.344 37.938 23.656 1 49.59 364 LYS A N 1
ATOM 2675 C CA . LYS A 1 364 ? 17.328 39 22.672 1 49.59 364 LYS A CA 1
ATOM 2676 C C . LYS A 1 364 ? 17.734 40.312 23.297 1 49.59 364 LYS A C 1
ATOM 2678 O O . LYS A 1 364 ? 17.109 40.812 24.234 1 49.59 364 LYS A O 1
ATOM 2683 N N . GLU A 1 365 ? 18.875 40.719 23.516 1 40.66 365 GLU A N 1
ATOM 2684 C CA . GLU A 1 365 ? 19.234 42.062 23.922 1 40.66 365 GLU A CA 1
ATOM 2685 C C . GLU A 1 365 ? 18.266 43.094 23.328 1 40.66 365 GLU A C 1
ATOM 2687 O O . GLU A 1 365 ? 18.031 43.094 22.109 1 40.66 365 GLU A O 1
ATOM 2692 N N . VAL A 1 366 ? 17.188 43.5 23.969 1 41.78 366 VAL A N 1
ATOM 2693 C CA . VAL A 1 366 ? 16.547 44.781 23.719 1 41.78 366 VAL A CA 1
ATOM 2694 C C . VAL A 1 366 ? 17.562 45.781 23.172 1 41.78 366 VAL A C 1
ATOM 2696 O O . VAL A 1 366 ? 18.547 46.094 23.859 1 41.78 366 VAL A O 1
ATOM 2699 N N . ALA A 1 367 ? 17.844 45.781 21.984 1 41.03 367 ALA A N 1
ATOM 2700 C CA . ALA A 1 367 ? 18.438 47.062 21.578 1 41.03 367 ALA A CA 1
ATOM 2701 C C . ALA A 1 367 ? 17.797 48.219 22.328 1 41.03 367 ALA A C 1
ATOM 2703 O O . ALA A 1 367 ? 16.594 48.438 22.25 1 41.03 367 ALA A O 1
ATOM 2704 N N . ALA A 1 368 ? 18.453 49 23.25 1 33.69 368 ALA A N 1
ATOM 2705 C CA . ALA A 1 368 ? 18.281 50.406 23.547 1 33.69 368 ALA A CA 1
ATOM 2706 C C . ALA A 1 368 ? 18.406 51.25 22.266 1 33.69 368 ALA A C 1
ATOM 2708 O O . ALA A 1 368 ? 19.281 51 21.438 1 33.69 368 ALA A O 1
ATOM 2709 N N . MET B 1 1 ? -3.719 62.188 47.031 1 29.39 1 MET B N 1
ATOM 2710 C CA . MET B 1 1 ? -3.004 61.469 45.969 1 29.39 1 MET B CA 1
ATOM 2711 C C . MET B 1 1 ? -2.965 59.969 46.25 1 29.39 1 MET B C 1
ATOM 2713 O O . MET B 1 1 ? -2.016 59.469 46.875 1 29.39 1 MET B O 1
ATOM 2717 N N . ALA B 1 2 ? -4.094 59.281 46.562 1 42.62 2 ALA B N 1
ATOM 2718 C CA . ALA B 1 2 ? -4.293 57.906 46.938 1 42.62 2 ALA B CA 1
ATOM 2719 C C . ALA B 1 2 ? -3.883 56.969 45.812 1 42.62 2 ALA B C 1
ATOM 2721 O O . ALA B 1 2 ? -4.441 57.031 44.719 1 42.62 2 ALA B O 1
ATOM 2722 N N . GLY B 1 3 ? -2.557 56.625 45.75 1 34.88 3 GLY B N 1
ATOM 2723 C CA . GLY B 1 3 ? -1.994 55.656 44.812 1 34.88 3 GLY B CA 1
ATOM 2724 C C . GLY B 1 3 ? -2.719 54.344 44.812 1 34.88 3 GLY B C 1
ATOM 2725 O O . GLY B 1 3 ? -2.66 53.594 45.781 1 34.88 3 GLY B O 1
ATOM 2726 N N . SER B 1 4 ? -3.912 54.188 44.219 1 42.62 4 SER B N 1
ATOM 2727 C CA . SER B 1 4 ? -4.551 52.875 44 1 42.62 4 SER B CA 1
ATOM 2728 C C . SER B 1 4 ? -3.588 51.906 43.375 1 42.62 4 SER B C 1
ATOM 2730 O O . SER B 1 4 ? -3.098 52.125 42.25 1 42.62 4 SER B O 1
ATOM 2732 N N . THR B 1 5 ? -2.75 51.219 44.25 1 41.25 5 THR B N 1
ATOM 2733 C CA . THR B 1 5 ? -1.933 50.094 43.812 1 41.25 5 THR B CA 1
ATOM 2734 C C . THR B 1 5 ? -2.779 49.062 43.094 1 41.25 5 THR B C 1
ATOM 2736 O O . THR B 1 5 ? -3.674 48.438 43.688 1 41.25 5 THR B O 1
ATOM 2739 N N . VAL B 1 6 ? -3.117 49.219 41.812 1 46.53 6 VAL B N 1
ATOM 2740 C CA . VAL B 1 6 ? -3.629 48.125 40.969 1 46.53 6 VAL B CA 1
ATOM 2741 C C . VAL B 1 6 ? -2.74 46.906 41.125 1 46.53 6 VAL B C 1
ATOM 2743 O O . VAL B 1 6 ? -1.583 46.906 40.688 1 46.53 6 VAL B O 1
ATOM 2746 N N . ALA B 1 7 ? -2.91 46.125 42.188 1 43.34 7 ALA B N 1
ATOM 2747 C CA . ALA B 1 7 ? -2.332 44.781 42.25 1 43.34 7 ALA B CA 1
ATOM 2748 C C . ALA B 1 7 ? -2.584 44.031 40.969 1 43.34 7 ALA B C 1
ATOM 2750 O O . ALA B 1 7 ? -3.734 43.781 40.594 1 43.34 7 ALA B O 1
ATOM 2751 N N . THR B 1 8 ? -1.736 44.281 40 1 39.78 8 THR B N 1
ATOM 2752 C CA . THR B 1 8 ? -1.71 43.344 38.906 1 39.78 8 THR B CA 1
ATOM 2753 C C . THR B 1 8 ? -1.705 41.906 39.406 1 39.78 8 THR B C 1
ATOM 2755 O O . THR B 1 8 ? -0.792 41.5 40.125 1 39.78 8 THR B O 1
ATOM 2758 N N . ASP B 1 9 ? -2.834 41.406 39.844 1 38.5 9 ASP B N 1
ATOM 2759 C CA . ASP B 1 9 ? -2.971 40 40.125 1 38.5 9 ASP B CA 1
ATOM 2760 C C . ASP B 1 9 ? -2.217 39.156 39.094 1 38.5 9 ASP B C 1
ATOM 2762 O O . ASP B 1 9 ? -2.664 39.031 37.938 1 38.5 9 ASP B O 1
ATOM 2766 N N . THR B 1 10 ? -0.947 39.312 39.062 1 40.59 10 THR B N 1
ATOM 2767 C CA . THR B 1 10 ? -0.095 38.438 38.25 1 40.59 10 THR B CA 1
ATOM 2768 C C . THR B 1 10 ? -0.311 37 38.625 1 40.59 10 THR B C 1
ATOM 2770 O O . THR B 1 10 ? 0.57 36.344 39.219 1 40.59 10 THR B O 1
ATOM 2773 N N . ARG B 1 11 ? -1.455 36.688 39.125 1 42.88 11 ARG B N 1
ATOM 2774 C CA . ARG B 1 11 ? -1.633 35.281 39.375 1 42.88 11 ARG B CA 1
ATOM 2775 C C . ARG B 1 11 ? -1.192 34.438 38.156 1 42.88 11 ARG B C 1
ATOM 2777 O O . ARG B 1 11 ? -1.707 34.625 37.062 1 42.88 11 ARG B O 1
ATOM 2784 N N . ILE B 1 12 ? 0.006 34.031 38.156 1 44.53 12 ILE B N 1
ATOM 2785 C CA . ILE B 1 12 ? 0.504 33 37.25 1 44.53 12 ILE B CA 1
ATOM 2786 C C . ILE B 1 12 ? -0.534 31.906 37.125 1 44.53 12 ILE B C 1
ATOM 2788 O O . ILE B 1 12 ? -0.885 31.25 38.094 1 44.53 12 ILE B O 1
ATOM 2792 N N . LYS B 1 13 ? -1.588 32.125 36.375 1 49.34 13 LYS B N 1
ATOM 2793 C CA . LYS B 1 13 ? -2.531 31.062 36.031 1 49.34 13 LYS B CA 1
ATOM 2794 C C . LYS B 1 13 ? -1.839 29.703 35.969 1 49.34 13 LYS B C 1
ATOM 2796 O O . LYS B 1 13 ? -0.806 29.562 35.312 1 49.34 13 LYS B O 1
ATOM 2801 N N . PRO B 1 14 ? -1.991 28.828 36.906 1 47.09 14 PRO B N 1
ATOM 2802 C CA . PRO B 1 14 ? -1.398 27.5 36.938 1 47.09 14 PRO B CA 1
ATOM 2803 C C . PRO B 1 14 ? -1.444 26.797 35.594 1 47.09 14 PRO B C 1
ATOM 2805 O O . PRO B 1 14 ? -2.346 27.062 34.781 1 47.09 14 PRO B O 1
ATOM 2808 N N . PRO B 1 15 ? -0.26 26.469 35.094 1 55.06 15 PRO B N 1
ATOM 2809 C CA . PRO B 1 15 ? -0.291 25.781 33.812 1 55.06 15 PRO B CA 1
ATOM 2810 C C . PRO B 1 15 ? -1.442 24.781 33.719 1 55.06 15 PRO B C 1
ATOM 2812 O O . PRO B 1 15 ? -1.737 24.078 34.688 1 55.06 15 PRO B O 1
ATOM 2815 N N . SER B 1 16 ? -2.562 25.141 32.969 1 64.62 16 SER B N 1
ATOM 2816 C CA . SER B 1 16 ? -3.814 24.422 32.719 1 64.62 16 SER B CA 1
ATOM 2817 C C . SER B 1 16 ? -3.588 22.922 32.688 1 64.62 16 SER B C 1
ATOM 2819 O O . SER B 1 16 ? -2.502 22.453 32.312 1 64.62 16 SER B O 1
ATOM 2821 N N . ALA B 1 17 ? -4.242 22.109 33.625 1 74.5 17 ALA B N 1
ATOM 2822 C CA . ALA B 1 17 ? -4.324 20.641 33.656 1 74.5 17 ALA B CA 1
ATOM 2823 C C . ALA B 1 17 ? -4.223 20.047 32.25 1 74.5 17 ALA B C 1
ATOM 2825 O O . ALA B 1 17 ? -3.73 18.938 32.094 1 74.5 17 ALA B O 1
ATOM 2826 N N . ARG B 1 18 ? -4.551 20.859 31.359 1 77.31 18 ARG B N 1
ATOM 2827 C CA . ARG B 1 18 ? -4.531 20.406 29.969 1 77.31 18 ARG B CA 1
ATOM 2828 C C . ARG B 1 18 ? -3.1 20.188 29.484 1 77.31 18 ARG B C 1
ATOM 2830 O O . ARG B 1 18 ? -2.822 19.234 28.766 1 77.31 18 ARG B O 1
ATOM 2837 N N . ARG B 1 19 ? -2.209 20.969 30.062 1 82.12 19 ARG B N 1
ATOM 2838 C CA . ARG B 1 19 ? -0.814 20.891 29.641 1 82.12 19 ARG B CA 1
ATOM 2839 C C . ARG B 1 19 ? -0.191 19.562 30.062 1 82.12 19 ARG B C 1
ATOM 2841 O O . ARG B 1 19 ? 0.686 19.031 29.375 1 82.12 19 ARG B O 1
ATOM 2848 N N . TRP B 1 20 ? -0.746 18.984 31.125 1 85.5 20 TRP B N 1
ATOM 2849 C CA . TRP B 1 20 ? -0.139 17.766 31.672 1 85.5 20 TRP B CA 1
ATOM 2850 C C . TRP B 1 20 ? -0.876 16.531 31.188 1 85.5 20 TRP B C 1
ATOM 2852 O O . TRP B 1 20 ? -0.312 15.43 31.172 1 85.5 20 TRP B O 1
ATOM 2862 N N . ILE B 1 21 ? -2.029 16.688 30.703 1 87.69 21 ILE B N 1
ATOM 2863 C CA . ILE B 1 21 ? -2.852 15.539 30.328 1 87.69 21 ILE B CA 1
ATOM 2864 C C . ILE B 1 21 ? -2.758 15.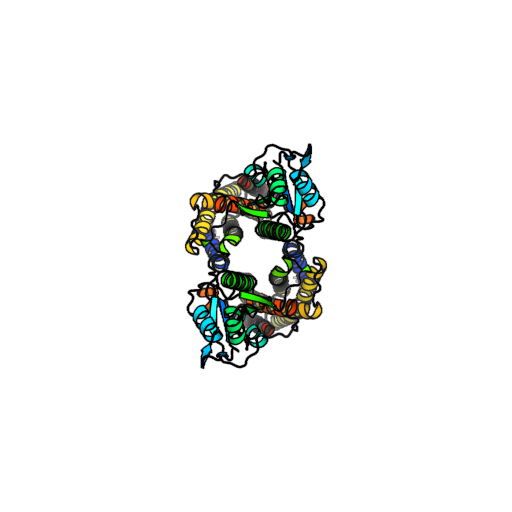297 28.828 1 87.69 21 ILE B C 1
ATOM 2866 O O . ILE B 1 21 ? -2.807 14.148 28.375 1 87.69 21 ILE B O 1
ATOM 2870 N N . ILE B 1 22 ? -2.514 16.266 28.047 1 87.06 22 ILE B N 1
ATOM 2871 C CA . ILE B 1 22 ? -2.568 16.203 26.578 1 87.06 22 ILE B CA 1
ATOM 2872 C C . ILE B 1 22 ? -1.481 15.258 26.078 1 87.06 22 ILE B C 1
ATOM 2874 O O . ILE B 1 22 ? -1.744 14.391 25.234 1 87.06 22 ILE B O 1
ATOM 2878 N N . PRO B 1 23 ? -0.291 15.359 26.656 1 88.19 23 PRO B N 1
ATOM 2879 C CA . PRO B 1 23 ? 0.748 14.461 26.141 1 88.19 23 PRO B CA 1
ATOM 2880 C C . PRO B 1 23 ? 0.473 13 26.453 1 88.19 23 PRO B C 1
ATOM 2882 O O . PRO B 1 23 ? 0.929 12.109 25.719 1 88.19 23 PRO B O 1
ATOM 2885 N N . LEU B 1 24 ? -0.326 12.789 27.453 1 89.25 24 LEU B N 1
ATOM 2886 C CA . LEU B 1 24 ? -0.631 11.414 27.828 1 89.25 24 LEU B CA 1
ATOM 2887 C C . LEU B 1 24 ? -1.759 10.852 26.969 1 89.25 24 LEU B C 1
ATOM 2889 O O . LEU B 1 24 ? -1.813 9.648 26.719 1 89.25 24 LEU B O 1
ATOM 2893 N N . LEU B 1 25 ? -2.605 11.719 26.438 1 92.88 25 LEU B N 1
ATOM 2894 C CA . LEU B 1 25 ? -3.744 11.289 25.625 1 92.88 25 LEU B CA 1
ATOM 2895 C C . LEU B 1 25 ? -3.383 11.266 24.141 1 92.88 25 LEU B C 1
ATOM 2897 O O . LEU B 1 25 ? -4.066 10.625 23.344 1 92.88 25 LEU B O 1
ATOM 2901 N N . ALA B 1 26 ? -2.297 11.93 23.812 1 92.81 26 ALA B N 1
ATOM 2902 C CA . ALA B 1 26 ? -1.914 12.094 22.422 1 92.81 26 ALA B CA 1
ATOM 2903 C C . ALA B 1 26 ? -1.667 10.742 21.766 1 92.81 26 ALA B C 1
ATOM 2905 O O . ALA B 1 26 ? -2.17 10.477 20.656 1 92.81 26 ALA B O 1
ATOM 2906 N N . PRO B 1 27 ? -0.958 9.844 22.484 1 94.69 27 PRO B N 1
ATOM 2907 C CA . PRO B 1 27 ? -0.764 8.531 21.859 1 94.69 27 PRO B CA 1
ATOM 2908 C C . PRO B 1 27 ? -2.078 7.789 21.609 1 94.69 27 PRO B C 1
ATOM 2910 O O . PRO B 1 27 ? -2.209 7.066 20.625 1 94.69 27 PRO B O 1
ATOM 2913 N N . LEU B 1 28 ? -3.031 8.023 22.438 1 95.81 28 LEU B N 1
ATOM 2914 C CA . LEU B 1 28 ? -4.32 7.359 22.266 1 95.81 28 LEU B CA 1
ATOM 2915 C C . LEU B 1 28 ? -5.043 7.875 21.031 1 95.81 28 LEU B C 1
ATOM 2917 O O . LEU B 1 28 ? -5.645 7.094 20.297 1 95.81 28 LEU B O 1
ATOM 2921 N N . ILE B 1 29 ? -4.961 9.117 20.812 1 93.62 29 ILE B N 1
ATOM 2922 C CA . ILE B 1 29 ? -5.562 9.711 19.625 1 93.62 29 ILE B CA 1
ATOM 2923 C C . ILE B 1 29 ? -4.887 9.156 18.375 1 93.62 29 ILE B C 1
ATOM 2925 O O . ILE B 1 29 ? -5.562 8.75 17.422 1 93.62 29 ILE B O 1
ATOM 2929 N N . GLY B 1 30 ? -3.568 9.133 18.438 1 93.69 30 GLY B N 1
ATOM 2930 C CA . GLY B 1 30 ? -2.826 8.57 17.328 1 93.69 30 GLY B CA 1
ATOM 2931 C C . GLY B 1 30 ? -3.16 7.113 17.062 1 93.69 30 GLY B C 1
ATOM 2932 O O . GLY B 1 30 ? -3.291 6.699 15.914 1 93.69 30 GLY B O 1
ATOM 2933 N N . LEU B 1 31 ? -3.373 6.383 18.141 1 95.81 31 LEU B N 1
ATOM 2934 C CA . LEU B 1 31 ? -3.678 4.961 18.031 1 95.81 31 LEU B CA 1
ATOM 2935 C C . LEU B 1 31 ? -5.062 4.75 17.422 1 95.81 31 LEU B C 1
ATOM 2937 O O . LEU B 1 31 ? -5.27 3.805 16.656 1 95.81 31 LEU B O 1
ATOM 2941 N N . ILE B 1 32 ? -5.977 5.598 17.734 1 94.88 32 ILE B N 1
ATOM 2942 C CA . ILE B 1 32 ? -7.316 5.5 17.172 1 94.88 32 ILE B CA 1
ATOM 2943 C C . ILE B 1 32 ? -7.262 5.77 15.664 1 94.88 32 ILE B C 1
ATOM 2945 O O . ILE B 1 32 ? -7.848 5.027 14.875 1 94.88 32 ILE B O 1
ATOM 2949 N N . ILE B 1 33 ? -6.527 6.77 15.266 1 92.38 33 ILE B N 1
ATOM 2950 C CA . ILE B 1 33 ? -6.367 7.098 13.852 1 92.38 33 ILE B CA 1
ATOM 2951 C C . ILE B 1 33 ? -5.668 5.945 13.133 1 92.38 33 ILE B C 1
ATOM 2953 O O . ILE B 1 33 ? -6.098 5.527 12.055 1 92.38 33 ILE B O 1
ATOM 2957 N N . ALA B 1 34 ? -4.684 5.426 13.812 1 91.56 34 ALA B N 1
ATOM 2958 C CA . ALA B 1 34 ? -3.947 4.297 13.25 1 91.56 34 ALA B CA 1
ATOM 2959 C C . ALA B 1 34 ? -4.859 3.084 13.078 1 91.56 34 ALA B C 1
ATOM 2961 O O . ALA B 1 34 ? -4.82 2.418 12.039 1 91.56 34 ALA B O 1
ATOM 2962 N N . ALA B 1 35 ? -5.645 2.842 14.047 1 93.69 35 ALA B N 1
ATOM 2963 C CA . ALA B 1 35 ? -6.555 1.703 14 1 93.69 35 ALA B CA 1
ATOM 2964 C C . ALA B 1 35 ? -7.535 1.837 12.836 1 93.69 35 ALA B C 1
ATOM 2966 O O . ALA B 1 35 ? -7.836 0.855 12.156 1 93.69 35 ALA B O 1
ATOM 2967 N N . LEU B 1 36 ? -7.961 2.99 12.578 1 91.56 36 LEU B N 1
ATOM 2968 C CA . LEU B 1 36 ? -8.898 3.24 11.492 1 91.56 36 LEU B CA 1
ATOM 2969 C C . LEU B 1 36 ? -8.242 2.973 10.141 1 91.56 36 LEU B C 1
ATOM 2971 O O . LEU B 1 36 ? -8.914 2.535 9.195 1 91.56 36 LEU B O 1
ATOM 2975 N N . MET B 1 37 ? -7.016 3.182 10.086 1 89 37 MET B N 1
ATOM 2976 C CA . MET B 1 37 ? -6.309 3.021 8.82 1 89 37 MET B CA 1
ATOM 2977 C C . MET B 1 37 ? -5.918 1.563 8.594 1 89 37 MET B C 1
ATOM 2979 O O . MET B 1 37 ? -6 1.062 7.473 1 89 37 MET B O 1
ATOM 2983 N N . VAL B 1 38 ? -5.59 0.884 9.641 1 90 38 VAL B N 1
ATOM 2984 C CA . VAL B 1 38 ? -4.969 -0.43 9.516 1 90 38 VAL B CA 1
ATOM 2985 C C . VAL B 1 38 ? -6.043 -1.514 9.516 1 90 38 VAL B C 1
ATOM 2987 O O . VAL B 1 38 ? -5.879 -2.561 8.883 1 90 38 VAL B O 1
ATOM 2990 N N . THR B 1 39 ? -7.184 -1.292 10.117 1 92.75 39 THR B N 1
ATOM 2991 C CA . THR B 1 39 ? -8.195 -2.312 10.367 1 92.75 39 THR B CA 1
ATOM 2992 C C . THR B 1 39 ? -8.727 -2.881 9.055 1 92.75 39 THR B C 1
ATOM 2994 O O . THR B 1 39 ? -8.859 -4.098 8.906 1 92.75 39 THR B O 1
ATOM 2997 N N . PRO B 1 40 ? -8.969 -2.055 8.133 1 91.75 40 PRO B N 1
ATOM 2998 C CA . PRO B 1 40 ? -9.57 -2.639 6.93 1 91.75 40 PRO B CA 1
ATOM 2999 C C . PRO B 1 40 ? -8.594 -3.514 6.148 1 91.75 40 PRO B C 1
ATOM 3001 O O . PRO B 1 40 ? -9 -4.492 5.52 1 91.75 40 PRO B O 1
ATOM 3004 N N . MET B 1 41 ? -7.359 -3.225 6.223 1 90.44 41 MET B N 1
ATOM 3005 C CA . MET B 1 41 ? -6.367 -4.012 5.5 1 90.44 41 MET B CA 1
ATOM 3006 C C . MET B 1 41 ? -6.004 -5.273 6.27 1 90.44 41 MET B C 1
ATOM 3008 O O . MET B 1 41 ? -6.035 -6.375 5.719 1 90.44 41 MET B O 1
ATOM 3012 N N . LEU B 1 42 ? -5.828 -5.188 7.543 1 91.12 42 LEU B N 1
ATOM 3013 C CA . LEU B 1 42 ? -5.379 -6.328 8.336 1 91.12 42 LEU B CA 1
ATOM 3014 C C . LEU B 1 42 ? -6.566 -7.168 8.789 1 91.12 42 LEU B C 1
ATOM 3016 O O . LEU B 1 42 ? -6.406 -8.344 9.117 1 91.12 42 LEU B O 1
ATOM 3020 N N . GLY B 1 43 ? -7.699 -6.57 8.773 1 90.38 43 GLY B N 1
ATOM 3021 C CA . GLY B 1 43 ? -8.898 -7.297 9.164 1 90.38 43 GLY B CA 1
ATOM 3022 C C . GLY B 1 43 ? -9.641 -7.902 7.984 1 90.38 43 GLY B C 1
ATOM 3023 O O . GLY B 1 43 ? -10.695 -8.516 8.156 1 90.38 43 GLY B O 1
ATOM 3024 N N . ALA B 1 44 ? -9.07 -7.742 6.801 1 89.75 44 ALA B N 1
ATOM 3025 C CA . ALA B 1 44 ? -9.695 -8.289 5.602 1 89.75 44 ALA B CA 1
ATOM 3026 C C . ALA B 1 44 ? -9.664 -9.82 5.613 1 89.75 44 ALA B C 1
ATOM 3028 O O . ALA B 1 44 ? -8.633 -10.422 5.922 1 89.75 44 ALA B O 1
ATOM 3029 N N . LYS B 1 45 ? -10.797 -10.43 5.293 1 87.44 45 LYS B N 1
ATOM 3030 C CA . LYS B 1 45 ? -10.906 -11.883 5.176 1 87.44 45 LYS B CA 1
ATOM 3031 C C . LYS B 1 45 ? -11.25 -12.289 3.75 1 87.44 45 LYS B C 1
ATOM 3033 O O . LYS B 1 45 ? -12.219 -11.789 3.168 1 87.44 45 LYS B O 1
ATOM 3038 N N . ALA B 1 46 ? -10.422 -13.078 3.254 1 87.56 46 ALA B N 1
ATOM 3039 C CA . ALA B 1 46 ? -10.641 -13.562 1.894 1 87.56 46 ALA B CA 1
ATOM 3040 C C . ALA B 1 46 ? -11.797 -14.555 1.844 1 87.56 46 ALA B C 1
ATOM 3042 O O . ALA B 1 46 ? -11.586 -15.75 1.645 1 87.56 46 ALA B O 1
ATOM 3043 N N . GLU B 1 47 ? -12.977 -14 2.041 1 88.94 47 GLU B N 1
ATOM 3044 C CA . GLU B 1 47 ? -14.148 -14.867 2.062 1 88.94 47 GLU B CA 1
ATOM 3045 C C . GLU B 1 47 ? -15.258 -14.312 1.171 1 88.94 47 GLU B C 1
ATOM 3047 O O . GLU B 1 47 ? -15.383 -13.102 1.009 1 88.94 47 GLU B O 1
ATOM 3052 N N . ASN B 1 48 ? -15.922 -15.312 0.538 1 91 48 ASN B N 1
ATOM 3053 C CA . ASN B 1 48 ? -17.203 -15.047 -0.12 1 91 48 ASN B CA 1
ATOM 3054 C C . ASN B 1 48 ? -17.031 -14.109 -1.312 1 91 48 ASN B C 1
ATOM 3056 O O . ASN B 1 48 ? -17.828 -13.172 -1.484 1 91 48 ASN B O 1
ATOM 3060 N N . LEU B 1 49 ? -16.016 -14.32 -2.053 1 93.12 49 LEU B N 1
ATOM 3061 C CA . LEU B 1 49 ? -15.875 -13.586 -3.307 1 93.12 49 LEU B CA 1
ATOM 3062 C C . LEU B 1 49 ? -16.906 -14.055 -4.324 1 93.12 49 LEU B C 1
ATOM 3064 O O . LEU B 1 49 ? -17 -15.25 -4.625 1 93.12 49 LEU B O 1
ATOM 3068 N N . PRO B 1 50 ? -17.641 -13.219 -4.863 1 93.25 50 PRO B N 1
ATOM 3069 C CA . PRO B 1 50 ? -18.734 -13.633 -5.746 1 93.25 50 PRO B CA 1
ATOM 3070 C C . PRO B 1 50 ? -18.25 -14.148 -7.094 1 93.25 50 PRO B C 1
ATOM 3072 O O . PRO B 1 50 ? -17.484 -13.469 -7.781 1 93.25 50 PRO B O 1
ATOM 3075 N N . VAL B 1 51 ? -18.719 -15.289 -7.441 1 94 51 VAL B N 1
ATOM 3076 C CA . VAL B 1 51 ? -18.438 -15.938 -8.719 1 94 51 VAL B CA 1
ATOM 3077 C C . VAL B 1 51 ? -19.734 -16.438 -9.352 1 94 51 VAL B C 1
ATOM 3079 O O . VAL B 1 51 ? -20.547 -17.078 -8.68 1 94 51 VAL B O 1
ATOM 3082 N N . ALA B 1 52 ? -19.906 -16.141 -10.641 1 94.31 52 ALA B N 1
ATOM 3083 C CA . ALA B 1 52 ? -21.109 -16.578 -11.352 1 94.31 52 ALA B CA 1
ATOM 3084 C C . ALA B 1 52 ? -20.844 -17.875 -12.117 1 94.31 52 ALA B C 1
ATOM 3086 O O . ALA B 1 52 ? -19.766 -18.062 -12.688 1 94.31 52 ALA B O 1
ATOM 3087 N N . ILE B 1 53 ? -21.828 -18.719 -12.07 1 93.56 53 ILE B N 1
ATOM 3088 C CA . ILE B 1 53 ? -21.781 -19.938 -12.859 1 93.56 53 ILE B CA 1
ATOM 3089 C C . ILE B 1 53 ? -22.812 -19.875 -13.984 1 93.56 53 ILE B C 1
ATOM 3091 O O . ILE B 1 53 ? -23.984 -19.562 -13.75 1 93.56 53 ILE B O 1
ATOM 3095 N N . VAL B 1 54 ? -22.344 -20.047 -15.133 1 93.25 54 VAL B N 1
ATOM 3096 C CA . VAL B 1 54 ? -23.219 -20.156 -16.297 1 93.25 54 VAL B CA 1
ATOM 3097 C C . VAL B 1 54 ? -23.203 -21.578 -16.844 1 93.25 54 VAL B C 1
ATOM 3099 O O . VAL B 1 54 ? -22.203 -22.016 -17.406 1 93.25 54 VAL B O 1
ATOM 3102 N N . ASN B 1 55 ? -24.281 -22.266 -16.672 1 92.38 55 ASN B N 1
ATOM 3103 C CA . ASN B 1 55 ? -24.391 -23.641 -17.141 1 92.38 55 ASN B CA 1
ATOM 3104 C C . ASN B 1 55 ? -25.109 -23.719 -18.5 1 92.38 55 ASN B C 1
ATOM 3106 O O . ASN B 1 55 ? -26.328 -23.594 -18.562 1 92.38 55 ASN B O 1
ATOM 3110 N N . ALA B 1 56 ? -24.344 -23.938 -19.484 1 89.62 56 ALA B N 1
ATOM 3111 C CA . ALA B 1 56 ? -24.922 -24.062 -20.828 1 89.62 56 ALA B CA 1
ATOM 3112 C C . ALA B 1 56 ? -25.031 -25.531 -21.25 1 89.62 56 ALA B C 1
ATOM 3114 O O . ALA B 1 56 ? -25.391 -25.828 -22.391 1 89.62 56 ALA B O 1
ATOM 3115 N N . ASP B 1 57 ? -24.734 -26.391 -20.344 1 90.94 57 ASP B N 1
ATOM 3116 C CA . ASP B 1 57 ? -24.719 -27.812 -20.672 1 90.94 57 ASP B CA 1
ATOM 3117 C C . ASP B 1 57 ? -26.109 -28.312 -21.031 1 90.94 57 ASP B C 1
ATOM 3119 O O . ASP B 1 57 ? -27.078 -28.047 -20.312 1 90.94 57 ASP B O 1
ATOM 3123 N N . SER B 1 58 ? -26.203 -29.094 -22.141 1 87.75 58 SER B N 1
ATOM 3124 C CA . SER B 1 58 ? -27.5 -29.578 -22.625 1 87.75 58 SER B CA 1
ATOM 3125 C C . SER B 1 58 ? -27.734 -31.016 -22.172 1 87.75 58 SER B C 1
ATOM 3127 O O . SER B 1 58 ? -28.844 -31.547 -22.328 1 87.75 58 SER B O 1
ATOM 3129 N N . GLY B 1 59 ? -26.766 -31.531 -21.578 1 88.75 59 GLY B N 1
ATOM 3130 C CA . GLY B 1 59 ? -26.891 -32.938 -21.25 1 88.75 59 GLY B CA 1
ATOM 3131 C C . GLY B 1 59 ? -26.75 -33.844 -22.469 1 88.75 59 GLY B C 1
ATOM 3132 O O . GLY B 1 59 ? -26.688 -33.375 -23.594 1 88.75 59 GLY B O 1
ATOM 3133 N N . VAL B 1 60 ? -26.531 -35.156 -22.172 1 88.25 60 VAL B N 1
ATOM 3134 C CA . VAL B 1 60 ? -26.422 -36.125 -23.266 1 88.25 60 VAL B CA 1
ATOM 3135 C C . VAL B 1 60 ? -27.109 -37.406 -22.891 1 88.25 60 VAL B C 1
ATOM 3137 O O . VAL B 1 60 ? -27.094 -37.844 -21.734 1 88.25 60 VAL B O 1
ATOM 3140 N N . THR B 1 61 ? -27.875 -37.875 -23.875 1 89 61 THR B N 1
ATOM 3141 C CA . THR B 1 61 ? -28.484 -39.188 -23.703 1 89 61 THR B CA 1
ATOM 3142 C C . THR B 1 61 ? -27.672 -40.25 -24.406 1 89 61 THR B C 1
ATOM 3144 O O . THR B 1 61 ? -27.422 -40.156 -25.609 1 89 61 THR B O 1
ATOM 3147 N N . LEU B 1 62 ? -27.203 -41.188 -23.594 1 85.69 62 LEU B N 1
ATOM 3148 C CA . LEU B 1 62 ? -26.375 -42.281 -24.141 1 85.69 62 LEU B CA 1
ATOM 3149 C C . LEU B 1 62 ? -27.234 -43.281 -24.906 1 85.69 62 LEU B C 1
ATOM 3151 O O . LEU B 1 62 ? -28.453 -43.312 -24.75 1 85.69 62 LEU B O 1
ATOM 3155 N N . PRO B 1 63 ? -26.531 -44.125 -25.734 1 83.88 63 PRO B N 1
ATOM 3156 C CA . PRO B 1 63 ? -27.266 -45.156 -26.453 1 83.88 63 PRO B CA 1
ATOM 3157 C C . PRO B 1 63 ? -27.969 -46.156 -25.531 1 83.88 63 PRO B C 1
ATOM 3159 O O . PRO B 1 63 ? -28.984 -46.75 -25.906 1 83.88 63 PRO B O 1
ATOM 3162 N N . THR B 1 64 ? -27.469 -46.188 -24.406 1 85.56 64 THR B N 1
ATOM 3163 C CA . THR B 1 64 ? -28.031 -47.094 -23.406 1 85.56 64 THR B CA 1
ATOM 3164 C C . THR B 1 64 ? -29.344 -46.562 -22.859 1 85.56 64 THR B C 1
ATOM 3166 O O . THR B 1 64 ? -30.094 -47.281 -22.172 1 85.56 64 THR B O 1
ATOM 3169 N N . GLY B 1 65 ? -29.672 -45.312 -23.172 1 85.81 65 GLY B N 1
ATOM 3170 C CA . GLY B 1 65 ? -30.875 -44.688 -22.672 1 85.81 65 GLY B CA 1
ATOM 3171 C C . GLY B 1 65 ? -30.641 -43.812 -21.453 1 85.81 65 GLY B C 1
ATOM 3172 O O . GLY B 1 65 ? -31.531 -43.062 -21.031 1 85.81 65 GLY B O 1
ATOM 3173 N N . GLU B 1 66 ? -29.469 -43.969 -20.922 1 86.12 66 GLU B N 1
ATOM 3174 C CA . GLU B 1 66 ? -29.141 -43.188 -19.734 1 86.12 66 GLU B CA 1
ATOM 3175 C C . GLU B 1 66 ? -28.781 -41.75 -20.078 1 86.12 66 GLU B C 1
ATOM 3177 O O . GLU B 1 66 ? -28.094 -41.5 -21.078 1 86.12 66 GLU B O 1
ATOM 3182 N N . THR B 1 67 ? -29.438 -40.75 -19.359 1 88.38 67 THR B N 1
ATOM 3183 C CA . THR B 1 67 ? -29.125 -39.344 -19.578 1 88.38 67 THR B CA 1
ATOM 3184 C C . THR B 1 67 ? -28.078 -38.875 -18.562 1 88.38 67 THR B C 1
ATOM 3186 O O . THR B 1 67 ? -28.203 -39.094 -17.359 1 88.38 67 THR B O 1
ATOM 3189 N N . ILE B 1 68 ? -26.969 -38.344 -19.094 1 86.75 68 ILE B N 1
ATOM 3190 C CA . ILE B 1 68 ? -25.891 -37.812 -18.266 1 86.75 68 ILE B CA 1
ATOM 3191 C C . ILE B 1 68 ? -25.953 -36.281 -18.297 1 86.75 68 ILE B C 1
ATOM 3193 O O . ILE B 1 68 ? -25.969 -35.688 -19.375 1 86.75 68 ILE B O 1
ATOM 3197 N N . ASN B 1 69 ? -26.156 -35.688 -17.094 1 90.31 69 ASN B N 1
ATOM 3198 C CA . ASN B 1 69 ? -26.078 -34.25 -16.922 1 90.31 69 ASN B CA 1
ATOM 3199 C C . ASN B 1 69 ? -24.875 -33.875 -16.062 1 90.31 69 ASN B C 1
ATOM 3201 O O . ASN B 1 69 ? -25.047 -33.469 -14.906 1 90.31 69 ASN B O 1
ATOM 3205 N N . ALA B 1 70 ? -23.75 -33.906 -16.719 1 88.25 70 ALA B N 1
ATOM 3206 C CA . ALA B 1 70 ? -22.5 -33.656 -16.031 1 88.25 70 ALA B CA 1
ATOM 3207 C C . ALA B 1 70 ? -22.422 -32.188 -15.578 1 88.25 70 ALA B C 1
ATOM 3209 O O . ALA B 1 70 ? -21.812 -31.875 -14.555 1 88.25 70 ALA B O 1
ATOM 3210 N N . GLY B 1 71 ? -23.016 -31.328 -16.375 1 88.75 71 GLY B N 1
ATOM 3211 C CA . GLY B 1 71 ? -23.031 -29.922 -16 1 88.75 71 GLY B CA 1
ATOM 3212 C C . GLY B 1 71 ? -23.781 -29.656 -14.711 1 88.75 71 GLY B C 1
ATOM 3213 O O . GLY B 1 71 ? -23.297 -28.922 -13.844 1 88.75 71 GLY B O 1
ATOM 3214 N N . ALA B 1 72 ? -24.891 -30.219 -14.594 1 88.81 72 ALA B N 1
ATOM 3215 C CA . ALA B 1 72 ? -25.688 -30.062 -13.375 1 88.81 72 ALA B CA 1
ATOM 3216 C C . ALA B 1 72 ? -24.969 -30.656 -12.172 1 88.81 72 ALA B C 1
ATOM 3218 O O . ALA B 1 72 ? -25.031 -30.109 -11.07 1 88.81 72 ALA B O 1
ATOM 3219 N N . GLN B 1 73 ? -24.312 -31.719 -12.414 1 87 73 GLN B N 1
ATOM 3220 C CA . GLN B 1 73 ? -23.547 -32.344 -11.344 1 87 73 GLN B CA 1
ATOM 3221 C C . GLN B 1 73 ? -22.375 -31.469 -10.914 1 87 73 GLN B C 1
ATOM 3223 O O . GLN B 1 73 ? -22.078 -31.375 -9.727 1 87 73 GLN B O 1
ATOM 3228 N N . ALA B 1 74 ? -21.75 -30.969 -11.922 1 87.69 74 ALA B N 1
ATOM 3229 C CA . ALA B 1 74 ? -20.641 -30.062 -11.625 1 87.69 74 ALA B CA 1
ATOM 3230 C C . ALA B 1 74 ? -21.109 -28.859 -10.797 1 87.69 74 ALA B C 1
ATOM 3232 O O . ALA B 1 74 ? -20.438 -28.469 -9.836 1 87.69 74 ALA B O 1
ATOM 3233 N N . VAL B 1 75 ? -22.219 -28.281 -11.141 1 88.12 75 VAL B N 1
ATOM 3234 C CA . VAL B 1 75 ? -22.781 -27.141 -10.422 1 88.12 75 VAL B CA 1
ATOM 3235 C C . VAL B 1 75 ? -23.078 -27.547 -8.977 1 88.12 75 VAL B C 1
ATOM 3237 O O . VAL B 1 75 ? -22.781 -26.781 -8.047 1 88.12 75 VAL B O 1
ATOM 3240 N N . GLU B 1 76 ? -23.625 -28.625 -8.805 1 86.25 76 GLU B N 1
ATOM 3241 C CA . GLU B 1 76 ? -23.938 -29.125 -7.473 1 86.25 76 GLU B CA 1
ATOM 3242 C C . GLU B 1 76 ? -22.672 -29.312 -6.637 1 86.25 76 GLU B C 1
ATOM 3244 O O . GLU B 1 76 ? -22.641 -28.938 -5.465 1 86.25 76 GLU B O 1
ATOM 3249 N N . ASN B 1 77 ? -21.672 -29.859 -7.285 1 84.75 77 ASN B N 1
ATOM 3250 C CA . ASN B 1 77 ? -20.406 -30.078 -6.586 1 84.75 77 ASN B CA 1
ATOM 3251 C C . ASN B 1 77 ? -19.75 -28.766 -6.203 1 84.75 77 ASN B C 1
ATOM 3253 O O . ASN B 1 77 ? -19.203 -28.641 -5.105 1 84.75 77 ASN B O 1
ATOM 3257 N N . LEU B 1 78 ? -19.797 -27.859 -7.098 1 84.5 78 LEU B N 1
ATOM 3258 C CA . LEU B 1 78 ? -19.156 -26.578 -6.875 1 84.5 78 LEU B CA 1
ATOM 3259 C C . LEU B 1 78 ? -19.891 -25.781 -5.797 1 84.5 78 LEU B C 1
ATOM 3261 O O . LEU B 1 78 ? -19.266 -25.125 -4.965 1 84.5 78 LEU B O 1
ATOM 3265 N N . THR B 1 79 ? -21.172 -25.781 -5.793 1 83.38 79 THR B N 1
ATOM 3266 C CA . THR B 1 79 ? -21.969 -25 -4.859 1 83.38 79 THR B CA 1
ATOM 3267 C C . THR B 1 79 ? -22.047 -25.688 -3.5 1 83.38 79 THR B C 1
ATOM 3269 O O . THR B 1 79 ? -22.297 -25.031 -2.484 1 83.38 79 THR B O 1
ATOM 3272 N N . SER B 1 80 ? -21.812 -26.969 -3.492 1 79.06 80 SER B N 1
ATOM 3273 C CA . SER B 1 80 ? -21.891 -27.719 -2.242 1 79.06 80 SER B CA 1
ATOM 3274 C C . SER B 1 80 ? -20.547 -27.75 -1.526 1 79.06 80 SER B C 1
ATOM 3276 O O . SER B 1 80 ? -20.484 -28 -0.322 1 79.06 80 SER B O 1
ATOM 3278 N N . ALA B 1 81 ? -19.516 -27.562 -2.334 1 72.75 81 ALA B N 1
ATOM 3279 C CA . ALA B 1 81 ? -18.172 -27.578 -1.74 1 72.75 81 ALA B CA 1
ATOM 3280 C C . ALA B 1 81 ? -17.969 -26.375 -0.823 1 72.75 81 ALA B C 1
ATOM 3282 O O . ALA B 1 81 ? -18.453 -25.266 -1.113 1 72.75 81 ALA B O 1
ATOM 3283 N N . ASP B 1 82 ? -17.656 -26.656 0.345 1 68.69 82 ASP B N 1
ATOM 3284 C CA . ASP B 1 82 ? -17.344 -25.594 1.293 1 68.69 82 ASP B CA 1
ATOM 3285 C C . ASP B 1 82 ? -16.125 -24.797 0.837 1 68.69 82 ASP B C 1
ATOM 3287 O O . ASP B 1 82 ? -14.984 -25.156 1.14 1 68.69 82 ASP B O 1
ATOM 3291 N N . GLN B 1 83 ? -16.422 -23.875 -0.019 1 72.44 83 GLN B N 1
ATOM 3292 C CA . GLN B 1 83 ? -15.344 -22.984 -0.426 1 72.44 83 GLN B CA 1
ATOM 3293 C C . GLN B 1 83 ? -15.43 -21.656 0.301 1 72.44 83 GLN B C 1
ATOM 3295 O O . GLN B 1 83 ? -16.344 -20.859 0.051 1 72.44 83 GLN B O 1
ATOM 3300 N N . GLN B 1 84 ? -14.602 -21.438 1.202 1 80.25 84 GLN B N 1
ATOM 3301 C CA . GLN B 1 84 ? -14.648 -20.234 2.023 1 80.25 84 GLN B CA 1
ATOM 3302 C C . GLN B 1 84 ? -14.273 -19 1.212 1 80.25 84 GLN B C 1
ATOM 3304 O O . GLN B 1 84 ? -14.883 -17.938 1.364 1 80.25 84 GLN B O 1
ATOM 3309 N N . ALA B 1 85 ? -13.5 -19.156 0.199 1 84.81 85 ALA B N 1
ATOM 3310 C CA . ALA B 1 85 ? -12.945 -18 -0.511 1 84.81 85 ALA B CA 1
ATOM 3311 C C . ALA B 1 85 ? -13.922 -17.5 -1.575 1 84.81 85 ALA B C 1
ATOM 3313 O O . ALA B 1 85 ? -13.984 -16.297 -1.848 1 84.81 85 ALA B O 1
ATOM 3314 N N . LEU B 1 86 ? -14.766 -18.438 -2.07 1 92.19 86 LEU B N 1
ATOM 3315 C CA . LEU B 1 86 ? -15.633 -18.078 -3.193 1 92.19 86 LEU B CA 1
ATOM 3316 C C . LEU B 1 86 ? -17.094 -18.312 -2.844 1 92.19 86 LEU B C 1
ATOM 3318 O O . LEU B 1 86 ? -17.422 -19.25 -2.111 1 92.19 86 LEU B O 1
ATOM 3322 N N . ASP B 1 87 ? -17.891 -17.422 -3.328 1 92.31 87 ASP B N 1
ATOM 3323 C CA . ASP B 1 87 ? -19.344 -17.547 -3.26 1 92.31 87 ASP B CA 1
ATOM 3324 C C . ASP B 1 87 ? -19.953 -17.734 -4.652 1 92.31 87 ASP B C 1
ATOM 3326 O O . ASP B 1 87 ? -20.078 -16.781 -5.41 1 92.31 87 ASP B O 1
ATOM 3330 N N . PHE B 1 88 ? -20.406 -18.969 -4.906 1 92.38 88 PHE B N 1
ATOM 3331 C CA . PHE B 1 88 ? -20.891 -19.328 -6.234 1 92.38 88 PHE B CA 1
ATOM 3332 C C . PHE B 1 88 ? -22.375 -19.031 -6.367 1 92.38 88 PHE B C 1
ATOM 3334 O O . PHE B 1 88 ? -23.156 -19.344 -5.465 1 92.38 88 PHE B O 1
ATOM 3341 N N . THR B 1 89 ? -22.719 -18.391 -7.508 1 90.25 89 THR B N 1
ATOM 3342 C CA . THR B 1 89 ? -24.125 -18.125 -7.828 1 90.25 89 THR B CA 1
ATOM 3343 C C . THR B 1 89 ? -24.469 -18.641 -9.227 1 90.25 89 THR B C 1
ATOM 3345 O O . THR B 1 89 ? -23.812 -18.266 -10.203 1 90.25 89 THR B O 1
ATOM 3348 N N . LEU B 1 90 ? -25.438 -19.469 -9.273 1 91.25 90 LEU B N 1
ATOM 3349 C CA . LEU B 1 90 ? -25.875 -19.984 -10.562 1 91.25 90 LEU B CA 1
ATOM 3350 C C . LEU B 1 90 ? -26.75 -18.969 -11.281 1 91.25 90 LEU B C 1
ATOM 3352 O O . LEU B 1 90 ? -27.719 -18.453 -10.719 1 91.25 90 LEU B O 1
ATOM 3356 N N . MET B 1 91 ? -26.203 -18.703 -12.469 1 88.94 91 MET B N 1
ATOM 3357 C CA . MET B 1 91 ? -26.969 -17.734 -13.25 1 88.94 91 MET B CA 1
ATOM 3358 C C . MET B 1 91 ? -27.984 -18.422 -14.156 1 88.94 91 MET B C 1
ATOM 3360 O O . MET B 1 91 ? -27.672 -19.469 -14.75 1 88.94 91 MET B O 1
ATOM 3364 N N . THR B 1 92 ? -29.141 -17.906 -14.016 1 79.19 92 THR B N 1
ATOM 3365 C CA . THR B 1 92 ? -30.203 -18.469 -14.852 1 79.19 92 THR B CA 1
ATOM 3366 C C . THR B 1 92 ? -30.531 -17.516 -16.016 1 79.19 92 THR B C 1
ATOM 3368 O O . THR B 1 92 ? -31.297 -17.875 -16.906 1 79.19 92 THR B O 1
ATOM 3371 N N . SER B 1 93 ? -29.859 -16.406 -15.93 1 70.25 93 SER B N 1
ATOM 3372 C CA . SER B 1 93 ? -30.188 -15.398 -16.938 1 70.25 93 SER B CA 1
ATOM 3373 C C . SER B 1 93 ? -29.344 -15.562 -18.188 1 70.25 93 SER B C 1
ATOM 3375 O O . SER B 1 93 ? -28.328 -16.25 -18.172 1 70.25 93 SER B O 1
ATOM 3377 N N . GLY B 1 94 ? -29.812 -15.266 -19.344 1 78.56 94 GLY B N 1
ATOM 3378 C CA . GLY B 1 94 ? -29.125 -15.289 -20.625 1 78.56 94 GLY B CA 1
ATOM 3379 C C . GLY B 1 94 ? -28.062 -14.203 -20.734 1 78.56 94 GLY B C 1
ATOM 3380 O O . GLY B 1 94 ? -27.703 -13.797 -21.844 1 78.56 94 GLY B O 1
ATOM 3381 N N . GLN B 1 95 ? -27.531 -13.781 -19.625 1 81.75 95 GLN B N 1
ATOM 3382 C CA . GLN B 1 95 ? -26.516 -12.727 -19.688 1 81.75 95 GLN B CA 1
ATOM 3383 C C . GLN B 1 95 ? -25.172 -13.281 -20.141 1 81.75 95 GLN B C 1
ATOM 3385 O O . GLN B 1 95 ? -24.828 -14.43 -19.828 1 81.75 95 GLN B O 1
ATOM 3390 N N . SER B 1 96 ? -24.484 -12.367 -20.828 1 84.62 96 SER B N 1
ATOM 3391 C CA . SER B 1 96 ? -23.141 -12.734 -21.281 1 84.62 96 SER B CA 1
ATOM 3392 C C . SER B 1 96 ? -22.125 -12.633 -20.156 1 84.62 96 SER B C 1
ATOM 3394 O O . SER B 1 96 ? -22.391 -12 -19.125 1 84.62 96 SER B O 1
ATOM 3396 N N . THR B 1 97 ? -21 -13.281 -20.281 1 87.06 97 THR B N 1
ATOM 3397 C CA . THR B 1 97 ? -19.875 -13.242 -19.344 1 87.06 97 THR B CA 1
ATOM 3398 C C . THR B 1 97 ? -19.422 -11.812 -19.109 1 87.06 97 THR B C 1
ATOM 3400 O O . THR B 1 97 ? -19.156 -11.406 -17.969 1 87.06 97 THR B O 1
ATOM 3403 N N . GLU B 1 98 ? -19.422 -11.031 -20.141 1 84.94 98 GLU B N 1
ATOM 3404 C CA . GLU B 1 98 ? -18.969 -9.648 -20.062 1 84.94 98 GLU B CA 1
ATOM 3405 C C . GLU B 1 98 ? -19.922 -8.797 -19.219 1 84.94 98 GLU B C 1
ATOM 3407 O O . GLU B 1 98 ? -19.484 -7.969 -18.422 1 84.94 98 GLU B O 1
ATOM 3412 N N . GLU B 1 99 ? -21.188 -9.07 -19.422 1 86.44 99 GLU B N 1
ATOM 3413 C CA . GLU B 1 99 ? -22.203 -8.32 -18.672 1 86.44 99 GLU B CA 1
ATOM 3414 C C . GLU B 1 99 ? -22.156 -8.656 -17.188 1 86.44 99 GLU B C 1
ATOM 3416 O O . GLU B 1 99 ? -22.312 -7.777 -16.344 1 86.44 99 GLU B O 1
ATOM 3421 N N . LEU B 1 100 ? -21.891 -9.867 -16.891 1 88.19 100 LEU B N 1
ATOM 3422 C CA . LEU B 1 100 ? -21.844 -10.312 -15.5 1 88.19 100 LEU B CA 1
ATOM 3423 C C . LEU B 1 100 ? -20.625 -9.727 -14.789 1 88.19 100 LEU B C 1
ATOM 3425 O O . LEU B 1 100 ? -20.719 -9.352 -13.617 1 88.19 100 LEU B O 1
ATOM 3429 N N . LEU B 1 101 ? -19.547 -9.641 -15.516 1 89.19 101 LEU B N 1
ATOM 3430 C CA . LEU B 1 101 ? -18.328 -9.125 -14.922 1 89.19 101 LEU B CA 1
ATOM 3431 C C . LEU B 1 101 ? -18.359 -7.609 -14.812 1 89.19 101 LEU B C 1
ATOM 3433 O O . LEU B 1 101 ? -17.766 -7.031 -13.906 1 89.19 101 LEU B O 1
ATOM 3437 N N . GLU B 1 102 ? -19.016 -6.922 -15.648 1 81.94 102 GLU B N 1
ATOM 3438 C CA . GLU B 1 102 ? -19.047 -5.461 -15.656 1 81.94 102 GLU B CA 1
ATOM 3439 C C . GLU B 1 102 ? -20.078 -4.926 -14.672 1 81.94 102 GLU B C 1
ATOM 3441 O O . GLU B 1 102 ? -19.797 -3.992 -13.914 1 81.94 102 GLU B O 1
ATOM 3446 N N . ASP B 1 103 ? -21.203 -5.559 -14.578 1 69.5 103 ASP B N 1
ATOM 3447 C CA . ASP B 1 103 ? -22.344 -4.922 -13.914 1 69.5 103 ASP B CA 1
ATOM 3448 C C . ASP B 1 103 ? -22.594 -5.547 -12.539 1 69.5 103 ASP B C 1
ATOM 3450 O O . ASP B 1 103 ? -23.062 -4.871 -11.617 1 69.5 103 ASP B O 1
ATOM 3454 N N . GLU B 1 104 ? -22.188 -6.734 -12.414 1 68.62 104 GLU B N 1
ATOM 3455 C CA . GLU B 1 104 ? -22.734 -7.418 -11.242 1 68.62 104 GLU B CA 1
ATOM 3456 C C . GLU B 1 104 ? -21.641 -7.66 -10.195 1 68.62 104 GLU B C 1
ATOM 3458 O O . GLU B 1 104 ? -21.891 -8.312 -9.18 1 68.62 104 GLU B O 1
ATOM 3463 N N . GLY B 1 105 ? -20.641 -7.105 -10.406 1 82.19 105 GLY B N 1
ATOM 3464 C CA . GLY B 1 105 ? -19.625 -7.125 -9.352 1 82.19 105 GLY B CA 1
ATOM 3465 C C . GLY B 1 105 ? -18.969 -8.477 -9.188 1 82.19 105 GLY B C 1
ATOM 3466 O O . GLY B 1 105 ? -18.328 -8.742 -8.164 1 82.19 105 GLY B O 1
ATOM 3467 N N . TYR B 1 106 ? -19.234 -9.445 -10.055 1 92.75 106 TYR B N 1
ATOM 3468 C CA . TYR B 1 106 ? -18.578 -10.742 -9.992 1 92.75 106 TYR B CA 1
ATOM 3469 C C . TYR B 1 106 ? -17.109 -10.625 -10.375 1 92.75 106 TYR B C 1
ATOM 3471 O O . TYR B 1 106 ? -16.75 -9.867 -11.281 1 92.75 106 TYR B O 1
ATOM 3479 N N . TYR B 1 107 ? -16.375 -11.383 -9.656 1 93.75 107 TYR B N 1
ATOM 3480 C CA . TYR B 1 107 ? -14.945 -11.367 -9.922 1 93.75 107 TYR B CA 1
ATOM 3481 C C . TYR B 1 107 ? -14.57 -12.398 -10.977 1 93.75 107 TYR B C 1
ATOM 3483 O O . TYR B 1 107 ? -13.516 -12.297 -11.609 1 93.75 107 TYR B O 1
ATOM 3491 N N . ALA B 1 108 ? -15.445 -13.375 -11.078 1 95.25 108 ALA B N 1
ATOM 3492 C CA . ALA B 1 108 ? -15.219 -14.43 -12.062 1 95.25 108 ALA B CA 1
ATOM 3493 C C . ALA B 1 108 ? -16.547 -15.016 -12.539 1 95.25 108 ALA B C 1
ATOM 3495 O O . ALA B 1 108 ? -17.562 -14.883 -11.875 1 95.25 108 ALA B O 1
ATOM 3496 N N . VAL B 1 109 ? -16.453 -15.531 -13.781 1 95.31 109 VAL B N 1
ATOM 3497 C CA . VAL B 1 109 ? -17.578 -16.266 -14.352 1 95.31 109 VAL B CA 1
ATOM 3498 C C . VAL B 1 109 ? -17.125 -17.656 -14.789 1 95.31 109 VAL B C 1
ATOM 3500 O O . VAL B 1 109 ? -16.188 -17.781 -15.586 1 95.31 109 VAL B O 1
ATOM 3503 N N . LEU B 1 110 ? -17.719 -18.594 -14.203 1 94.06 110 LEU B N 1
ATOM 3504 C CA . LEU B 1 110 ? -17.469 -19.969 -14.578 1 94.06 110 LEU B CA 1
ATOM 3505 C C . LEU B 1 110 ? -18.469 -20.469 -15.602 1 94.06 110 LEU B C 1
ATOM 3507 O O . LEU B 1 110 ? -19.672 -20.484 -15.336 1 94.06 110 LEU B O 1
ATOM 3511 N N . GLU B 1 111 ? -17.969 -20.906 -16.688 1 93.81 111 GLU B N 1
ATOM 3512 C CA . GLU B 1 111 ? -18.828 -21.359 -17.766 1 93.81 111 GLU B CA 1
ATOM 3513 C C . GLU B 1 111 ? -18.719 -22.859 -18 1 93.81 111 GLU B C 1
ATOM 3515 O O . GLU B 1 111 ? -17.609 -23.391 -18.141 1 93.81 111 GLU B O 1
ATOM 3520 N N . ILE B 1 112 ? -19.828 -23.516 -18.031 1 92.12 112 ILE B N 1
ATOM 3521 C CA . ILE B 1 112 ? -19.938 -24.906 -18.422 1 92.12 112 ILE B CA 1
ATOM 3522 C C . ILE B 1 112 ? -20.406 -25 -19.875 1 92.12 112 ILE B C 1
ATOM 3524 O O . ILE B 1 112 ? -21.531 -24.594 -20.203 1 92.12 112 ILE B O 1
ATOM 3528 N N . PRO B 1 113 ? -19.562 -25.5 -20.625 1 90.62 113 PRO B N 1
ATOM 3529 C CA . PRO B 1 113 ? -19.891 -25.5 -22.047 1 90.62 113 PRO B CA 1
ATOM 3530 C C . PRO B 1 113 ? -21.109 -26.359 -22.375 1 90.62 113 PRO B C 1
ATOM 3532 O O . PRO B 1 113 ? -21.484 -27.219 -21.594 1 90.62 113 PRO B O 1
ATOM 3535 N N . ALA B 1 114 ? -21.625 -26.156 -23.562 1 89.62 114 ALA B N 1
ATOM 3536 C CA . ALA B 1 114 ? -22.844 -26.812 -24 1 89.62 114 ALA B CA 1
ATOM 3537 C C . ALA B 1 114 ? -22.609 -28.312 -24.188 1 89.62 114 ALA B C 1
ATOM 3539 O O . ALA B 1 114 ? -23.531 -29.125 -23.984 1 89.62 114 ALA B O 1
ATOM 3540 N N . ASP B 1 115 ? -21.391 -28.641 -24.484 1 89.44 115 ASP B N 1
ATOM 3541 C CA . ASP B 1 115 ? -21.094 -30.047 -24.781 1 89.44 115 ASP B CA 1
ATOM 3542 C C . ASP B 1 115 ? -20.375 -30.719 -23.609 1 89.44 115 ASP B C 1
ATOM 3544 O O . ASP B 1 115 ? -19.672 -31.703 -23.797 1 89.44 115 ASP B O 1
ATOM 3548 N N . PHE B 1 116 ? -20.562 -30.125 -22.516 1 91.12 116 PHE B N 1
ATOM 3549 C CA . PHE B 1 116 ? -19.844 -30.609 -21.344 1 91.12 116 PHE B CA 1
ATOM 3550 C C . PHE B 1 116 ? -20.188 -32.062 -21.078 1 91.12 116 PHE B C 1
ATOM 3552 O O . PHE B 1 116 ? -19.297 -32.906 -20.906 1 91.12 116 PHE B O 1
ATOM 3559 N N . SER B 1 117 ? -21.422 -32.5 -21.047 1 91.06 117 SER B N 1
ATOM 3560 C CA . SER B 1 117 ? -21.859 -33.844 -20.797 1 91.06 117 SER B CA 1
ATOM 3561 C C . SER B 1 117 ? -21.375 -34.812 -21.891 1 91.06 117 SER B C 1
ATOM 3563 O O . SER B 1 117 ? -20.969 -35.938 -21.609 1 91.06 117 SER B O 1
ATOM 3565 N N . GLN B 1 118 ? -21.516 -34.312 -23.078 1 89.56 118 GLN B N 1
ATOM 3566 C CA . GLN B 1 118 ? -21.031 -35.094 -24.203 1 89.56 118 GLN B CA 1
ATOM 3567 C C . GLN B 1 118 ? -19.547 -35.406 -24.078 1 89.56 118 GLN B C 1
ATOM 3569 O O . GLN B 1 118 ? -19.109 -36.531 -24.297 1 89.56 118 GLN B O 1
ATOM 3574 N N . ALA B 1 119 ? -18.781 -34.406 -23.734 1 88.56 119 ALA B N 1
ATOM 3575 C CA . ALA B 1 119 ? -17.328 -34.562 -23.578 1 88.56 119 ALA B CA 1
ATOM 3576 C C . ALA B 1 119 ? -17 -35.469 -22.406 1 88.56 119 ALA B C 1
ATOM 3578 O O . ALA B 1 119 ? -16.062 -36.25 -22.469 1 88.56 119 ALA B O 1
ATOM 3579 N N . ALA B 1 120 ? -17.75 -35.312 -21.344 1 87.31 120 ALA B N 1
ATOM 3580 C CA . ALA B 1 120 ? -17.547 -36.125 -20.172 1 87.31 120 ALA B CA 1
ATOM 3581 C C . ALA B 1 120 ? -17.812 -37.594 -20.469 1 87.31 120 ALA B C 1
ATOM 3583 O O . ALA B 1 120 ? -17.078 -38.5 -20.031 1 87.31 120 ALA B O 1
ATOM 3584 N N . ALA B 1 121 ? -18.812 -37.875 -21.219 1 86.81 121 ALA B N 1
ATOM 3585 C CA . ALA B 1 121 ? -19.172 -39.219 -21.609 1 86.81 121 ALA B CA 1
ATOM 3586 C C . ALA B 1 121 ? -18.109 -39.812 -22.531 1 86.81 121 ALA B C 1
ATOM 3588 O O . ALA B 1 121 ? -17.734 -41 -22.375 1 86.81 121 ALA B O 1
ATOM 3589 N N . ALA B 1 122 ? -17.719 -39 -23.391 1 86.25 122 ALA B N 1
ATOM 3590 C CA . ALA B 1 122 ? -16.688 -39.469 -24.312 1 86.25 122 ALA B CA 1
ATOM 3591 C C . ALA B 1 122 ? -15.391 -39.781 -23.578 1 86.25 122 ALA B C 1
ATOM 3593 O O . ALA B 1 122 ? -14.695 -40.75 -23.906 1 86.25 122 ALA B O 1
ATOM 3594 N N . ALA B 1 123 ? -15.047 -38.906 -22.641 1 85.06 123 ALA B N 1
ATOM 3595 C CA . ALA B 1 123 ? -13.836 -39.125 -21.859 1 85.06 123 ALA B CA 1
ATOM 3596 C C . ALA B 1 123 ? -13.922 -40.406 -21.047 1 85.06 123 ALA B C 1
ATOM 3598 O O . ALA B 1 123 ? -12.938 -41.156 -20.922 1 85.06 123 ALA B O 1
ATOM 3599 N N . GLN B 1 124 ? -15.039 -40.656 -20.516 1 82.56 124 GLN B N 1
ATOM 3600 C CA . GLN B 1 124 ? -15.258 -41.875 -19.734 1 82.56 124 GLN B CA 1
ATOM 3601 C C . GLN B 1 124 ? -15.148 -43.125 -20.609 1 82.56 124 GLN B C 1
ATOM 3603 O O . GLN B 1 124 ? -14.695 -44.156 -20.156 1 82.56 124 GLN B O 1
ATOM 3608 N N . ALA B 1 125 ? -15.555 -42.906 -21.828 1 82.56 125 ALA B N 1
ATOM 3609 C CA . ALA B 1 125 ? -15.508 -44 -22.781 1 82.56 125 ALA B CA 1
ATOM 3610 C C . ALA B 1 125 ? -14.125 -44.156 -23.406 1 82.56 125 ALA B C 1
ATOM 3612 O O . ALA B 1 125 ? -13.844 -45.125 -24.109 1 82.56 125 ALA B O 1
ATOM 3613 N N . GLY B 1 126 ? -13.234 -43.125 -23.062 1 83.06 126 GLY B N 1
ATOM 3614 C CA . GLY B 1 126 ? -11.883 -43.156 -23.609 1 83.06 126 GLY B CA 1
ATOM 3615 C C . GLY B 1 126 ? -11.805 -42.688 -25.031 1 83.06 126 GLY B C 1
ATOM 3616 O O . GLY B 1 126 ? -10.844 -42.969 -25.75 1 83.06 126 GLY B O 1
ATOM 3617 N N . THR B 1 127 ? -12.773 -42.062 -25.531 1 81.94 127 THR B N 1
ATOM 3618 C CA . THR B 1 127 ? -12.828 -41.688 -26.938 1 81.94 127 THR B CA 1
ATOM 3619 C C . THR B 1 127 ? -12.633 -40.188 -27.109 1 81.94 127 THR B C 1
ATOM 3621 O O . THR B 1 127 ? -12.617 -39.688 -28.219 1 81.94 127 THR B O 1
ATOM 3624 N N . GLY B 1 128 ? -12.555 -39.5 -26.016 1 80 128 GLY B N 1
ATOM 3625 C CA . GLY B 1 128 ? -12.453 -38.062 -26.109 1 80 128 GLY B CA 1
ATOM 3626 C C . GLY B 1 128 ? -11.594 -37.438 -25.031 1 80 128 GLY B C 1
ATOM 3627 O O . GLY B 1 128 ? -11.055 -38.156 -24.172 1 80 128 GLY B O 1
ATOM 3628 N N . GLU B 1 129 ? -11.484 -36.125 -25.188 1 77.69 129 GLU B N 1
ATOM 3629 C CA . GLU B 1 129 ? -10.711 -35.375 -24.219 1 77.69 129 GLU B CA 1
ATOM 3630 C C . GLU B 1 129 ? -11.547 -35.031 -22.984 1 77.69 129 GLU B C 1
ATOM 3632 O O . GLU B 1 129 ? -12.773 -35.031 -23.047 1 77.69 129 GLU B O 1
ATOM 3637 N N . ALA B 1 130 ? -10.867 -34.906 -21.859 1 77.94 130 ALA B N 1
ATOM 3638 C CA . ALA B 1 130 ? -11.523 -34.562 -20.594 1 77.94 130 ALA B CA 1
ATOM 3639 C C . ALA B 1 130 ? -12.289 -33.25 -20.719 1 77.94 130 ALA B C 1
ATOM 3641 O O . ALA B 1 130 ? -11.828 -32.312 -21.375 1 77.94 130 ALA B O 1
ATOM 3642 N N . ALA B 1 131 ? -13.516 -33.25 -20.219 1 83.5 131 ALA B N 1
ATOM 3643 C CA . ALA B 1 131 ? -14.328 -32.031 -20.156 1 83.5 131 ALA B CA 1
ATOM 3644 C C . ALA B 1 131 ? -13.68 -30.984 -19.25 1 83.5 131 ALA B C 1
ATOM 3646 O O . ALA B 1 131 ? -13.055 -31.328 -18.234 1 83.5 131 ALA B O 1
ATOM 3647 N N . ALA B 1 132 ? -13.648 -29.719 -19.75 1 88.75 132 ALA B N 1
ATOM 3648 C CA . ALA B 1 132 ? -13.047 -28.656 -18.938 1 88.75 132 ALA B CA 1
ATOM 3649 C C . ALA B 1 132 ? -14.008 -27.484 -18.766 1 88.75 132 ALA B C 1
ATOM 3651 O O . ALA B 1 132 ? -14.852 -27.234 -19.625 1 88.75 132 ALA B O 1
ATOM 3652 N N . LEU B 1 133 ? -13.953 -26.938 -17.625 1 92.38 133 LEU B N 1
ATOM 3653 C CA . LEU B 1 133 ? -14.656 -25.688 -17.344 1 92.38 133 LEU B CA 1
ATOM 3654 C C . LEU B 1 133 ? -13.781 -24.484 -17.688 1 92.38 133 LEU B C 1
ATOM 3656 O O . LEU B 1 133 ? -12.555 -24.594 -17.75 1 92.38 133 LEU B O 1
ATOM 3660 N N . THR B 1 134 ? -14.43 -23.406 -18.047 1 93.69 134 THR B N 1
ATOM 3661 C CA . THR B 1 134 ? -13.703 -22.172 -18.297 1 93.69 134 THR B CA 1
ATOM 3662 C C . THR B 1 134 ? -14.102 -21.094 -17.297 1 93.69 134 THR B C 1
ATOM 3664 O O . THR B 1 134 ? -15.289 -20.812 -17.109 1 93.69 134 THR B O 1
ATOM 3667 N N . ALA B 1 135 ? -13.109 -20.625 -16.641 1 95.38 135 ALA B N 1
ATOM 3668 C CA . ALA B 1 135 ? -13.305 -19.531 -15.688 1 95.38 135 ALA B CA 1
ATOM 3669 C C . ALA B 1 135 ? -12.695 -18.234 -16.219 1 95.38 135 ALA B C 1
ATOM 3671 O O . ALA B 1 135 ? -11.5 -18.188 -16.547 1 95.38 135 ALA B O 1
ATOM 3672 N N . THR B 1 136 ? -13.523 -17.281 -16.375 1 95.88 136 THR B N 1
ATOM 3673 C CA . THR B 1 136 ? -13.055 -15.977 -16.828 1 95.88 136 THR B CA 1
ATOM 3674 C C . THR B 1 136 ? -12.969 -14.992 -15.672 1 95.88 136 THR B C 1
ATOM 3676 O O . THR B 1 136 ? -13.961 -14.766 -14.969 1 95.88 136 THR B O 1
ATOM 3679 N N . VAL B 1 137 ? -11.789 -14.461 -15.469 1 95.5 137 VAL B N 1
ATOM 3680 C CA . VAL B 1 137 ? -11.547 -13.492 -14.398 1 95.5 137 VAL B CA 1
ATOM 3681 C C . VAL B 1 137 ? -11.328 -12.109 -14.992 1 95.5 137 VAL B C 1
ATOM 3683 O O . VAL B 1 137 ? -10.734 -11.969 -16.062 1 95.5 137 VAL B O 1
ATOM 3686 N N . ASP B 1 138 ? -11.812 -11.094 -14.32 1 94.31 138 ASP B N 1
ATOM 3687 C CA . ASP B 1 138 ? -11.68 -9.703 -14.758 1 94.31 138 ASP B CA 1
ATOM 3688 C C . ASP B 1 138 ? -10.562 -8.992 -14 1 94.31 138 ASP B C 1
ATOM 3690 O O . ASP B 1 138 ? -10.734 -8.633 -12.828 1 94.31 138 ASP B O 1
ATOM 3694 N N . GLN B 1 139 ? -9.508 -8.633 -14.68 1 92 139 GLN B N 1
ATOM 3695 C CA . GLN B 1 139 ? -8.336 -8.039 -14.031 1 92 139 GLN B CA 1
ATOM 3696 C C . GLN B 1 139 ? -8.547 -6.547 -13.789 1 92 139 GLN B C 1
ATOM 3698 O O . GLN B 1 139 ? -7.711 -5.898 -13.148 1 92 139 GLN B O 1
ATOM 3703 N N . SER B 1 140 ? -9.68 -6.023 -14.25 1 91.44 140 SER B N 1
ATOM 3704 C CA . SER B 1 140 ? -9.961 -4.617 -13.984 1 91.44 140 SER B CA 1
ATOM 3705 C C . SER B 1 140 ? -10.586 -4.434 -12.609 1 91.44 140 SER B C 1
ATOM 3707 O O . SER B 1 140 ? -10.891 -3.307 -12.203 1 91.44 140 SER B O 1
ATOM 3709 N N . LYS B 1 141 ? -10.711 -5.555 -11.867 1 92.56 141 LYS B N 1
ATOM 3710 C CA . LYS B 1 141 ? -11.18 -5.484 -10.484 1 92.56 141 LYS B CA 1
ATOM 3711 C C . LYS B 1 141 ? -10.008 -5.363 -9.508 1 92.56 141 LYS B C 1
ATOM 3713 O O . LYS B 1 141 ? -8.859 -5.176 -9.93 1 92.56 141 LYS B O 1
ATOM 3718 N N . THR B 1 142 ? -10.312 -5.344 -8.258 1 89.56 142 THR B N 1
ATOM 3719 C CA . THR B 1 142 ? -9.266 -5.137 -7.266 1 89.56 142 THR B CA 1
ATOM 3720 C C . THR B 1 142 ? -8.25 -6.277 -7.305 1 89.56 142 THR B C 1
ATOM 3722 O O . THR B 1 142 ? -8.617 -7.434 -7.527 1 89.56 142 THR B O 1
ATOM 3725 N N . MET B 1 143 ? -7.031 -5.91 -7.086 1 84.69 143 MET B N 1
ATOM 3726 C CA . MET B 1 143 ? -5.93 -6.863 -7.191 1 84.69 143 MET B CA 1
ATOM 3727 C C . MET B 1 143 ? -6.141 -8.039 -6.242 1 84.69 143 MET B C 1
ATOM 3729 O O . MET B 1 143 ? -5.988 -9.195 -6.641 1 84.69 143 MET B O 1
ATOM 3733 N N . MET B 1 144 ? -6.488 -7.773 -5.07 1 87.69 144 MET B N 1
ATOM 3734 C CA . MET B 1 144 ? -6.668 -8.836 -4.078 1 87.69 144 MET B CA 1
ATOM 3735 C C . MET B 1 144 ? -7.797 -9.773 -4.488 1 87.69 144 MET B C 1
ATOM 3737 O O . MET B 1 144 ? -7.676 -10.992 -4.34 1 87.69 144 MET B O 1
ATOM 3741 N N . GLY B 1 145 ? -8.844 -9.219 -5.004 1 90.62 145 GLY B N 1
ATOM 3742 C CA . GLY B 1 145 ? -9.953 -10.047 -5.457 1 90.62 145 GLY B CA 1
ATOM 3743 C C . GLY B 1 145 ? -9.586 -10.938 -6.629 1 90.62 145 GLY B C 1
ATOM 3744 O O . GLY B 1 145 ? -9.898 -12.133 -6.629 1 90.62 145 GLY B O 1
ATOM 3745 N N . VAL B 1 146 ? -8.906 -10.383 -7.574 1 91.38 146 VAL B N 1
ATOM 3746 C CA . VAL B 1 146 ? -8.516 -11.109 -8.781 1 91.38 146 VAL B CA 1
ATOM 3747 C C . VAL B 1 146 ? -7.551 -12.234 -8.414 1 91.38 146 VAL B C 1
ATOM 3749 O O . VAL B 1 146 ? -7.711 -13.367 -8.875 1 91.38 146 VAL B O 1
ATOM 3752 N N . GLN B 1 147 ? -6.633 -11.898 -7.559 1 86.06 147 GLN B N 1
ATOM 3753 C CA . GLN B 1 147 ? -5.66 -12.906 -7.148 1 86.06 147 GLN B CA 1
ATOM 3754 C C . GLN B 1 147 ? -6.328 -14.031 -6.359 1 86.06 147 GLN B C 1
ATOM 3756 O O . GLN B 1 147 ? -6.016 -15.203 -6.562 1 86.06 147 GLN B O 1
ATOM 3761 N N . THR B 1 148 ? -7.215 -13.68 -5.551 1 89.25 148 THR B N 1
ATOM 3762 C CA . THR B 1 148 ? -7.918 -14.68 -4.754 1 89.25 148 THR B CA 1
ATOM 3763 C C . THR B 1 148 ? -8.766 -15.586 -5.645 1 89.25 148 THR B C 1
ATOM 3765 O O . THR B 1 148 ? -8.742 -16.812 -5.504 1 89.25 148 THR B O 1
ATOM 3768 N N . ALA B 1 149 ? -9.461 -14.969 -6.508 1 92.56 149 ALA B N 1
ATOM 3769 C CA . ALA B 1 149 ? -10.297 -15.734 -7.43 1 92.56 149 ALA B CA 1
ATOM 3770 C C . ALA B 1 149 ? -9.445 -16.672 -8.289 1 92.56 149 ALA B C 1
ATOM 3772 O O . ALA B 1 149 ? -9.75 -17.859 -8.414 1 92.56 149 ALA B O 1
ATOM 3773 N N . THR B 1 150 ? -8.406 -16.156 -8.836 1 91.19 150 THR B N 1
ATOM 3774 C CA . THR B 1 150 ? -7.531 -16.938 -9.711 1 91.19 150 THR B CA 1
ATOM 3775 C C . THR B 1 150 ? -6.914 -18.109 -8.953 1 91.19 150 THR B C 1
ATOM 3777 O O . THR B 1 150 ? -6.926 -19.234 -9.438 1 91.19 150 THR B O 1
ATOM 3780 N N . ASN B 1 151 ? -6.426 -17.812 -7.781 1 85.19 151 ASN B N 1
ATOM 3781 C CA . ASN B 1 151 ? -5.809 -18.859 -6.98 1 85.19 151 ASN B CA 1
ATOM 3782 C C . ASN B 1 151 ? -6.816 -19.938 -6.586 1 85.19 151 ASN B C 1
ATOM 3784 O O . ASN B 1 151 ? -6.523 -21.125 -6.66 1 85.19 151 ASN B O 1
ATOM 3788 N N . ALA B 1 152 ? -7.965 -19.531 -6.141 1 88.75 152 ALA B N 1
ATOM 3789 C CA . ALA B 1 152 ? -8.992 -20.469 -5.695 1 88.75 152 ALA B CA 1
ATOM 3790 C C . ALA B 1 152 ? -9.477 -21.344 -6.848 1 88.75 152 ALA B C 1
ATOM 3792 O O . ALA B 1 152 ? -9.617 -22.562 -6.699 1 88.75 152 ALA B O 1
ATOM 3793 N N . LEU B 1 153 ? -9.672 -20.75 -7.961 1 91 153 LEU B N 1
ATOM 3794 C CA . LEU B 1 153 ? -10.164 -21.484 -9.125 1 91 153 LEU B CA 1
ATOM 3795 C C . LEU B 1 153 ? -9.094 -22.438 -9.648 1 91 153 LEU B C 1
ATOM 3797 O O . LEU B 1 153 ? -9.406 -23.562 -10.047 1 91 153 LEU B O 1
ATOM 3801 N N . THR B 1 154 ? -7.895 -21.984 -9.648 1 87.19 154 THR B N 1
ATOM 3802 C CA . THR B 1 154 ? -6.793 -22.844 -10.07 1 87.19 154 THR B CA 1
ATOM 3803 C C . THR B 1 154 ? -6.656 -24.047 -9.125 1 87.19 154 THR B C 1
ATOM 3805 O O . THR B 1 154 ? -6.504 -25.172 -9.578 1 87.19 154 THR B O 1
ATOM 3808 N N . ALA B 1 155 ? -6.734 -23.75 -7.859 1 83.81 155 ALA B N 1
ATOM 3809 C CA . ALA B 1 155 ? -6.637 -24.828 -6.871 1 83.81 155 ALA B CA 1
ATOM 3810 C C . ALA B 1 155 ? -7.793 -25.812 -7.016 1 83.81 155 ALA B C 1
ATOM 3812 O O . ALA B 1 155 ? -7.602 -27.016 -6.898 1 83.81 155 ALA B O 1
ATOM 3813 N N . MET B 1 156 ? -8.93 -25.359 -7.285 1 86.12 156 MET B N 1
ATOM 3814 C CA . MET B 1 156 ? -10.102 -26.188 -7.488 1 86.12 156 MET B CA 1
ATOM 3815 C C . MET B 1 156 ? -9.938 -27.078 -8.719 1 86.12 156 MET B C 1
ATOM 3817 O O . MET B 1 156 ? -10.305 -28.25 -8.695 1 86.12 156 MET B O 1
ATOM 3821 N N . GLY B 1 157 ? -9.375 -26.531 -9.672 1 84.69 157 GLY B N 1
ATOM 3822 C CA . GLY B 1 157 ? -9.125 -27.297 -10.883 1 84.69 157 GLY B CA 1
ATOM 3823 C C . GLY B 1 157 ? -8.094 -28.391 -10.695 1 84.69 157 GLY B C 1
ATOM 3824 O O . GLY B 1 157 ? -8.172 -29.438 -11.328 1 84.69 157 GLY B O 1
ATOM 3825 N N . GLN B 1 158 ? -7.199 -28.094 -9.828 1 81.5 158 GLN B N 1
ATOM 3826 C CA . GLN B 1 158 ? -6.152 -29.078 -9.562 1 81.5 158 GLN B CA 1
ATOM 3827 C C . GLN B 1 158 ? -6.664 -30.203 -8.672 1 81.5 158 GLN B C 1
ATOM 3829 O O . GLN B 1 158 ? -6.195 -31.328 -8.758 1 81.5 158 GLN B O 1
ATOM 3834 N N . ASN B 1 159 ? -7.609 -29.891 -7.859 1 78.5 159 ASN B N 1
ATOM 3835 C CA . ASN B 1 159 ? -8.094 -30.859 -6.887 1 78.5 159 ASN B CA 1
ATOM 3836 C C . ASN B 1 159 ? -9.383 -31.531 -7.355 1 78.5 159 ASN B C 1
ATOM 3838 O O . ASN B 1 159 ? -10.031 -32.25 -6.586 1 78.5 159 ASN B O 1
ATOM 3842 N N . SER B 1 160 ? -9.773 -31.219 -8.547 1 76.31 160 SER B N 1
ATOM 3843 C CA . SER B 1 160 ? -11 -31.781 -9.109 1 76.31 160 SER B CA 1
ATOM 3844 C C . SER B 1 160 ? -10.711 -32.594 -10.375 1 76.31 160 SER B C 1
ATOM 3846 O O . SER B 1 160 ? -9.711 -32.344 -11.055 1 76.31 160 SER B O 1
ATOM 3848 N N . PRO B 1 161 ? -11.523 -33.594 -10.531 1 74.94 161 PRO B N 1
ATOM 3849 C CA . PRO B 1 161 ? -11.383 -34.344 -11.781 1 74.94 161 PRO B CA 1
ATOM 3850 C C . PRO B 1 161 ? -11.688 -33.5 -13.016 1 74.94 161 PRO B C 1
ATOM 3852 O O . PRO B 1 161 ? -11.305 -33.875 -14.125 1 74.94 161 PRO B O 1
ATOM 3855 N N . VAL B 1 162 ? -12.359 -32.469 -12.789 1 81.06 162 VAL B N 1
ATOM 3856 C CA . VAL B 1 162 ? -12.695 -31.578 -13.898 1 81.06 162 VAL B CA 1
ATOM 3857 C C . VAL B 1 162 ? -11.695 -30.422 -13.945 1 81.06 162 VAL B C 1
ATOM 3859 O O . VAL B 1 162 ? -11.523 -29.703 -12.969 1 81.06 162 VAL B O 1
ATOM 3862 N N . ALA B 1 163 ? -11.094 -30.266 -15.047 1 86.12 163 ALA B N 1
ATOM 3863 C CA . ALA B 1 163 ? -10.133 -29.188 -15.227 1 86.12 163 ALA B CA 1
ATOM 3864 C C . ALA B 1 163 ? -10.836 -27.844 -15.359 1 86.12 163 ALA B C 1
ATOM 3866 O O . ALA B 1 163 ? -11.93 -27.75 -15.93 1 86.12 163 ALA B O 1
ATOM 3867 N N . ILE B 1 164 ? -10.258 -26.859 -14.797 1 90.62 164 ILE B N 1
ATOM 3868 C CA . ILE B 1 164 ? -10.734 -25.484 -14.922 1 90.62 164 ILE B CA 1
ATOM 3869 C C . ILE B 1 164 ? -9.695 -24.641 -15.633 1 90.62 164 ILE B C 1
ATOM 3871 O O . ILE B 1 164 ? -8.578 -24.453 -15.133 1 90.62 164 ILE B O 1
ATOM 3875 N N . ASN B 1 165 ? -10.008 -24.141 -16.797 1 91.62 165 ASN B N 1
ATOM 3876 C CA . ASN B 1 165 ? -9.156 -23.203 -17.516 1 91.62 165 ASN B CA 1
ATOM 3877 C C . ASN B 1 165 ? -9.461 -21.766 -17.125 1 91.62 165 ASN B C 1
ATOM 3879 O O . ASN B 1 165 ? -10.539 -21.25 -17.438 1 91.62 165 ASN B O 1
ATOM 3883 N N . VAL B 1 166 ? -8.5 -21.188 -16.562 1 93.62 166 VAL B N 1
ATOM 3884 C CA . VAL B 1 166 ? -8.695 -19.812 -16.094 1 93.62 166 VAL B CA 1
ATOM 3885 C C . VAL B 1 166 ? -8.219 -18.828 -17.172 1 93.62 166 VAL B C 1
ATOM 3887 O O . VAL B 1 166 ? -7.062 -18.891 -17.594 1 93.62 166 VAL B O 1
ATOM 3890 N N . THR B 1 167 ? -9.164 -18.047 -17.656 1 93.69 167 THR B N 1
ATOM 3891 C CA . THR B 1 167 ? -8.844 -16.984 -18.609 1 93.69 167 THR B CA 1
ATOM 3892 C C . THR B 1 167 ? -9.078 -15.609 -18 1 93.69 167 THR B C 1
ATOM 3894 O O . THR B 1 167 ? -9.875 -15.469 -17.062 1 93.69 167 THR B O 1
ATOM 3897 N N . THR B 1 168 ? -8.289 -14.617 -18.5 1 93.31 168 THR B N 1
ATOM 3898 C CA . THR B 1 168 ? -8.352 -13.281 -17.922 1 93.31 168 THR B CA 1
ATOM 3899 C C . THR B 1 168 ? -8.766 -12.25 -18.969 1 93.31 168 THR B C 1
ATOM 3901 O O . THR B 1 168 ? -8.25 -12.242 -20.078 1 93.31 168 THR B O 1
ATOM 3904 N N . ILE B 1 169 ? -9.75 -11.492 -18.625 1 93 169 ILE B N 1
ATOM 3905 C CA . ILE B 1 169 ? -10.094 -10.352 -19.469 1 93 169 ILE B CA 1
ATOM 3906 C C . ILE B 1 169 ? -9.578 -9.07 -18.812 1 93 169 ILE B C 1
ATOM 3908 O O . ILE B 1 169 ? -9.281 -9.039 -17.625 1 93 169 ILE B O 1
ATOM 3912 N N . ASN B 1 170 ? -9.422 -7.938 -19.688 1 93.12 170 ASN B N 1
ATOM 3913 C CA . ASN B 1 170 ? -8.875 -6.668 -19.219 1 93.12 170 ASN B CA 1
ATOM 3914 C C . ASN B 1 170 ? -7.523 -6.867 -18.531 1 93.12 170 ASN B C 1
ATOM 3916 O O . ASN B 1 170 ? -7.309 -6.363 -17.438 1 93.12 170 ASN B O 1
ATOM 3920 N N . LYS B 1 171 ? -6.711 -7.609 -19.203 1 92.5 171 LYS B N 1
ATOM 3921 C CA . LYS B 1 171 ? -5.406 -7.984 -18.672 1 92.5 171 LYS B CA 1
ATOM 3922 C C . LYS B 1 171 ? -4.5 -6.766 -18.516 1 92.5 171 LYS B C 1
ATOM 3924 O O . LYS B 1 171 ? -4.449 -5.914 -19.422 1 92.5 171 LYS B O 1
ATOM 3929 N N . ILE B 1 172 ? -3.881 -6.699 -17.391 1 91.25 172 ILE B N 1
ATOM 3930 C CA . ILE B 1 172 ? -2.805 -5.727 -17.234 1 91.25 172 ILE B CA 1
ATOM 3931 C C . ILE B 1 172 ? -1.666 -6.066 -18.188 1 91.25 172 ILE B C 1
ATOM 3933 O O . ILE B 1 172 ? -1.183 -7.199 -18.219 1 91.25 172 ILE B O 1
ATOM 3937 N N . PRO B 1 173 ? -1.347 -5.09 -18.953 1 88.62 173 PRO B N 1
ATOM 3938 C CA . PRO B 1 173 ? -0.253 -5.383 -19.875 1 88.62 173 PRO B CA 1
ATOM 3939 C C . PRO B 1 173 ? 0.973 -5.965 -19.188 1 88.62 173 PRO B C 1
ATOM 3941 O O . PRO B 1 173 ? 1.415 -5.438 -18.156 1 88.62 173 PRO B O 1
ATOM 3944 N N . THR B 1 174 ? 1.458 -7.023 -19.672 1 83.25 174 THR B N 1
ATOM 3945 C CA . THR B 1 174 ? 2.586 -7.734 -19.078 1 83.25 174 THR B CA 1
ATOM 3946 C C . THR B 1 174 ? 3.811 -6.832 -18.984 1 83.25 174 THR B C 1
ATOM 3948 O O . THR B 1 174 ? 4.609 -6.945 -18.062 1 83.25 174 THR B O 1
ATOM 3951 N N . GLU B 1 175 ? 3.836 -5.863 -19.938 1 84 175 GLU B N 1
ATOM 3952 C CA . GLU B 1 175 ? 4.977 -4.953 -20 1 84 175 GLU B CA 1
ATOM 3953 C C . GLU B 1 175 ? 5 -4.027 -18.781 1 84 175 GLU B C 1
ATOM 3955 O O . GLU B 1 175 ? 6.035 -3.439 -18.469 1 84 175 GLU B O 1
ATOM 3960 N N . TRP B 1 176 ? 3.801 -3.893 -18.188 1 87.88 176 TRP B N 1
ATOM 3961 C CA . TRP B 1 176 ? 3.723 -2.988 -17.031 1 87.88 176 TRP B CA 1
ATOM 3962 C C . TRP B 1 176 ? 4.277 -3.648 -15.781 1 87.88 176 TRP B C 1
ATOM 3964 O O . TRP B 1 176 ? 4.613 -2.967 -14.812 1 87.88 176 TRP B O 1
ATOM 3974 N N . GLY B 1 177 ? 4.391 -4.938 -15.875 1 78.31 177 GLY B N 1
ATOM 3975 C CA . GLY B 1 177 ? 4.922 -5.648 -14.719 1 78.31 177 GLY B CA 1
ATOM 3976 C C . GLY B 1 177 ? 4.09 -5.461 -13.469 1 78.31 177 GLY B C 1
ATOM 3977 O O . GLY B 1 177 ? 2.883 -5.211 -13.547 1 78.31 177 GLY B O 1
ATOM 3978 N N . PHE B 1 178 ? 4.758 -5.621 -12.359 1 74.56 178 PHE B N 1
ATOM 3979 C CA . PHE B 1 178 ? 4.102 -5.543 -11.055 1 74.56 178 PHE B CA 1
ATOM 3980 C C . PHE B 1 178 ? 3.596 -4.133 -10.789 1 74.56 178 PHE B C 1
ATOM 3982 O O . PHE B 1 178 ? 2.578 -3.949 -10.117 1 74.56 178 PHE B O 1
ATOM 3989 N N . ALA B 1 179 ? 4.258 -3.184 -11.359 1 83.5 179 ALA B N 1
ATOM 3990 C CA . ALA B 1 179 ? 3.895 -1.786 -11.148 1 83.5 179 ALA B CA 1
ATOM 3991 C C . ALA B 1 179 ? 2.52 -1.483 -11.742 1 83.5 179 ALA B C 1
ATOM 3993 O O . ALA B 1 179 ? 1.824 -0.577 -11.273 1 83.5 179 ALA B O 1
ATOM 3994 N N . GLY B 1 180 ? 2.148 -2.277 -12.695 1 87.75 180 GLY B N 1
ATOM 3995 C CA . GLY B 1 180 ? 0.857 -2.076 -13.328 1 87.75 180 GLY B CA 1
ATOM 3996 C C . GLY B 1 180 ? -0.313 -2.266 -12.383 1 87.75 180 GLY B C 1
ATOM 3997 O O . GLY B 1 180 ? -1.342 -1.6 -12.516 1 87.75 180 GLY B O 1
ATOM 3998 N N . SER B 1 181 ? -0.109 -3.086 -11.383 1 85.25 181 SER B N 1
ATOM 3999 C CA . SER B 1 181 ? -1.19 -3.383 -10.453 1 85.25 181 SER B CA 1
ATOM 4000 C C . SER B 1 181 ? -1.331 -2.287 -9.398 1 85.25 181 SER B C 1
ATOM 4002 O O . SER B 1 181 ? -2.369 -2.178 -8.742 1 85.25 181 SER B O 1
ATOM 4004 N N . PHE B 1 182 ? -0.342 -1.417 -9.273 1 88 182 PHE B N 1
ATOM 4005 C CA . PHE B 1 182 ? -0.364 -0.378 -8.25 1 88 182 PHE B CA 1
ATOM 4006 C C . PHE B 1 182 ? -0.707 0.976 -8.867 1 88 182 PHE B C 1
ATOM 4008 O O . PHE B 1 182 ? -0.921 1.952 -8.141 1 88 182 PHE B O 1
ATOM 4015 N N . ALA B 1 183 ? -0.801 0.993 -10.18 1 92.69 183 ALA B N 1
ATOM 4016 C CA . ALA B 1 183 ? -0.985 2.256 -10.891 1 92.69 183 ALA B CA 1
ATOM 4017 C C . ALA B 1 183 ? -2.227 2.99 -10.391 1 92.69 183 ALA B C 1
ATOM 4019 O O . ALA B 1 183 ? -2.166 4.18 -10.07 1 92.69 183 ALA B O 1
ATOM 4020 N N . PRO B 1 184 ? -3.359 2.285 -10.211 1 93.62 184 PRO B N 1
ATOM 4021 C CA . PRO B 1 184 ? -4.551 3.004 -9.75 1 93.62 184 PRO B CA 1
ATOM 4022 C C . PRO B 1 184 ? -4.367 3.619 -8.359 1 93.62 184 PRO B C 1
ATOM 4024 O O . PRO B 1 184 ? -4.809 4.746 -8.125 1 93.62 184 PRO B O 1
ATOM 4027 N N . MET B 1 185 ? -3.746 2.885 -7.5 1 92.88 185 MET B N 1
ATOM 4028 C CA . MET B 1 185 ? -3.525 3.373 -6.141 1 92.88 185 MET B CA 1
ATOM 4029 C C . MET B 1 185 ? -2.594 4.582 -6.145 1 92.88 185 MET B C 1
ATOM 4031 O O . MET B 1 185 ? -2.859 5.578 -5.465 1 92.88 185 MET B O 1
ATOM 4035 N N . MET B 1 186 ? -1.552 4.539 -6.887 1 93.19 186 MET B N 1
ATOM 4036 C CA . MET B 1 186 ? -0.556 5.609 -6.922 1 93.19 186 MET B CA 1
ATOM 4037 C C . MET B 1 186 ? -1.127 6.863 -7.57 1 93.19 186 MET B C 1
ATOM 4039 O O . MET B 1 186 ? -0.838 7.98 -7.133 1 93.19 186 MET B O 1
ATOM 4043 N N . LEU B 1 187 ? -1.932 6.617 -8.594 1 96.38 187 LEU B N 1
ATOM 4044 C CA . LEU B 1 187 ? -2.574 7.754 -9.25 1 96.38 187 LEU B CA 1
ATOM 4045 C C . LEU B 1 187 ? -3.547 8.445 -8.297 1 96.38 187 LEU B C 1
ATOM 4047 O O . LEU B 1 187 ? -3.645 9.672 -8.289 1 96.38 187 LEU B O 1
ATOM 4051 N N . PHE B 1 188 ? -4.234 7.664 -7.543 1 96.88 188 PHE B N 1
ATOM 4052 C CA . PHE B 1 188 ? -5.148 8.227 -6.559 1 96.88 188 PHE B CA 1
ATOM 4053 C C . PHE B 1 188 ? -4.383 9.031 -5.512 1 96.88 188 PHE B C 1
ATOM 4055 O O . PHE B 1 188 ? -4.734 10.18 -5.227 1 96.88 188 PHE B O 1
ATOM 4062 N N . ILE B 1 189 ? -3.352 8.484 -4.938 1 93.31 189 ILE B N 1
ATOM 4063 C CA . ILE B 1 189 ? -2.58 9.117 -3.873 1 93.31 189 ILE B CA 1
ATOM 4064 C C . ILE B 1 189 ? -1.95 10.406 -4.395 1 93.31 189 ILE B C 1
ATOM 4066 O O . ILE B 1 189 ? -2.02 11.445 -3.736 1 93.31 189 ILE B O 1
ATOM 4070 N N . GLY B 1 190 ? -1.349 10.32 -5.574 1 94.56 190 GLY B N 1
ATOM 4071 C CA . GLY B 1 190 ? -0.751 11.508 -6.16 1 94.56 190 GLY B CA 1
ATOM 4072 C C . GLY B 1 190 ? -1.75 12.633 -6.383 1 94.56 190 GLY B C 1
ATOM 4073 O O . GLY B 1 190 ? -1.469 13.789 -6.078 1 94.56 190 GLY B O 1
ATOM 4074 N N . THR B 1 191 ? -2.922 12.258 -6.883 1 97.5 191 THR B N 1
ATOM 4075 C CA . THR B 1 191 ? -3.961 13.242 -7.137 1 97.5 191 THR B CA 1
ATOM 4076 C C . THR B 1 191 ? -4.473 13.844 -5.828 1 97.5 191 THR B C 1
ATOM 4078 O O . THR B 1 191 ? -4.695 15.047 -5.734 1 97.5 191 THR B O 1
ATOM 4081 N N . PHE B 1 192 ? -4.617 13.039 -4.82 1 97.06 192 PHE B N 1
ATOM 4082 C CA . PHE B 1 192 ? -5.121 13.5 -3.531 1 97.06 192 PHE B CA 1
ATOM 4083 C C . PHE B 1 192 ? -4.145 14.477 -2.887 1 97.06 192 PHE B C 1
ATOM 4085 O O . PHE B 1 192 ? -4.539 15.562 -2.465 1 97.06 192 PHE B O 1
ATOM 4092 N N . ILE B 1 193 ? -2.891 14.125 -2.816 1 93.31 193 ILE B N 1
ATOM 4093 C CA . ILE B 1 193 ? -1.884 14.961 -2.174 1 93.31 193 ILE B CA 1
ATOM 4094 C C . ILE B 1 193 ? -1.794 16.312 -2.891 1 93.31 193 ILE B C 1
ATOM 4096 O O . ILE B 1 193 ? -1.801 17.359 -2.25 1 93.31 193 ILE B O 1
ATOM 4100 N N . SER B 1 194 ? -1.759 16.266 -4.195 1 96.12 194 SER B N 1
ATOM 4101 C CA . SER B 1 194 ? -1.679 17.484 -4.98 1 96.12 194 SER B CA 1
ATOM 4102 C C . SER B 1 194 ? -2.914 18.359 -4.777 1 96.12 194 SER B C 1
ATOM 4104 O O . SER B 1 194 ? -2.812 19.578 -4.691 1 96.12 194 SER B O 1
ATOM 4106 N N . SER B 1 195 ? -4.047 17.703 -4.699 1 97.5 195 SER B N 1
ATOM 4107 C CA . SER B 1 195 ? -5.289 18.438 -4.484 1 97.5 195 SER B CA 1
ATOM 4108 C C . SER B 1 195 ? -5.336 19.047 -3.088 1 97.5 195 SER B C 1
ATOM 4110 O O . SER B 1 195 ? -5.84 20.156 -2.908 1 97.5 195 SER B O 1
ATOM 4112 N N . LEU B 1 196 ? -4.844 18.297 -2.176 1 94.25 196 LEU B N 1
ATOM 4113 C CA . LEU B 1 196 ? -4.832 18.781 -0.8 1 94.25 196 LEU B CA 1
ATOM 4114 C C . LEU B 1 196 ? -3.963 20.016 -0.669 1 94.25 196 LEU B C 1
ATOM 4116 O O . LEU B 1 196 ? -4.395 21.031 -0.104 1 94.25 196 LEU B O 1
ATOM 4120 N N . VAL B 1 197 ? -2.781 19.969 -1.197 1 91.75 197 VAL B N 1
ATOM 4121 C CA . VAL B 1 197 ? -1.861 21.109 -1.149 1 91.75 197 VAL B CA 1
ATOM 4122 C C . VAL B 1 197 ? -2.482 22.312 -1.86 1 91.75 197 VAL B C 1
ATOM 4124 O O . VAL B 1 197 ? -2.469 23.422 -1.335 1 91.75 197 VAL B O 1
ATOM 4127 N N . SER B 1 198 ? -3.076 22.047 -2.994 1 95.31 198 SER B N 1
ATOM 4128 C CA . SER B 1 198 ? -3.713 23.109 -3.762 1 95.31 198 SER B CA 1
ATOM 4129 C C . SER B 1 198 ? -4.844 23.75 -2.973 1 95.31 198 SER B C 1
ATOM 4131 O O . SER B 1 198 ? -4.957 24.984 -2.936 1 95.31 198 SER B O 1
ATOM 4133 N N . SER B 1 199 ? -5.633 22.969 -2.357 1 95.06 199 SER B N 1
ATOM 4134 C CA . SER B 1 199 ? -6.805 23.469 -1.647 1 95.06 199 SER B CA 1
ATOM 4135 C C . SER B 1 199 ? -6.406 24.297 -0.427 1 95.06 199 SER B C 1
ATOM 4137 O O . SER B 1 199 ? -6.988 25.344 -0.163 1 95.06 199 SER B O 1
ATOM 4139 N N . VAL B 1 200 ? -5.457 23.859 0.315 1 89.62 200 VAL B N 1
ATOM 4140 C CA . VAL B 1 200 ? -5.039 24.531 1.535 1 89.62 200 VAL B CA 1
ATOM 4141 C C . VAL B 1 200 ? -4.422 25.891 1.185 1 89.62 200 VAL B C 1
ATOM 4143 O O . VAL B 1 200 ? -4.742 26.906 1.806 1 89.62 200 VAL B O 1
ATOM 4146 N N . LEU B 1 201 ? -3.588 25.875 0.225 1 89.69 201 LEU B N 1
ATOM 4147 C CA . LEU B 1 201 ? -2.945 27.125 -0.17 1 89.69 201 LEU B CA 1
ATOM 4148 C C . LEU B 1 201 ? -3.955 28.094 -0.792 1 89.69 201 LEU B C 1
ATOM 4150 O O . LEU B 1 201 ? -3.867 29.297 -0.597 1 89.69 201 LEU B O 1
ATOM 4154 N N . LEU B 1 202 ? -4.852 27.531 -1.493 1 91.94 202 LEU B N 1
ATOM 4155 C CA . LEU B 1 202 ? -5.902 28.328 -2.098 1 91.94 202 LEU B CA 1
ATOM 4156 C C . LEU B 1 202 ? -6.781 28.969 -1.024 1 91.94 202 LEU B C 1
ATOM 4158 O O . LEU B 1 202 ? -7.074 30.172 -1.085 1 91.94 202 LEU B O 1
ATOM 4162 N N . ALA B 1 203 ? -7.203 28.266 -0.095 1 89.69 203 ALA B N 1
ATOM 4163 C CA . ALA B 1 203 ? -8.031 28.781 0.994 1 89.69 203 ALA B CA 1
ATOM 4164 C C . ALA B 1 203 ? -7.277 29.828 1.806 1 89.69 203 ALA B C 1
ATOM 4166 O O . ALA B 1 203 ? -7.883 30.766 2.334 1 89.69 203 ALA B O 1
ATOM 4167 N N . GLY B 1 204 ? -6.004 29.656 1.913 1 86.56 204 GLY B N 1
ATOM 4168 C CA . GLY B 1 204 ? -5.191 30.609 2.645 1 86.56 204 GLY B CA 1
ATOM 4169 C C . GLY B 1 204 ? -4.977 31.906 1.891 1 86.56 204 GLY B C 1
ATOM 4170 O O . GLY B 1 204 ? -4.906 32.969 2.496 1 86.56 204 GLY B O 1
ATOM 4171 N N . SER B 1 205 ? -4.906 31.828 0.618 1 88.44 205 SER B N 1
ATOM 4172 C CA . SER B 1 205 ? -4.629 33 -0.198 1 88.44 205 SER B CA 1
ATOM 4173 C C . SER B 1 205 ? -5.891 33.844 -0.418 1 88.44 205 SER B C 1
ATOM 4175 O O . SER B 1 205 ? -5.824 35.062 -0.511 1 88.44 205 SER B O 1
ATOM 4177 N N . HIS B 1 206 ? -6.938 33.188 -0.539 1 90.19 206 HIS B N 1
ATOM 4178 C CA . HIS B 1 206 ? -8.227 33.844 -0.722 1 90.19 206 HIS B CA 1
ATOM 4179 C C . HIS B 1 206 ? -9.234 33.375 0.32 1 90.19 206 HIS B C 1
ATOM 4181 O O . HIS B 1 206 ? -10.219 32.719 -0.017 1 90.19 206 HIS B O 1
ATOM 4187 N N . PRO B 1 207 ? -9.016 33.844 1.507 1 89.31 207 PRO B N 1
ATOM 4188 C CA . PRO B 1 207 ? -9.844 33.312 2.6 1 89.31 207 PRO B CA 1
ATOM 4189 C C . PRO B 1 207 ? -11.258 33.875 2.586 1 89.31 207 PRO B C 1
ATOM 4191 O O . PRO B 1 207 ? -11.438 35.094 2.572 1 89.31 207 PRO B O 1
ATOM 4194 N N . VAL B 1 208 ? -12.148 33 2.607 1 88.31 208 VAL B N 1
ATOM 4195 C CA . VAL B 1 208 ? -13.555 33.375 2.654 1 88.31 208 VAL B CA 1
ATOM 4196 C C . VAL B 1 208 ? -13.977 33.625 4.102 1 88.31 208 VAL B C 1
ATOM 4198 O O . VAL B 1 208 ? -14.75 34.531 4.383 1 88.31 208 VAL B O 1
ATOM 4201 N N . SER B 1 209 ? -13.414 32.875 4.98 1 81.62 209 SER B N 1
ATOM 4202 C CA . SER B 1 209 ? -13.812 32.906 6.383 1 81.62 209 SER B CA 1
ATOM 4203 C C . SER B 1 209 ? -13.383 34.188 7.051 1 81.62 209 SER B C 1
ATOM 4205 O O . SER B 1 209 ? -13.953 34.594 8.07 1 81.62 209 SER B O 1
ATOM 4207 N N . GLN B 1 210 ? -12.422 34.812 6.523 1 79.38 210 GLN B N 1
ATOM 4208 C CA . GLN B 1 210 ? -11.898 36.031 7.168 1 79.38 210 GLN B CA 1
ATOM 4209 C C . GLN B 1 210 ? -12.43 37.281 6.5 1 79.38 210 GLN B C 1
ATOM 4211 O O . GLN B 1 210 ? -12.016 38.406 6.84 1 79.38 210 GLN B O 1
ATOM 4216 N N . THR B 1 211 ? -13.234 37.125 5.473 1 83 211 THR B N 1
ATOM 4217 C CA . THR B 1 211 ? -13.797 38.25 4.758 1 83 211 THR B CA 1
ATOM 4218 C C . THR B 1 211 ? -15.312 38.281 4.926 1 83 211 THR B C 1
ATOM 4220 O O . THR B 1 211 ? -15.914 37.344 5.445 1 83 211 THR B O 1
ATOM 4223 N N . ARG B 1 212 ? -15.844 39.5 4.547 1 85 212 ARG B N 1
ATOM 4224 C CA . ARG B 1 212 ? -17.281 39.656 4.746 1 85 212 ARG B CA 1
ATOM 4225 C C . ARG B 1 212 ? -17.938 40.312 3.527 1 85 212 ARG B C 1
ATOM 4227 O O . ARG B 1 212 ? -17.25 40.938 2.711 1 85 212 ARG B O 1
ATOM 4234 N N . GLY B 1 213 ? -19.297 40.062 3.434 1 87.5 213 GLY B N 1
ATOM 4235 C CA . GLY B 1 213 ? -20.094 40.688 2.408 1 87.5 213 GLY B CA 1
ATOM 4236 C C . GLY B 1 213 ? -19.672 40.344 0.999 1 87.5 213 GLY B C 1
ATOM 4237 O O . GLY B 1 213 ? -19.5 39.156 0.672 1 87.5 213 GLY B O 1
ATOM 4238 N N . THR B 1 214 ? -19.438 41.344 0.225 1 86.81 214 THR B N 1
ATOM 4239 C CA . THR B 1 214 ? -19.125 41.156 -1.188 1 86.81 214 THR B CA 1
ATOM 4240 C C . THR B 1 214 ? -17.734 40.562 -1.358 1 86.81 214 THR B C 1
ATOM 4242 O O . THR B 1 214 ? -17.5 39.75 -2.264 1 86.81 214 THR B O 1
ATOM 4245 N N . THR B 1 215 ? -16.859 40.938 -0.44 1 88.62 215 THR B N 1
ATOM 4246 C CA . THR B 1 215 ? -15.492 40.438 -0.531 1 88.62 215 THR B CA 1
ATOM 4247 C C . THR B 1 215 ? -15.461 38.938 -0.285 1 88.62 215 THR B C 1
ATOM 4249 O O . THR B 1 215 ? -14.68 38.219 -0.912 1 88.62 215 THR B O 1
ATOM 4252 N N . ALA B 1 216 ? -16.312 38.438 0.568 1 90.81 216 ALA B N 1
ATOM 4253 C CA . ALA B 1 216 ? -16.406 37 0.826 1 90.81 216 ALA B CA 1
ATOM 4254 C C . ALA B 1 216 ? -16.859 36.25 -0.419 1 90.81 216 ALA B C 1
ATOM 4256 O O . ALA B 1 216 ? -16.312 35.188 -0.75 1 90.81 216 ALA B O 1
ATOM 4257 N N . TRP B 1 217 ? -17.781 36.844 -1.125 1 93.06 217 TRP B N 1
ATOM 4258 C CA . TRP B 1 217 ? -18.312 36.188 -2.32 1 93.06 217 TRP B CA 1
ATOM 4259 C C . TRP B 1 217 ? -17.297 36.25 -3.465 1 93.06 217 TRP B C 1
ATOM 4261 O O . TRP B 1 217 ? -17.234 35.344 -4.289 1 93.06 217 TRP B O 1
ATOM 4271 N N . VAL B 1 218 ? -16.562 37.344 -3.502 1 92.25 218 VAL B N 1
ATOM 4272 C CA . VAL B 1 218 ? -15.516 37.438 -4.512 1 92.25 218 VAL B CA 1
ATOM 4273 C C . VAL B 1 218 ? -14.445 36.406 -4.254 1 92.25 218 VAL B C 1
ATOM 4275 O O . VAL B 1 218 ? -14.008 35.719 -5.18 1 92.25 218 VAL B O 1
ATOM 4278 N N . ASN B 1 219 ? -14.055 36.219 -2.984 1 93.25 219 ASN B N 1
ATOM 4279 C CA . ASN B 1 219 ? -13.078 35.188 -2.645 1 93.25 219 ASN B CA 1
ATOM 4280 C C . ASN B 1 219 ? -13.617 33.781 -2.928 1 93.25 219 ASN B C 1
ATOM 4282 O O . ASN B 1 219 ? -12.875 32.906 -3.381 1 93.25 219 ASN B O 1
ATOM 4286 N N . ALA B 1 220 ? -14.844 33.625 -2.684 1 94.5 220 ALA B N 1
ATOM 4287 C CA . ALA B 1 220 ? -15.477 32.344 -2.988 1 94.5 220 ALA B CA 1
ATOM 4288 C C . ALA B 1 220 ? -15.414 32.031 -4.48 1 94.5 220 ALA B C 1
ATOM 4290 O O . ALA B 1 220 ? -15.078 30.922 -4.883 1 94.5 220 ALA B O 1
ATOM 4291 N N . GLY B 1 221 ? -15.758 33.031 -5.25 1 95.38 221 GLY B N 1
ATOM 4292 C CA . GLY B 1 221 ? -15.68 32.875 -6.695 1 95.38 221 GLY B CA 1
ATOM 4293 C C . GLY B 1 221 ? -14.266 32.594 -7.188 1 95.38 221 GLY B C 1
ATOM 4294 O O . GLY B 1 221 ? -14.07 31.766 -8.07 1 95.38 221 GLY B O 1
ATOM 4295 N N . LEU B 1 222 ? -13.328 33.312 -6.613 1 94.12 222 LEU B N 1
ATOM 4296 C CA . LEU B 1 222 ? -11.93 33.094 -6.992 1 94.12 222 LEU B CA 1
ATOM 4297 C C . LEU B 1 222 ? -11.477 31.688 -6.609 1 94.12 222 LEU B C 1
ATOM 4299 O O . LEU B 1 222 ? -10.695 31.062 -7.34 1 94.12 222 LEU B O 1
ATOM 4303 N N . GLN B 1 223 ? -11.891 31.188 -5.508 1 95.44 223 GLN B N 1
ATOM 4304 C CA . GLN B 1 223 ? -11.539 29.828 -5.102 1 95.44 223 GLN B CA 1
ATOM 4305 C C . GLN B 1 223 ? -12.078 28.797 -6.098 1 95.44 223 GLN B C 1
ATOM 4307 O O . GLN B 1 223 ? -11.414 27.812 -6.387 1 95.44 223 GLN B O 1
ATOM 4312 N N . VAL B 1 224 ? -13.258 29.125 -6.57 1 96.56 224 VAL B N 1
ATOM 4313 C CA . VAL B 1 224 ? -13.867 28.188 -7.512 1 96.56 224 VAL B CA 1
ATOM 4314 C C . VAL B 1 224 ? -13.094 28.203 -8.828 1 96.56 224 VAL B C 1
ATOM 4316 O O . VAL B 1 224 ? -12.766 27.141 -9.375 1 96.56 224 VAL B O 1
ATOM 4319 N N . VAL B 1 225 ? -12.703 29.328 -9.305 1 96.56 225 VAL B N 1
ATOM 4320 C CA . VAL B 1 225 ? -12.008 29.469 -10.586 1 96.56 225 VAL B CA 1
ATOM 4321 C C . VAL B 1 225 ? -10.586 28.922 -10.461 1 96.56 225 VAL B C 1
ATOM 4323 O O . VAL B 1 225 ? -10.156 28.094 -11.266 1 96.56 225 VAL B O 1
ATOM 4326 N N . TYR B 1 226 ? -9.883 29.344 -9.414 1 96.12 226 TYR B N 1
ATOM 4327 C CA . TYR B 1 226 ? -8.531 28.844 -9.195 1 96.12 226 TYR B CA 1
ATOM 4328 C C . TYR B 1 226 ? -8.555 27.344 -8.922 1 96.12 226 TYR B C 1
ATOM 4330 O O . TYR B 1 226 ? -7.637 26.609 -9.312 1 96.12 226 TYR B O 1
ATOM 4338 N N . GLY B 1 227 ? -9.609 26.922 -8.219 1 97.12 227 GLY B N 1
ATOM 4339 C CA . GLY B 1 227 ? -9.742 25.5 -7.953 1 97.12 227 GLY B CA 1
ATOM 4340 C C . GLY B 1 227 ? -9.914 24.672 -9.211 1 97.12 227 GLY B C 1
ATOM 4341 O O . GLY B 1 227 ? -9.328 23.594 -9.328 1 97.12 227 GLY B O 1
ATOM 4342 N N . ALA B 1 228 ? -10.68 25.219 -10.117 1 97.81 228 ALA B N 1
ATOM 4343 C CA . ALA B 1 228 ? -10.891 24.531 -11.383 1 97.81 228 ALA B CA 1
ATOM 4344 C C . ALA B 1 228 ? -9.602 24.438 -12.188 1 97.81 228 ALA B C 1
ATOM 4346 O O . ALA B 1 228 ? -9.297 23.391 -12.773 1 97.81 228 ALA B O 1
ATOM 4347 N N . VAL B 1 229 ? -8.867 25.453 -12.242 1 97.88 229 VAL B N 1
ATOM 4348 C CA . VAL B 1 229 ? -7.59 25.469 -12.945 1 97.88 229 VAL B CA 1
ATOM 4349 C C . VAL B 1 229 ? -6.609 24.516 -12.266 1 97.88 229 VAL B C 1
ATOM 4351 O O . VAL B 1 229 ? -5.922 23.75 -12.938 1 97.88 229 VAL B O 1
ATOM 4354 N N . ALA B 1 230 ? -6.59 24.562 -10.977 1 97.81 230 ALA B N 1
ATOM 4355 C CA . ALA B 1 230 ? -5.711 23.672 -10.219 1 97.81 230 ALA B CA 1
ATOM 4356 C C . ALA B 1 230 ? -6.066 22.203 -10.461 1 97.81 230 ALA B C 1
ATOM 4358 O O . ALA B 1 230 ? -5.18 21.359 -10.57 1 97.81 230 ALA B O 1
ATOM 4359 N N . ALA B 1 231 ? -7.363 21.984 -10.508 1 98.56 231 ALA B N 1
ATOM 4360 C CA . ALA B 1 231 ? -7.82 20.625 -10.719 1 98.56 231 ALA B CA 1
ATOM 4361 C C . ALA B 1 231 ? -7.32 20.078 -12.062 1 98.56 231 ALA B C 1
ATOM 4363 O O . ALA B 1 231 ? -6.898 18.922 -12.148 1 98.56 231 ALA B O 1
ATOM 4364 N N . LEU B 1 232 ? -7.363 20.922 -13.07 1 98.44 232 LEU B N 1
ATOM 4365 C CA . LEU B 1 232 ? -6.863 20.516 -14.383 1 98.44 232 LEU B CA 1
ATOM 4366 C C . LEU B 1 232 ? -5.352 20.328 -14.352 1 98.44 232 LEU B C 1
ATOM 4368 O O . LEU B 1 232 ? -4.836 19.359 -14.922 1 98.44 232 LEU B O 1
ATOM 4372 N N . LEU B 1 233 ? -4.664 21.172 -13.68 1 98.25 233 LEU B N 1
ATOM 4373 C CA . LEU B 1 233 ? -3.215 21.047 -13.578 1 98.25 233 LEU B CA 1
ATOM 4374 C C . LEU B 1 233 ? -2.824 19.781 -12.828 1 98.25 233 LEU B C 1
ATOM 4376 O O . LEU B 1 233 ? -1.885 19.078 -13.227 1 98.25 233 LEU B O 1
ATOM 4380 N N . VAL B 1 234 ? -3.568 19.453 -11.844 1 98.31 234 VAL B N 1
ATOM 4381 C CA . VAL B 1 234 ? -3.281 18.266 -11.047 1 98.31 234 VAL B CA 1
ATOM 4382 C C . VAL B 1 234 ? -3.57 17.016 -11.867 1 98.31 234 VAL B C 1
ATOM 4384 O O . VAL B 1 234 ? -2.758 16.078 -11.891 1 98.31 234 VAL B O 1
ATOM 4387 N N . GLY B 1 235 ? -4.762 17 -12.508 1 98.44 235 GLY B N 1
ATOM 4388 C CA . GLY B 1 235 ? -5.105 15.828 -13.305 1 98.44 235 GLY B CA 1
ATOM 4389 C C . GLY B 1 235 ? -4.121 15.57 -14.43 1 98.44 235 GLY B C 1
ATOM 4390 O O . GLY B 1 235 ? -3.604 14.461 -14.57 1 98.44 235 GLY B O 1
ATOM 4391 N N . PHE B 1 236 ? -3.82 16.578 -15.203 1 98.44 236 PHE B N 1
ATOM 4392 C CA . PHE B 1 236 ? -2.883 16.438 -16.312 1 98.44 236 PHE B CA 1
ATOM 4393 C C . PHE B 1 236 ? -1.457 16.281 -15.797 1 98.44 236 PHE B C 1
ATOM 4395 O O . PHE B 1 236 ? -0.662 15.539 -16.375 1 98.44 236 PHE B O 1
ATOM 4402 N N . GLY B 1 237 ? -1.171 16.922 -14.734 1 97.94 237 GLY B N 1
ATOM 4403 C CA . GLY B 1 237 ? 0.156 16.828 -14.148 1 97.94 237 GLY B CA 1
ATOM 4404 C C . GLY B 1 237 ? 0.455 15.445 -13.586 1 97.94 237 GLY B C 1
ATOM 4405 O O . GLY B 1 237 ? 1.536 14.898 -13.82 1 97.94 237 GLY B O 1
ATOM 4406 N N . THR B 1 238 ? -0.473 14.93 -12.891 1 97.56 238 THR B N 1
ATOM 4407 C CA . THR B 1 238 ? -0.285 13.602 -12.328 1 97.56 238 THR B CA 1
ATOM 4408 C C . THR B 1 238 ? -0.127 12.562 -13.438 1 97.56 238 THR B C 1
ATOM 4410 O O . THR B 1 238 ? 0.721 11.672 -13.344 1 97.56 238 THR B O 1
ATOM 4413 N N . THR B 1 239 ? -0.976 12.68 -14.438 1 97.75 239 THR B N 1
ATOM 4414 C CA . THR B 1 239 ? -0.869 11.773 -15.57 1 97.75 239 THR B CA 1
ATOM 4415 C C . THR B 1 239 ? 0.494 11.914 -16.25 1 97.75 239 THR B C 1
ATOM 4417 O O . THR B 1 239 ? 1.111 10.914 -16.609 1 97.75 239 THR B O 1
ATOM 4420 N N . TRP B 1 240 ? 0.937 13.07 -16.328 1 96.94 240 TRP B N 1
ATOM 4421 C CA . TRP B 1 240 ? 2.236 13.328 -16.938 1 96.94 240 TRP B CA 1
ATOM 4422 C C . TRP B 1 240 ? 3.363 12.742 -16.094 1 96.94 240 TRP B C 1
ATOM 4424 O O . TRP B 1 240 ? 4.324 12.188 -16.625 1 96.94 240 TRP B O 1
ATOM 4434 N N . VAL B 1 241 ? 3.297 12.867 -14.875 1 95.06 241 VAL B N 1
ATOM 4435 C CA . VAL B 1 241 ? 4.309 12.336 -13.969 1 95.06 241 VAL B CA 1
ATOM 4436 C C . VAL B 1 241 ? 4.41 10.82 -14.141 1 95.06 241 VAL B C 1
ATOM 4438 O O . VAL B 1 241 ? 5.508 10.281 -14.297 1 95.06 241 VAL B O 1
ATOM 4441 N N . VAL B 1 242 ? 3.289 10.172 -14.141 1 94.44 242 VAL B N 1
ATOM 4442 C CA . VAL B 1 242 ? 3.285 8.719 -14.266 1 94.44 242 VAL B CA 1
ATOM 4443 C C . VAL B 1 242 ? 3.838 8.312 -15.633 1 94.44 242 VAL B C 1
ATOM 4445 O O . VAL B 1 242 ? 4.621 7.363 -15.734 1 94.44 242 VAL B O 1
ATOM 4448 N N . GLN B 1 243 ? 3.447 9.023 -16.625 1 94.19 243 GLN B N 1
ATOM 4449 C CA . GLN B 1 243 ? 3.951 8.734 -17.969 1 94.19 243 GLN B CA 1
ATOM 4450 C C . GLN B 1 243 ? 5.465 8.922 -18.031 1 94.19 243 GLN B C 1
ATOM 4452 O O . GLN B 1 243 ? 6.152 8.195 -18.75 1 94.19 243 GLN B O 1
ATOM 4457 N N . SER B 1 244 ? 5.984 9.812 -17.297 1 93.19 244 SER B N 1
ATOM 4458 C CA . SER B 1 244 ? 7.402 10.148 -17.344 1 93.19 244 SER B CA 1
ATOM 4459 C C . SER B 1 244 ? 8.234 9.133 -16.562 1 93.19 244 SER B C 1
ATOM 4461 O O . SER B 1 244 ? 9.414 8.93 -16.859 1 93.19 244 SER B O 1
ATOM 4463 N N . ILE B 1 245 ? 7.645 8.539 -15.656 1 91.12 245 ILE B N 1
ATOM 4464 C CA . ILE B 1 245 ? 8.414 7.664 -14.773 1 91.12 245 ILE B CA 1
ATOM 4465 C C . ILE B 1 245 ? 8.25 6.211 -15.219 1 91.12 245 ILE B C 1
ATOM 4467 O O . ILE B 1 245 ? 9.047 5.348 -14.844 1 91.12 245 ILE B O 1
ATOM 4471 N N . THR B 1 246 ? 7.188 6 -15.969 1 91.12 246 THR B N 1
ATOM 4472 C CA . THR B 1 246 ? 6.91 4.633 -16.406 1 91.12 246 THR B CA 1
ATOM 4473 C C . THR B 1 246 ? 6.953 4.531 -17.922 1 91.12 246 THR B C 1
ATOM 4475 O O . THR B 1 246 ? 7.02 5.551 -18.625 1 91.12 246 THR B O 1
ATOM 4478 N N . ASP B 1 247 ? 6.977 3.32 -18.344 1 87.25 247 ASP B N 1
ATOM 4479 C CA . ASP B 1 247 ? 6.883 3.062 -19.766 1 87.25 247 ASP B CA 1
ATOM 4480 C C . ASP B 1 247 ? 5.477 2.598 -20.156 1 87.25 247 ASP B C 1
ATOM 4482 O O . ASP B 1 247 ? 5.305 1.861 -21.125 1 87.25 247 ASP B O 1
ATOM 4486 N N . PHE B 1 248 ? 4.555 3.074 -19.328 1 91.5 248 PHE B N 1
ATOM 4487 C CA . PHE B 1 248 ? 3.178 2.658 -19.562 1 91.5 248 PHE B CA 1
ATOM 4488 C C . PHE B 1 248 ? 2.598 3.377 -20.766 1 91.5 248 PHE B C 1
ATOM 4490 O O . PHE B 1 248 ? 2.828 4.574 -20.953 1 91.5 248 PHE B O 1
ATOM 4497 N N . SER B 1 249 ? 1.961 2.697 -21.672 1 92.12 249 SER B N 1
ATOM 4498 C CA . SER B 1 249 ? 1.122 3.318 -22.688 1 92.12 249 SER B CA 1
ATOM 4499 C C . SER B 1 249 ? -0.216 3.764 -22.109 1 92.12 249 SER B C 1
ATOM 4501 O O . SER B 1 249 ? -1.191 3.012 -22.125 1 92.12 249 SER B O 1
ATOM 4503 N N . LEU B 1 250 ? -0.268 4.938 -21.656 1 94.62 250 LEU B N 1
ATOM 4504 C CA . LEU B 1 250 ? -1.441 5.438 -20.953 1 94.62 250 LEU B CA 1
ATOM 4505 C C . LEU B 1 250 ? -2.398 6.133 -21.922 1 94.62 250 LEU B C 1
ATOM 4507 O O . LEU B 1 250 ? -1.965 6.852 -22.828 1 94.62 250 LEU B O 1
ATOM 4511 N N . PRO B 1 251 ? -3.662 5.859 -21.797 1 96.5 251 PRO B N 1
ATOM 4512 C CA . PRO B 1 251 ? -4.629 6.773 -22.406 1 96.5 251 PRO B CA 1
ATOM 4513 C C . PRO B 1 251 ? -4.641 8.148 -21.75 1 96.5 251 PRO B C 1
ATOM 4515 O O . PRO B 1 251 ? -5.523 8.438 -20.938 1 96.5 251 PRO B O 1
ATOM 4518 N N . PHE B 1 252 ? -3.787 8.992 -22.188 1 97.12 252 PHE B N 1
ATOM 4519 C CA . PHE B 1 252 ? -3.375 10.195 -21.469 1 97.12 252 PHE B CA 1
ATOM 4520 C C . PHE B 1 252 ? -4.562 11.125 -21.234 1 97.12 252 PHE B C 1
ATOM 4522 O O . PHE B 1 252 ? -4.852 11.484 -20.094 1 97.12 252 PHE B O 1
ATOM 4529 N N . THR B 1 253 ? -5.312 11.469 -22.25 1 97.88 253 THR B N 1
ATOM 4530 C CA . THR B 1 253 ? -6.371 12.469 -22.141 1 97.88 253 THR B CA 1
ATOM 4531 C C . THR B 1 253 ? -7.527 11.938 -21.297 1 97.88 253 THR B C 1
ATOM 4533 O O . THR B 1 253 ? -8.047 12.656 -20.438 1 97.88 253 THR B O 1
ATOM 4536 N N . GLU B 1 254 ? -7.91 10.641 -21.484 1 98.19 254 GLU B N 1
ATOM 4537 C CA . GLU B 1 254 ? -9 10.055 -20.719 1 98.19 254 GLU B CA 1
ATOM 4538 C C . GLU B 1 254 ? -8.648 10 -19.234 1 98.19 254 GLU B C 1
ATOM 4540 O O . GLU B 1 254 ? -9.469 10.359 -18.375 1 98.19 254 GLU B O 1
ATOM 4545 N N . LEU B 1 255 ? -7.441 9.547 -19.031 1 98.31 255 LEU B N 1
ATOM 4546 C CA . LEU B 1 255 ? -6.992 9.422 -17.641 1 98.31 255 LEU B CA 1
ATOM 4547 C C . LEU B 1 255 ? -6.863 10.789 -17 1 98.31 255 LEU B C 1
ATOM 4549 O O . LEU B 1 255 ? -7.301 10.984 -15.859 1 98.31 255 LEU B O 1
ATOM 4553 N N . ALA B 1 256 ? -6.289 11.773 -17.688 1 98.56 256 ALA B N 1
ATOM 4554 C CA . ALA B 1 256 ? -6.059 13.117 -17.172 1 98.56 256 ALA B CA 1
ATOM 4555 C C . ALA B 1 256 ? -7.379 13.805 -16.828 1 98.56 256 ALA B C 1
ATOM 4557 O O . ALA B 1 256 ? -7.492 14.461 -15.789 1 98.56 256 ALA B O 1
ATOM 4558 N N . LEU B 1 257 ? -8.305 13.656 -17.656 1 98.69 257 LEU B N 1
ATOM 4559 C CA . LEU B 1 257 ? -9.609 14.273 -17.422 1 98.69 257 LEU B CA 1
ATOM 4560 C C . LEU B 1 257 ? -10.305 13.633 -16.234 1 98.69 257 LEU B C 1
ATOM 4562 O O . LEU B 1 257 ? -10.922 14.328 -15.414 1 98.69 257 LEU B O 1
ATOM 4566 N N . PHE B 1 258 ? -10.25 12.312 -16.141 1 98.75 258 PHE B N 1
ATOM 4567 C CA . PHE B 1 258 ? -10.844 11.602 -15.016 1 98.75 258 PHE B CA 1
ATOM 4568 C C . PHE B 1 258 ? -10.211 12.055 -13.703 1 98.75 258 PHE B C 1
ATOM 4570 O O . PHE B 1 258 ? -10.922 12.352 -12.734 1 98.75 258 PHE B O 1
ATOM 4577 N N . LEU B 1 259 ? -8.883 12.156 -13.688 1 98.69 259 LEU B N 1
ATOM 4578 C CA . LEU B 1 259 ? -8.172 12.562 -12.484 1 98.69 259 LEU B CA 1
ATOM 4579 C C . LEU B 1 259 ? -8.422 14.039 -12.18 1 98.69 259 LEU B C 1
ATOM 4581 O O . LEU B 1 259 ? -8.406 14.445 -11.016 1 98.69 259 LEU B O 1
ATOM 4585 N N . SER B 1 260 ? -8.648 14.828 -13.211 1 98.81 260 SER B N 1
ATOM 4586 C CA . SER B 1 260 ? -9.008 16.219 -12.984 1 98.81 260 SER B CA 1
ATOM 4587 C C . SER B 1 260 ? -10.352 16.328 -12.273 1 98.81 260 SER B C 1
ATOM 4589 O O . SER B 1 260 ? -10.523 17.188 -11.398 1 98.81 260 SER B O 1
ATOM 4591 N N . ALA B 1 261 ? -11.266 15.484 -12.695 1 98.69 261 ALA B N 1
ATOM 4592 C CA . ALA B 1 261 ? -12.562 15.477 -12.023 1 98.69 261 ALA B CA 1
ATOM 4593 C C . ALA B 1 261 ? -12.414 15.086 -10.555 1 98.69 261 ALA B C 1
ATOM 4595 O O . ALA B 1 261 ? -13.031 15.703 -9.68 1 98.69 261 ALA B O 1
ATOM 4596 N N . LEU B 1 262 ? -11.641 14.078 -10.305 1 98.56 262 LEU B N 1
ATOM 4597 C CA . LEU B 1 262 ? -11.359 13.656 -8.938 1 98.56 262 LEU B CA 1
ATOM 4598 C C . LEU B 1 262 ? -10.75 14.805 -8.133 1 98.56 262 LEU B C 1
ATOM 4600 O O . LEU B 1 262 ? -11.172 15.078 -7.012 1 98.56 262 LEU B O 1
ATOM 4604 N N . SER B 1 263 ? -9.781 15.422 -8.742 1 98.62 263 SER B N 1
ATOM 4605 C CA . SER B 1 263 ? -9.102 16.531 -8.094 1 98.62 263 SER B CA 1
ATOM 4606 C C . SER B 1 263 ? -10.07 17.672 -7.793 1 98.62 263 SER B C 1
ATOM 4608 O O . SER B 1 263 ? -10.023 18.266 -6.715 1 98.62 263 SER B O 1
ATOM 4610 N N . ALA B 1 264 ? -10.859 17.969 -8.766 1 98.69 264 ALA B N 1
ATOM 4611 C CA . ALA B 1 264 ? -11.859 19.016 -8.555 1 98.69 264 ALA B CA 1
ATOM 4612 C C . ALA B 1 264 ? -12.727 18.719 -7.336 1 98.69 264 ALA B C 1
ATOM 4614 O O . ALA B 1 264 ? -13.055 19.609 -6.559 1 98.69 264 ALA B O 1
ATOM 4615 N N . GLY B 1 265 ? -13.102 17.5 -7.219 1 98.31 265 GLY B N 1
ATOM 4616 C CA . GLY B 1 265 ? -13.891 17.094 -6.066 1 98.31 265 GLY B CA 1
ATOM 4617 C C . GLY B 1 265 ? -13.18 17.312 -4.746 1 98.31 265 GLY B C 1
ATOM 4618 O O . GLY B 1 265 ? -13.734 17.922 -3.826 1 98.31 265 GLY B O 1
ATOM 4619 N N . TYR B 1 266 ? -11.969 16.906 -4.645 1 98.19 266 TYR B N 1
ATOM 4620 C CA . TYR B 1 266 ? -11.211 17.031 -3.402 1 98.19 266 TYR B CA 1
ATOM 4621 C C . TYR B 1 266 ? -10.891 18.484 -3.094 1 98.19 266 TYR B C 1
ATOM 4623 O O . TYR B 1 266 ? -10.906 18.891 -1.932 1 98.19 266 TYR B O 1
ATOM 4631 N N . ILE B 1 267 ? -10.562 19.234 -4.121 1 98 267 ILE B N 1
ATOM 4632 C CA . ILE B 1 267 ? -10.258 20.656 -3.9 1 98 267 ILE B CA 1
ATOM 4633 C C . ILE B 1 267 ? -11.5 21.375 -3.383 1 98 267 ILE B C 1
ATOM 4635 O O . ILE B 1 267 ? -11.43 22.125 -2.408 1 98 267 ILE B O 1
ATOM 4639 N N . ALA B 1 268 ? -12.625 21.109 -4.027 1 97.81 268 ALA B N 1
ATOM 4640 C CA . ALA B 1 268 ? -13.859 21.766 -3.602 1 97.81 268 ALA B CA 1
ATOM 4641 C C . ALA B 1 268 ? -14.227 21.359 -2.174 1 97.81 268 ALA B C 1
ATOM 4643 O O . ALA B 1 268 ? -14.547 22.219 -1.346 1 97.81 268 ALA B O 1
ATOM 4644 N N . LEU B 1 269 ? -14.133 20.141 -1.898 1 97.06 269 LEU B N 1
ATOM 4645 C CA . LEU B 1 269 ? -14.5 19.625 -0.583 1 97.06 269 LEU B CA 1
ATOM 4646 C C . LEU B 1 269 ? -13.586 20.188 0.497 1 97.06 269 LEU B C 1
ATOM 4648 O O . LEU B 1 269 ? -14.055 20.672 1.524 1 97.06 269 LEU B O 1
ATOM 4652 N N . THR B 1 270 ? -12.344 20.125 0.24 1 97 270 THR B N 1
ATOM 4653 C CA . THR B 1 270 ? -11.367 20.562 1.234 1 97 270 THR B CA 1
ATOM 4654 C C . THR B 1 270 ? -11.445 22.062 1.453 1 97 270 THR B C 1
ATOM 4656 O O . THR B 1 270 ? -11.453 22.531 2.594 1 97 270 THR B O 1
ATOM 4659 N N . THR B 1 271 ? -11.508 22.766 0.367 1 96.19 271 THR B N 1
ATOM 4660 C CA . THR B 1 271 ? -11.625 24.219 0.498 1 96.19 271 THR B CA 1
ATOM 4661 C C . THR B 1 271 ? -12.914 24.594 1.231 1 96.19 271 THR B C 1
ATOM 4663 O O . THR B 1 271 ? -12.922 25.5 2.059 1 96.19 271 THR B O 1
ATOM 4666 N N . GLY B 1 272 ? -13.93 23.906 0.927 1 96.25 272 GLY B N 1
ATOM 4667 C CA . GLY B 1 272 ? -15.188 24.141 1.621 1 96.25 272 GLY B CA 1
ATOM 4668 C C . GLY B 1 272 ? -15.086 23.922 3.119 1 96.25 272 GLY B C 1
ATOM 4669 O O . GLY B 1 272 ? -15.5 24.781 3.904 1 96.25 272 GLY B O 1
ATOM 4670 N N . PHE B 1 273 ? -14.508 22.922 3.525 1 95.69 273 PHE B N 1
ATOM 4671 C CA . PHE B 1 273 ? -14.375 22.609 4.945 1 95.69 273 PHE B CA 1
ATOM 4672 C C . PHE B 1 273 ? -13.43 23.594 5.625 1 95.69 273 PHE B C 1
ATOM 4674 O O . PHE B 1 273 ? -13.648 23.984 6.773 1 95.69 273 PHE B O 1
ATOM 4681 N N . VAL B 1 274 ? -12.406 23.922 4.941 1 93.12 274 VAL B N 1
ATOM 4682 C CA . VAL B 1 274 ? -11.445 24.859 5.516 1 93.12 274 VAL B CA 1
ATOM 4683 C C . VAL B 1 274 ? -12.102 26.234 5.707 1 93.12 274 VAL B C 1
ATOM 4685 O O . VAL B 1 274 ? -11.867 26.906 6.711 1 93.12 274 VAL B O 1
ATOM 4688 N N . ASN B 1 275 ? -12.883 26.594 4.77 1 93.19 275 ASN B N 1
ATOM 4689 C CA . ASN B 1 275 ? -13.586 27.859 4.887 1 93.19 275 ASN B CA 1
ATOM 4690 C C . ASN B 1 275 ? -14.562 27.859 6.055 1 93.19 275 ASN B C 1
ATOM 4692 O O . ASN B 1 275 ? -14.773 28.875 6.703 1 93.19 275 ASN B O 1
ATOM 4696 N N . LEU B 1 276 ? -15.078 26.781 6.348 1 91.81 276 LEU B N 1
ATOM 4697 C CA . LEU B 1 276 ? -16.109 26.703 7.383 1 91.81 276 LEU B CA 1
ATOM 4698 C C . LEU B 1 276 ? -15.477 26.5 8.758 1 91.81 276 LEU B C 1
ATOM 4700 O O . LEU B 1 276 ? -15.953 27.047 9.75 1 91.81 276 LEU B O 1
ATOM 4704 N N . LEU B 1 277 ? -14.391 25.734 8.75 1 90.62 277 LEU B N 1
ATOM 4705 C CA . LEU B 1 277 ? -13.891 25.281 10.047 1 90.62 277 LEU B CA 1
ATOM 4706 C C . LEU B 1 277 ? -12.445 25.734 10.25 1 90.62 277 LEU B C 1
ATOM 4708 O O . LEU B 1 277 ? -11.828 25.422 11.273 1 90.62 277 LEU B O 1
ATOM 4712 N N . GLY B 1 278 ? -11.945 26.422 9.359 1 86.88 278 GLY B N 1
ATOM 4713 C CA . GLY B 1 278 ? -10.531 26.766 9.445 1 86.88 278 GLY B CA 1
ATOM 4714 C C . GLY B 1 278 ? -9.617 25.609 9.102 1 86.88 278 GLY B C 1
ATOM 4715 O O . GLY B 1 278 ? -9.969 24.734 8.297 1 86.88 278 GLY B O 1
ATOM 4716 N N . THR B 1 279 ? -8.477 25.609 9.648 1 80.81 279 THR B N 1
ATOM 4717 C CA . THR B 1 279 ? -7.461 24.609 9.32 1 80.81 279 THR B CA 1
ATOM 4718 C C . THR B 1 279 ? -7.902 23.219 9.742 1 80.81 279 THR B C 1
ATOM 4720 O O . THR B 1 279 ? -7.492 22.219 9.148 1 80.81 279 THR B O 1
ATOM 4723 N N . LYS B 1 280 ? -8.781 23.094 10.648 1 85.81 280 LYS B N 1
ATOM 4724 C CA . LYS B 1 280 ? -9.297 21.797 11.078 1 85.81 280 LYS B CA 1
ATOM 4725 C C . LYS B 1 280 ? -10.117 21.141 9.969 1 85.81 280 LYS B C 1
ATOM 4727 O O . LYS B 1 280 ? -10.359 19.938 10 1 85.81 280 LYS B O 1
ATOM 4732 N N . GLY B 1 281 ? -10.492 21.984 9.047 1 89.62 281 GLY B N 1
ATOM 4733 C CA . GLY B 1 281 ? -11.266 21.453 7.941 1 89.62 281 GLY B CA 1
ATOM 4734 C C . GLY B 1 281 ? -10.484 20.484 7.074 1 89.62 281 GLY B C 1
ATOM 4735 O O . GLY B 1 281 ? -11.07 19.656 6.383 1 89.62 281 GLY B O 1
ATOM 4736 N N . VAL B 1 282 ? -9.188 20.609 7.098 1 89.06 282 VAL B N 1
ATOM 4737 C CA . VAL B 1 282 ? -8.312 19.734 6.32 1 89.06 282 VAL B CA 1
ATOM 4738 C C . VAL B 1 282 ? -8.477 18.297 6.793 1 89.06 282 VAL B C 1
ATOM 4740 O O . VAL B 1 282 ? -8.359 17.359 5.996 1 89.06 282 VAL B O 1
ATOM 4743 N N . ALA B 1 283 ? -8.836 18.125 8.039 1 86.88 283 ALA B N 1
ATOM 4744 C CA . ALA B 1 283 ? -8.953 16.797 8.648 1 86.88 283 ALA B CA 1
ATOM 4745 C C . ALA B 1 283 ? -10.102 16.016 8.016 1 86.88 283 ALA B C 1
ATOM 4747 O O . ALA B 1 283 ? -10.023 14.781 7.902 1 86.88 283 ALA B O 1
ATOM 4748 N N . PHE B 1 284 ? -11.055 16.719 7.551 1 90.44 284 PHE B N 1
ATOM 4749 C CA . PHE B 1 284 ? -12.203 16.016 6.988 1 90.44 284 PHE B CA 1
ATOM 4750 C C . PHE B 1 284 ? -11.852 15.375 5.652 1 90.44 284 PHE B C 1
ATOM 4752 O O . PHE B 1 284 ? -12.234 14.242 5.383 1 90.44 284 PHE B O 1
ATOM 4759 N N . SER B 1 285 ? -11.164 16.141 4.852 1 91 285 SER B N 1
ATOM 4760 C CA . SER B 1 285 ? -10.719 15.57 3.588 1 91 285 SER B CA 1
ATOM 4761 C C . SER B 1 285 ? -9.688 14.469 3.814 1 91 285 SER B C 1
ATOM 4763 O O . SER B 1 285 ? -9.711 13.445 3.129 1 91 285 SER B O 1
ATOM 4765 N N . ALA B 1 286 ? -8.844 14.672 4.801 1 88.88 286 ALA B N 1
ATOM 4766 C CA . ALA B 1 286 ? -7.828 13.664 5.129 1 88.88 286 ALA B CA 1
ATOM 4767 C C . ALA B 1 286 ? -8.477 12.375 5.629 1 88.88 286 ALA B C 1
ATOM 4769 O O . ALA B 1 286 ? -7.996 11.281 5.336 1 88.88 286 ALA B O 1
ATOM 4770 N N . LEU B 1 287 ? -9.555 12.539 6.324 1 90.31 287 LEU B N 1
ATOM 4771 C CA . LEU B 1 287 ? -10.273 11.391 6.859 1 90.31 287 LEU B CA 1
ATOM 4772 C C . LEU B 1 287 ? -10.852 10.539 5.73 1 90.31 287 LEU B C 1
ATOM 4774 O O . LEU B 1 287 ? -10.875 9.305 5.828 1 90.31 287 LEU B O 1
ATOM 4778 N N . THR B 1 288 ? -11.305 11.195 4.668 1 90.88 288 THR B N 1
ATOM 4779 C CA . THR B 1 288 ? -11.828 10.445 3.535 1 90.88 288 THR B CA 1
ATOM 4780 C C . THR B 1 288 ? -10.734 9.602 2.889 1 90.88 288 THR B C 1
ATOM 4782 O O . THR B 1 288 ? -10.984 8.484 2.439 1 90.88 288 THR B O 1
ATOM 4785 N N . MET B 1 289 ? -9.602 10.148 2.85 1 89 289 MET B N 1
ATOM 4786 C CA . MET B 1 289 ? -8.477 9.391 2.309 1 89 289 MET B CA 1
ATOM 4787 C C . MET B 1 289 ? -8.086 8.25 3.242 1 89 289 MET B C 1
ATOM 4789 O O . MET B 1 289 ? -7.871 7.125 2.795 1 89 289 MET B O 1
ATOM 4793 N N . LEU B 1 290 ? -8.086 8.531 4.5 1 89.06 290 LEU B N 1
ATOM 4794 C CA . LEU B 1 290 ? -7.695 7.562 5.512 1 89.06 290 LEU B CA 1
ATOM 4795 C C . LEU B 1 290 ? -8.648 6.367 5.52 1 89.06 290 LEU B C 1
ATOM 4797 O O . LEU B 1 290 ? -8.203 5.219 5.527 1 89.06 290 LEU B O 1
ATOM 4801 N N . LEU B 1 291 ? -9.883 6.633 5.414 1 91.88 291 LEU B N 1
ATOM 4802 C CA . LEU B 1 291 ? -10.891 5.586 5.48 1 91.88 291 LEU B CA 1
ATOM 4803 C C . LEU B 1 291 ? -11.023 4.859 4.145 1 91.88 291 LEU B C 1
ATOM 4805 O O . LEU B 1 291 ? -11.453 3.707 4.098 1 91.88 291 LEU B O 1
ATOM 4809 N N . GLY B 1 292 ? -10.664 5.582 3.129 1 93 292 GLY B N 1
ATOM 4810 C CA . GLY B 1 292 ? -10.953 5.062 1.801 1 93 292 GLY B CA 1
ATOM 4811 C C . GLY B 1 292 ? -9.781 4.32 1.184 1 93 292 GLY B C 1
ATOM 4812 O O . GLY B 1 292 ? -9.953 3.594 0.202 1 93 292 GLY B O 1
ATOM 4813 N N . THR B 1 293 ? -8.617 4.375 1.727 1 87.31 293 THR B N 1
ATOM 4814 C CA . THR B 1 293 ? -7.41 3.846 1.091 1 87.31 293 THR B CA 1
ATOM 4815 C C . THR B 1 293 ? -7.52 2.336 0.899 1 87.31 293 THR B C 1
ATOM 4817 O O . THR B 1 293 ? -7.16 1.813 -0.158 1 87.31 293 THR B O 1
ATOM 4820 N N . ALA B 1 294 ? -8.055 1.671 1.865 1 89.44 294 ALA B N 1
ATOM 4821 C CA . ALA B 1 294 ? -8.156 0.216 1.789 1 89.44 294 ALA B CA 1
ATOM 4822 C C . ALA B 1 294 ? -9.125 -0.208 0.688 1 89.44 294 ALA B C 1
ATOM 4824 O O . ALA B 1 294 ? -8.969 -1.28 0.097 1 89.44 294 ALA B O 1
ATOM 4825 N N . THR B 1 295 ? -10.078 0.623 0.325 1 92 295 THR B N 1
ATOM 4826 C CA . THR B 1 295 ? -11.102 0.268 -0.651 1 92 295 THR B CA 1
ATOM 4827 C C . THR B 1 295 ? -10.531 0.277 -2.064 1 92 295 THR B C 1
ATOM 4829 O O . THR B 1 295 ? -11.156 -0.223 -3 1 92 295 THR B O 1
ATOM 4832 N N . LEU B 1 296 ? -9.312 0.749 -2.201 1 91.19 296 LEU B N 1
ATOM 4833 C CA . LEU B 1 296 ? -8.641 0.768 -3.496 1 91.19 296 LEU B CA 1
ATOM 4834 C C . LEU B 1 296 ? -8.125 -0.62 -3.861 1 91.19 296 LEU B C 1
ATOM 4836 O O . LEU B 1 296 ? -8.008 -0.949 -5.043 1 91.19 296 LEU B O 1
ATOM 4840 N N . SER B 1 297 ? -7.906 -1.444 -2.793 1 88.5 297 SER B N 1
ATOM 4841 C CA . SER B 1 297 ? -7.23 -2.709 -3.064 1 88.5 297 SER B CA 1
ATOM 4842 C C . SER B 1 297 ? -8.039 -3.891 -2.539 1 88.5 297 SER B C 1
ATOM 4844 O O . SER B 1 297 ? -7.801 -5.035 -2.934 1 88.5 297 SER B O 1
ATOM 4846 N N . VAL B 1 298 ? -8.961 -3.631 -1.644 1 91.31 298 VAL B N 1
ATOM 4847 C CA . VAL B 1 298 ? -9.68 -4.711 -0.976 1 91.31 298 VAL B CA 1
ATOM 4848 C C . VAL B 1 298 ? -11.117 -4.77 -1.486 1 91.31 298 VAL B C 1
ATOM 4850 O O . VAL B 1 298 ? -11.812 -3.754 -1.511 1 91.31 298 VAL B O 1
ATOM 4853 N N . PRO B 1 299 ? -11.5 -5.949 -1.867 1 92.94 299 PRO B N 1
ATOM 4854 C CA . PRO B 1 299 ? -12.898 -6.094 -2.268 1 92.94 299 PRO B CA 1
ATOM 4855 C C . PRO B 1 299 ? -13.875 -5.809 -1.126 1 92.94 299 PRO B C 1
ATOM 4857 O O . PRO B 1 299 ? -13.523 -5.98 0.045 1 92.94 299 PRO B O 1
ATOM 4860 N N . ARG B 1 300 ? -15.031 -5.406 -1.538 1 93.06 300 ARG B N 1
ATOM 4861 C CA . ARG B 1 300 ? -16.062 -5.082 -0.555 1 93.06 300 ARG B CA 1
ATOM 4862 C C . ARG B 1 300 ? -16.297 -6.254 0.391 1 93.06 300 ARG B C 1
ATOM 4864 O O . ARG B 1 300 ? -16.422 -6.066 1.603 1 93.06 300 ARG B O 1
ATOM 4871 N N . GLN B 1 301 ? -16.234 -7.473 -0.119 1 92.75 301 GLN B N 1
ATOM 4872 C CA . GLN B 1 301 ? -16.578 -8.68 0.625 1 92.75 301 GLN B CA 1
ATOM 4873 C C . GLN B 1 301 ? -15.523 -8.992 1.68 1 92.75 301 GLN B C 1
ATOM 4875 O O . GLN B 1 301 ? -15.828 -9.625 2.697 1 92.75 301 GLN B O 1
ATOM 4880 N N . PHE B 1 302 ? -14.328 -8.523 1.408 1 92.69 302 PHE B N 1
ATOM 4881 C CA . PHE B 1 302 ? -13.227 -8.844 2.311 1 92.69 302 PHE B CA 1
ATOM 4882 C C . PHE B 1 302 ? -13.172 -7.852 3.469 1 92.69 302 PHE B C 1
ATOM 4884 O O . PHE B 1 302 ? -12.562 -8.133 4.504 1 92.69 302 PHE B O 1
ATOM 4891 N N . LEU B 1 303 ? -13.812 -6.723 3.307 1 93.62 303 LEU B N 1
ATOM 4892 C CA . LEU B 1 303 ? -13.695 -5.637 4.273 1 93.62 303 LEU B CA 1
ATOM 4893 C C . LEU B 1 303 ? -14.484 -5.945 5.539 1 93.62 303 LEU B C 1
ATOM 4895 O O . LEU B 1 303 ? -15.547 -6.574 5.473 1 93.62 303 LEU B O 1
ATOM 4899 N N . PRO B 1 304 ? -13.953 -5.426 6.699 1 93.38 304 PRO B N 1
ATOM 4900 C CA . PRO B 1 304 ? -14.766 -5.523 7.918 1 93.38 304 PRO B CA 1
ATOM 4901 C C . PRO B 1 304 ? -16.125 -4.848 7.773 1 93.38 304 PRO B C 1
ATOM 4903 O O . PRO B 1 304 ? -16.297 -3.971 6.926 1 93.38 304 PRO B O 1
ATOM 4906 N N . SER B 1 305 ? -17.078 -5.184 8.633 1 93.06 305 SER B N 1
ATOM 4907 C CA . SER B 1 305 ? -18.484 -4.797 8.516 1 93.06 305 SER B CA 1
ATOM 4908 C C . SER B 1 305 ? -18.641 -3.279 8.484 1 93.06 305 SER B C 1
ATOM 4910 O O . SER B 1 305 ? -19.406 -2.744 7.691 1 93.06 305 SER B O 1
ATOM 4912 N N . PHE B 1 306 ? -17.938 -2.586 9.297 1 94.75 306 PHE B N 1
ATOM 4913 C CA . PHE B 1 306 ? -18.047 -1.132 9.312 1 94.75 306 PHE B CA 1
ATOM 4914 C C . PHE B 1 306 ? -17.641 -0.543 7.965 1 94.75 306 PHE B C 1
ATOM 4916 O O . PHE B 1 306 ? -18.344 0.33 7.438 1 94.75 306 PHE B O 1
ATOM 4923 N N . TRP B 1 307 ? -16.609 -1.014 7.391 1 95.12 307 TRP B N 1
ATOM 4924 C CA . TRP B 1 307 ? -16.109 -0.479 6.129 1 95.12 307 TRP B CA 1
ATOM 4925 C C . TRP B 1 307 ? -17 -0.909 4.965 1 95.12 307 TRP B C 1
ATOM 4927 O O . TRP B 1 307 ? -17.281 -0.113 4.066 1 95.12 307 TRP B O 1
ATOM 4937 N N . SER B 1 308 ? -17.375 -2.184 4.965 1 94.62 308 SER B N 1
ATOM 4938 C CA . SER B 1 308 ? -18.141 -2.713 3.844 1 94.62 308 SER B CA 1
ATOM 4939 C C . SER B 1 308 ? -19.531 -2.102 3.793 1 94.62 308 SER B C 1
ATOM 4941 O O . SER B 1 308 ? -20.062 -1.852 2.711 1 94.62 308 SER B O 1
ATOM 4943 N N . GLU B 1 309 ? -20.094 -1.734 4.938 1 95.19 309 GLU B N 1
ATOM 4944 C CA . GLU B 1 309 ? -21.5 -1.31 4.98 1 95.19 309 GLU B CA 1
ATOM 4945 C C . GLU B 1 309 ? -21.609 0.211 5.047 1 95.19 309 GLU B C 1
ATOM 4947 O O . GLU B 1 309 ? -22.5 0.8 4.43 1 95.19 309 GLU B O 1
ATOM 4952 N N . TRP B 1 310 ? -20.656 0.79 5.691 1 95.19 310 TRP B N 1
ATOM 4953 C CA . TRP B 1 310 ? -20.875 2.201 5.992 1 95.19 310 TRP B CA 1
ATOM 4954 C C . TRP B 1 310 ? -19.906 3.08 5.203 1 95.19 310 TRP B C 1
ATOM 4956 O O . TRP B 1 310 ? -20.172 4.262 4.977 1 95.19 310 TRP B O 1
ATOM 4966 N N . ILE B 1 311 ? -18.844 2.555 4.758 1 95.31 311 ILE B N 1
ATOM 4967 C CA . ILE B 1 311 ? -17.828 3.393 4.125 1 95.31 311 ILE B CA 1
ATOM 4968 C C . ILE B 1 311 ? -17.812 3.119 2.621 1 95.31 311 ILE B C 1
ATOM 4970 O O . ILE B 1 311 ? -17.906 4.047 1.813 1 95.31 311 ILE B O 1
ATOM 4974 N N . TYR B 1 312 ? -17.844 1.914 2.246 1 94.75 312 TYR B N 1
ATOM 4975 C CA . TYR B 1 312 ? -17.625 1.462 0.876 1 94.75 312 TYR B CA 1
ATOM 4976 C C . TYR B 1 312 ? -18.641 2.08 -0.074 1 94.75 312 TYR B C 1
ATOM 4978 O O . TYR B 1 312 ? -18.297 2.477 -1.189 1 94.75 312 TYR B O 1
ATOM 4986 N N . PRO B 1 313 ? -19.859 2.355 0.303 1 93.44 313 PRO B N 1
ATOM 4987 C CA . PRO B 1 313 ? -20.859 2.785 -0.667 1 93.44 313 PRO B CA 1
ATOM 4988 C C . PRO B 1 313 ? -20.641 4.215 -1.152 1 93.44 313 PRO B C 1
ATOM 4990 O O . PRO B 1 313 ? -21.141 4.594 -2.219 1 93.44 313 PRO B O 1
ATOM 4993 N N . TRP B 1 314 ? -19.875 4.988 -0.399 1 94 314 TRP B N 1
ATOM 4994 C CA . TRP B 1 314 ? -19.859 6.395 -0.796 1 94 314 TRP B CA 1
ATOM 4995 C C . TRP B 1 314 ? -18.438 6.918 -0.861 1 94 314 TRP B C 1
ATOM 4997 O O . TRP B 1 314 ? -18.188 8.023 -1.363 1 94 314 TRP B O 1
ATOM 5007 N N . ILE B 1 315 ? -17.438 6.195 -0.45 1 95.38 315 ILE B N 1
ATOM 5008 C CA . ILE B 1 315 ? -16.094 6.73 -0.308 1 95.38 315 ILE B CA 1
ATOM 5009 C C . ILE B 1 315 ? -15.508 7.023 -1.687 1 95.38 315 ILE B C 1
ATOM 5011 O O . ILE B 1 315 ? -15.555 6.176 -2.58 1 95.38 315 ILE B O 1
ATOM 5015 N N . PRO B 1 316 ? -14.93 8.211 -1.926 1 95.94 316 PRO B N 1
ATOM 5016 C CA . PRO B 1 316 ? -14.414 8.594 -3.242 1 95.94 316 PRO B CA 1
ATOM 5017 C C . PRO B 1 316 ? -13.305 7.664 -3.73 1 95.94 316 PRO B C 1
ATOM 5019 O O . PRO B 1 316 ? -13.188 7.414 -4.934 1 95.94 316 PRO B O 1
ATOM 5022 N N . ALA B 1 317 ? -12.57 7.121 -2.854 1 95.56 317 ALA B N 1
ATOM 5023 C CA . ALA B 1 317 ? -11.414 6.301 -3.213 1 95.56 317 ALA B CA 1
ATOM 5024 C C . ALA B 1 317 ? -11.844 5.07 -4.008 1 95.56 317 ALA B C 1
ATOM 5026 O O . ALA B 1 317 ? -11.172 4.672 -4.961 1 95.56 317 ALA B O 1
ATOM 5027 N N . ARG B 1 318 ? -12.938 4.48 -3.6 1 95.12 318 ARG B N 1
ATOM 5028 C CA . ARG B 1 318 ? -13.406 3.295 -4.305 1 95.12 318 ARG B CA 1
ATOM 5029 C C . ARG B 1 318 ? -13.766 3.621 -5.75 1 95.12 318 ARG B C 1
ATOM 5031 O O . ARG B 1 318 ? -13.414 2.875 -6.664 1 95.12 318 ARG B O 1
ATOM 5038 N N . PHE B 1 319 ? -14.414 4.75 -5.957 1 96.38 319 PHE B N 1
ATOM 5039 C CA . PHE B 1 319 ? -14.812 5.168 -7.293 1 96.38 319 PHE B CA 1
ATOM 5040 C C . PHE B 1 319 ? -13.594 5.555 -8.125 1 96.38 319 PHE B C 1
ATOM 5042 O O . PHE B 1 319 ? -13.547 5.285 -9.328 1 96.38 319 PHE B O 1
ATOM 5049 N N . ALA B 1 320 ? -12.672 6.188 -7.465 1 97.12 320 ALA B N 1
ATOM 5050 C CA . ALA B 1 320 ? -11.438 6.574 -8.148 1 97.12 320 ALA B CA 1
ATOM 5051 C C . ALA B 1 320 ? -10.656 5.344 -8.602 1 97.12 320 ALA B C 1
ATOM 5053 O O . ALA B 1 320 ? -10.141 5.305 -9.719 1 97.12 320 ALA B O 1
ATOM 5054 N N . GLY B 1 321 ? -10.57 4.363 -7.746 1 95.69 321 GLY B N 1
ATOM 5055 C CA . GLY B 1 321 ? -9.852 3.143 -8.086 1 95.69 321 GLY B CA 1
ATOM 5056 C C . GLY B 1 321 ? -10.477 2.387 -9.242 1 95.69 321 GLY B C 1
ATOM 5057 O O . GLY B 1 321 ? -9.805 2.078 -10.227 1 95.69 321 GLY B O 1
ATOM 5058 N N . GLN B 1 322 ? -11.75 2.127 -9.102 1 94.06 322 GLN B N 1
ATOM 5059 C CA . GLN B 1 322 ? -12.445 1.384 -10.148 1 94.06 322 GLN B CA 1
ATOM 5060 C C . GLN B 1 322 ? -12.453 2.16 -11.461 1 94.06 322 GLN B C 1
ATOM 5062 O O . GLN B 1 322 ? -12.227 1.587 -12.531 1 94.06 322 GLN B O 1
ATOM 5067 N N . GLY B 1 323 ? -12.727 3.391 -11.383 1 96.38 323 GLY B N 1
ATOM 5068 C CA . GLY B 1 323 ? -12.734 4.199 -12.594 1 96.38 323 GLY B CA 1
ATOM 5069 C C . GLY B 1 323 ? -11.391 4.215 -13.305 1 96.38 323 GLY B C 1
ATOM 5070 O O . GLY B 1 323 ? -11.336 4.145 -14.539 1 96.38 323 GLY B O 1
ATOM 5071 N N . THR B 1 324 ? -10.336 4.34 -12.578 1 96.88 324 THR B N 1
ATOM 5072 C CA . THR B 1 324 ? -8.992 4.328 -13.148 1 96.88 324 THR B CA 1
ATOM 5073 C C . THR B 1 324 ? -8.688 2.977 -13.789 1 96.88 324 THR B C 1
ATOM 5075 O O . THR B 1 324 ? -8.133 2.914 -14.883 1 96.88 324 THR B O 1
ATOM 5078 N N . ARG B 1 325 ? -9.07 1.939 -13.133 1 95.06 325 ARG B N 1
ATOM 5079 C CA . ARG B 1 325 ? -8.859 0.607 -13.68 1 95.06 325 ARG B CA 1
ATOM 5080 C C . ARG B 1 325 ? -9.648 0.414 -14.977 1 95.06 325 ARG B C 1
ATOM 5082 O O . ARG B 1 325 ? -9.141 -0.16 -15.938 1 95.06 325 ARG B O 1
ATOM 5089 N N . ASP B 1 326 ? -10.859 0.93 -14.938 1 94.38 326 ASP B N 1
ATOM 5090 C CA . ASP B 1 326 ? -11.68 0.833 -16.141 1 94.38 326 ASP B CA 1
ATOM 5091 C C . ASP B 1 326 ? -11.016 1.542 -17.328 1 94.38 326 ASP B C 1
ATOM 5093 O O . ASP B 1 326 ? -11.078 1.063 -18.453 1 94.38 326 ASP B O 1
ATOM 5097 N N . ILE B 1 327 ? -10.414 2.607 -17.047 1 96.75 327 ILE B N 1
ATOM 5098 C CA . ILE B 1 327 ? -9.781 3.389 -18.094 1 96.75 327 ILE B CA 1
ATOM 5099 C C . ILE B 1 327 ? -8.477 2.715 -18.531 1 96.75 327 ILE B C 1
ATOM 5101 O O . ILE B 1 327 ? -8.227 2.539 -19.719 1 96.75 327 ILE B O 1
ATOM 5105 N N . LEU B 1 328 ? -7.703 2.221 -17.625 1 95.38 328 LEU B N 1
ATOM 5106 C CA . LEU B 1 328 ? -6.367 1.696 -17.891 1 95.38 328 LEU B CA 1
ATOM 5107 C C . LEU B 1 328 ? -6.441 0.307 -18.516 1 95.38 328 LEU B C 1
ATOM 5109 O O . LEU B 1 328 ? -5.672 -0.01 -19.422 1 95.38 328 LEU B O 1
ATOM 5113 N N . TYR B 1 329 ? -7.387 -0.448 -17.969 1 93.44 329 TYR B N 1
ATOM 5114 C CA . TYR B 1 329 ? -7.316 -1.862 -18.312 1 93.44 329 TYR B CA 1
ATOM 5115 C C . TYR B 1 329 ? -8.461 -2.252 -19.25 1 93.44 329 TYR B C 1
ATOM 5117 O O . TYR B 1 329 ? -8.328 -3.182 -20.047 1 93.44 329 TYR B O 1
ATOM 5125 N N . ALA B 1 330 ? -9.547 -1.584 -19.141 1 91.19 330 ALA B N 1
ATOM 5126 C CA . ALA B 1 330 ? -10.703 -1.955 -19.953 1 91.19 330 ALA B CA 1
ATOM 5127 C C . ALA B 1 330 ? -10.906 -0.974 -21.109 1 91.19 330 ALA B C 1
ATOM 5129 O O . ALA B 1 330 ? -11.789 -1.164 -21.953 1 91.19 330 ALA B O 1
ATOM 5130 N N . GLY B 1 331 ? -10.195 0.12 -21.141 1 92.62 331 GLY B N 1
ATOM 5131 C CA . GLY B 1 331 ? -10.273 1.066 -22.234 1 92.62 331 GLY B CA 1
ATOM 5132 C C . GLY B 1 331 ? -11.547 1.89 -22.234 1 92.62 331 GLY B C 1
ATOM 5133 O O . GLY B 1 331 ? -12.031 2.295 -23.297 1 92.62 331 GLY B O 1
ATOM 5134 N N . GLU B 1 332 ? -12.062 2.121 -21.062 1 93.44 332 GLU B N 1
ATOM 5135 C CA . GLU B 1 332 ? -13.281 2.914 -20.938 1 93.44 332 GLU B CA 1
ATOM 5136 C C . GLU B 1 332 ? -12.977 4.406 -21.016 1 93.44 332 GLU B C 1
ATOM 5138 O O . GLU B 1 332 ? -11.859 4.836 -20.719 1 93.44 332 GLU B O 1
ATOM 5143 N N . PRO B 1 333 ? -13.961 5.148 -21.422 1 96.19 333 PRO B N 1
ATOM 5144 C CA . PRO B 1 333 ? -13.773 6.602 -21.453 1 96.19 333 PRO B CA 1
ATOM 5145 C C . PRO B 1 333 ? -13.711 7.219 -20.047 1 96.19 333 PRO B C 1
ATOM 5147 O O . PRO B 1 333 ? -13.977 6.535 -19.062 1 96.19 333 PRO B O 1
ATOM 5150 N N . TRP B 1 334 ? -13.273 8.5 -20.031 1 95.25 334 TRP B N 1
ATOM 5151 C CA . TRP B 1 334 ? -13.125 9.148 -18.734 1 95.25 334 TRP B CA 1
ATOM 5152 C C . TRP B 1 334 ? -14.477 9.32 -18.062 1 95.25 334 TRP B C 1
ATOM 5154 O O . TRP B 1 334 ? -14.555 9.336 -16.828 1 95.25 334 TRP B O 1
ATOM 5164 N N . LEU B 1 335 ? -15.594 9.508 -18.938 1 95.56 335 LEU B N 1
ATOM 5165 C CA . LEU B 1 335 ? -16.938 9.648 -18.391 1 95.56 335 LEU B CA 1
ATOM 5166 C C . LEU B 1 335 ? -17.562 8.281 -18.125 1 95.56 335 LEU B C 1
ATOM 5168 O O . LEU B 1 335 ? -18.625 7.961 -18.641 1 95.56 335 LEU B O 1
ATOM 5172 N N . ASN B 1 336 ? -16.875 7.465 -17.281 1 93.12 336 ASN B N 1
ATOM 5173 C CA . ASN B 1 336 ? -17.406 6.176 -16.844 1 93.12 336 ASN B CA 1
ATOM 5174 C C . ASN B 1 336 ? -18.312 6.332 -15.625 1 93.12 336 ASN B C 1
ATOM 5176 O O . ASN B 1 336 ? -18.438 7.43 -15.078 1 93.12 336 ASN B O 1
ATOM 5180 N N . PRO B 1 337 ? -19.016 5.316 -15.203 1 91 337 PRO B N 1
ATOM 5181 C CA . PRO B 1 337 ? -20.047 5.434 -14.164 1 91 337 PRO B CA 1
ATOM 5182 C C . PRO B 1 337 ? -19.484 5.914 -12.828 1 91 337 PRO B C 1
ATOM 5184 O O . PRO B 1 337 ? -20.219 6.406 -11.977 1 91 337 PRO B O 1
ATOM 5187 N N . ASN B 1 338 ? -18.219 5.832 -12.656 1 94.38 338 ASN B N 1
ATOM 5188 C CA . ASN B 1 338 ? -17.609 6.18 -11.375 1 94.38 338 ASN B CA 1
ATOM 5189 C C . ASN B 1 338 ? -17.438 7.688 -11.227 1 94.38 338 ASN B C 1
ATOM 5191 O O . ASN B 1 338 ? -17.297 8.195 -10.117 1 94.38 338 ASN B O 1
ATOM 5195 N N . VAL B 1 339 ? -17.484 8.461 -12.32 1 96.5 339 VAL B N 1
ATOM 5196 C CA . VAL B 1 339 ? -17.188 9.883 -12.312 1 96.5 339 VAL B CA 1
ATOM 5197 C C . VAL B 1 339 ? -18.297 10.648 -11.609 1 96.5 339 VAL B C 1
ATOM 5199 O O . VAL B 1 339 ? -18.078 11.742 -11.086 1 96.5 339 VAL B O 1
ATOM 5202 N N . GLY B 1 340 ? -19.5 10.078 -11.562 1 96.31 340 GLY B N 1
ATOM 5203 C CA . GLY B 1 340 ? -20.625 10.719 -10.922 1 96.31 340 GLY B CA 1
ATOM 5204 C C . GLY B 1 340 ? -20.375 11.078 -9.469 1 96.31 340 GLY B C 1
ATOM 5205 O O . GLY B 1 340 ? -20.828 12.117 -8.992 1 96.31 340 GLY B O 1
ATOM 5206 N N . ALA B 1 341 ? -19.641 10.266 -8.766 1 96.5 341 ALA B N 1
ATOM 5207 C CA . ALA B 1 341 ? -19.312 10.516 -7.363 1 96.5 341 ALA B CA 1
ATOM 5208 C C . ALA B 1 341 ? -18.5 11.805 -7.215 1 96.5 341 ALA B C 1
ATOM 5210 O O . ALA B 1 341 ? -18.672 12.539 -6.242 1 96.5 341 ALA B O 1
ATOM 5211 N N . PHE B 1 342 ? -17.656 12.102 -8.18 1 98.06 342 PHE B N 1
ATOM 5212 C CA . PHE B 1 342 ? -16.812 13.289 -8.094 1 98.06 342 PHE B CA 1
ATOM 5213 C C . PHE B 1 342 ? -17.625 14.555 -8.336 1 98.06 342 PHE B C 1
ATOM 5215 O O . PHE B 1 342 ? -17.359 15.594 -7.719 1 98.06 342 PHE B O 1
ATOM 5222 N N . PHE B 1 343 ? -18.609 14.5 -9.188 1 97.5 343 PHE B N 1
ATOM 5223 C CA . PHE B 1 343 ? -19.469 15.648 -9.406 1 97.5 343 PHE B CA 1
ATOM 5224 C C . PHE B 1 343 ? -20.281 15.961 -8.148 1 97.5 343 PHE B C 1
ATOM 5226 O O . PHE B 1 343 ? -20.516 17.125 -7.828 1 97.5 343 PHE B O 1
ATOM 5233 N N . TRP B 1 344 ? -20.656 14.898 -7.5 1 97.12 344 TRP B N 1
ATOM 5234 C CA . TRP B 1 344 ? -21.344 15.109 -6.23 1 97.12 344 TRP B CA 1
ATOM 5235 C C . TRP B 1 344 ? -20.406 15.75 -5.207 1 97.12 344 TRP B C 1
ATOM 5237 O O . TRP B 1 344 ? -20.812 16.609 -4.43 1 97.12 344 TRP B O 1
ATOM 5247 N N . MET B 1 345 ? -19.172 15.344 -5.176 1 97.62 345 MET B N 1
ATOM 5248 C CA . MET B 1 345 ? -18.188 15.938 -4.277 1 97.62 345 MET B CA 1
ATOM 5249 C C . MET B 1 345 ? -18.031 17.422 -4.562 1 97.62 345 MET B C 1
ATOM 5251 O O . MET B 1 345 ? -17.953 18.234 -3.635 1 97.62 345 MET B O 1
ATOM 5255 N N . VAL B 1 346 ? -17.969 17.75 -5.855 1 98.19 346 VAL B N 1
ATOM 5256 C CA . VAL B 1 346 ? -17.844 19.141 -6.246 1 98.19 346 VAL B CA 1
ATOM 5257 C C . VAL B 1 346 ? -19.062 19.922 -5.773 1 98.19 346 VAL B C 1
ATOM 5259 O O . VAL B 1 346 ? -18.938 21.016 -5.207 1 98.19 346 VAL B O 1
ATOM 5262 N N . ALA B 1 347 ? -20.234 19.375 -5.977 1 98.19 347 ALA B N 1
ATOM 5263 C CA . ALA B 1 347 ? -21.469 20.047 -5.586 1 98.19 347 ALA B CA 1
ATOM 5264 C C . ALA B 1 347 ? -21.5 20.297 -4.082 1 98.19 347 ALA B C 1
ATOM 5266 O O . ALA B 1 347 ? -21.828 21.406 -3.643 1 98.19 347 ALA B O 1
ATOM 5267 N N . ILE B 1 348 ? -21.125 19.328 -3.309 1 97.5 348 ILE B N 1
ATOM 5268 C CA . ILE B 1 348 ? -21.109 19.469 -1.856 1 97.5 348 ILE B CA 1
ATOM 5269 C C . ILE B 1 348 ? -20.078 20.531 -1.456 1 97.5 348 ILE B C 1
ATOM 5271 O O . ILE B 1 348 ? -20.344 21.375 -0.596 1 97.5 348 ILE B O 1
ATOM 5275 N N . GLY B 1 349 ? -18.938 20.438 -2.094 1 97.38 349 GLY B N 1
ATOM 5276 C CA . GLY B 1 349 ? -17.906 21.438 -1.814 1 97.38 349 GLY B CA 1
ATOM 5277 C C . GLY B 1 349 ? -18.344 22.859 -2.125 1 97.38 349 GLY B C 1
ATOM 5278 O O . GLY B 1 349 ? -18.109 23.766 -1.337 1 97.38 349 GLY B O 1
ATOM 5279 N N . LEU B 1 350 ? -19.031 23.047 -3.229 1 97.38 350 LEU B N 1
ATOM 5280 C CA . LEU B 1 350 ? -19.516 24.375 -3.613 1 97.38 350 LEU B CA 1
ATOM 5281 C C . LEU B 1 350 ? -20.562 24.875 -2.623 1 97.38 350 LEU B C 1
ATOM 5283 O O . LEU B 1 350 ? -20.594 26.062 -2.297 1 97.38 350 LEU B O 1
ATOM 5287 N N . VAL B 1 351 ? -21.359 24.016 -2.145 1 97.62 351 VAL B N 1
ATOM 5288 C CA . VAL B 1 351 ? -22.359 24.391 -1.142 1 97.62 351 VAL B CA 1
ATOM 5289 C C . VAL B 1 351 ? -21.656 24.828 0.143 1 97.62 351 VAL B C 1
ATOM 5291 O O . VAL B 1 351 ? -22.031 25.828 0.761 1 97.62 351 VAL B O 1
ATOM 5294 N N . LEU B 1 352 ? -20.641 24.094 0.54 1 96.56 352 LEU B N 1
ATOM 5295 C CA . LEU B 1 352 ? -19.891 24.438 1.746 1 96.56 352 LEU B CA 1
ATOM 5296 C C . LEU B 1 352 ? -19.234 25.812 1.602 1 96.56 352 LEU B C 1
ATOM 5298 O O . LEU B 1 352 ? -19.234 26.609 2.543 1 96.56 352 LEU B O 1
ATOM 5302 N N . ILE B 1 353 ? -18.703 26.047 0.441 1 95.31 353 ILE B N 1
ATOM 5303 C CA . ILE B 1 353 ? -18.078 27.344 0.189 1 95.31 353 ILE B CA 1
ATOM 5304 C C . ILE B 1 353 ? -19.125 28.453 0.26 1 95.31 353 ILE B C 1
ATOM 5306 O O . ILE B 1 353 ? -18.906 29.484 0.874 1 95.31 353 ILE B O 1
ATOM 5310 N N . ALA B 1 354 ? -20.266 28.219 -0.313 1 94.88 354 ALA B N 1
ATOM 5311 C CA . ALA B 1 354 ? -21.359 29.188 -0.297 1 94.88 354 ALA B CA 1
ATOM 5312 C C . ALA B 1 354 ? -21.844 29.438 1.124 1 94.88 354 ALA B C 1
ATOM 5314 O O . ALA B 1 354 ? -22.109 30.578 1.512 1 94.88 354 ALA B O 1
ATOM 5315 N N . VAL B 1 355 ? -22 28.406 1.881 1 95.06 355 VAL B N 1
ATOM 5316 C CA . VAL B 1 355 ? -22.438 28.516 3.264 1 95.06 355 VAL B CA 1
ATOM 5317 C C . VAL B 1 355 ? -21.438 29.328 4.07 1 95.06 355 VAL B C 1
ATOM 5319 O O . VAL B 1 355 ? -21.812 30.156 4.902 1 95.06 355 VAL B O 1
ATOM 5322 N N . ALA B 1 356 ? -20.203 29.062 3.814 1 93.31 356 ALA B N 1
ATOM 5323 C CA . ALA B 1 356 ? -19.172 29.828 4.5 1 93.31 356 ALA B CA 1
ATOM 5324 C C . ALA B 1 356 ? -19.25 31.312 4.148 1 93.31 356 ALA B C 1
ATOM 5326 O O . ALA B 1 356 ? -19.078 32.156 5.012 1 93.31 356 ALA B O 1
ATOM 5327 N N . ALA B 1 357 ? -19.531 31.641 2.914 1 90.94 357 ALA B N 1
ATOM 5328 C CA . ALA B 1 357 ? -19.656 33.031 2.469 1 90.94 357 ALA B CA 1
ATOM 5329 C C . ALA B 1 357 ? -20.891 33.688 3.082 1 90.94 357 ALA B C 1
ATOM 5331 O O . ALA B 1 357 ? -20.859 34.875 3.402 1 90.94 357 ALA B O 1
ATOM 5332 N N . LEU B 1 358 ? -21.891 32.938 3.273 1 90.38 358 LEU B N 1
ATOM 5333 C CA . LEU B 1 358 ? -23.141 33.469 3.83 1 90.38 358 LEU B CA 1
ATOM 5334 C C . LEU B 1 358 ? -23 33.688 5.332 1 90.38 358 LEU B C 1
ATOM 5336 O O . LEU B 1 358 ? -23.594 34.625 5.883 1 90.38 358 LEU B O 1
ATOM 5340 N N . LYS B 1 359 ? -22.391 32.844 5.992 1 84.69 359 LYS B N 1
ATOM 5341 C CA . LYS B 1 359 ? -22.203 32.938 7.434 1 84.69 359 LYS B CA 1
ATOM 5342 C C . LYS B 1 359 ? -21.453 34.219 7.789 1 84.69 359 LYS B C 1
ATOM 5344 O O . LYS B 1 359 ? -21.672 34.812 8.852 1 84.69 359 LYS B O 1
ATOM 5349 N N . ASN B 1 360 ? -20.578 34.656 7.023 1 69.88 360 ASN B N 1
ATOM 5350 C CA . ASN B 1 360 ? -19.797 35.844 7.32 1 69.88 360 ASN B CA 1
ATOM 5351 C C . ASN B 1 360 ? -20.5 37.125 6.879 1 69.88 360 ASN B C 1
ATOM 5353 O O . ASN B 1 360 ? -19.906 38.188 6.895 1 69.88 360 ASN B O 1
ATOM 5357 N N . ARG B 1 361 ? -21.703 37.094 6.375 1 61 361 ARG B N 1
ATOM 5358 C CA . ARG B 1 361 ? -22.516 38.281 6.016 1 61 361 ARG B CA 1
ATOM 5359 C C . ARG B 1 361 ? -23.047 38.969 7.262 1 61 361 ARG B C 1
ATOM 5361 O O . ARG B 1 361 ? -23.312 40.188 7.238 1 61 361 ARG B O 1
ATOM 5368 N N . THR B 1 362 ? -23.359 38.312 8.398 1 53 362 THR B N 1
ATOM 5369 C CA . THR B 1 362 ? -24.047 39 9.477 1 53 362 THR B CA 1
ATOM 5370 C C . THR B 1 362 ? -23.078 39.812 10.305 1 53 362 THR B C 1
ATOM 5372 O O . THR B 1 362 ? -22.062 39.312 10.781 1 53 362 THR B O 1
ATOM 5375 N N . PRO B 1 363 ? -23.062 41.156 10.172 1 48.78 363 PRO B N 1
ATOM 5376 C CA . PRO B 1 363 ? -22.281 42.062 11.023 1 48.78 363 PRO B CA 1
ATOM 5377 C C . PRO B 1 363 ? -22.234 41.594 12.477 1 48.78 363 PRO B C 1
ATOM 5379 O O . PRO B 1 363 ? -23.25 41.156 13.023 1 48.78 363 PRO B O 1
ATOM 5382 N N . LYS B 1 364 ? -21.203 40.906 12.977 1 47.91 364 LYS B N 1
ATOM 5383 C CA . LYS B 1 364 ? -21.219 40.875 14.438 1 47.91 364 LYS B CA 1
ATOM 5384 C C . LYS B 1 364 ? -21.766 42.156 15.023 1 47.91 364 LYS B C 1
ATOM 5386 O O . LYS B 1 364 ? -21.219 43.25 14.773 1 47.91 364 LYS B O 1
ATOM 5391 N N . GLU B 1 365 ? -22.969 42.438 15.133 1 40.41 365 GLU B N 1
ATOM 5392 C CA . GLU B 1 365 ? -23.469 43.562 15.906 1 40.41 365 GLU B CA 1
ATOM 5393 C C . GLU B 1 365 ? -22.578 43.844 17.109 1 40.41 365 GLU B C 1
ATOM 5395 O O . GLU B 1 365 ? -22.281 42.938 17.891 1 40.41 365 GLU B O 1
ATOM 5400 N N . VAL B 1 366 ? -21.578 44.719 17.047 1 41.59 366 VAL B N 1
ATOM 5401 C CA . VAL B 1 366 ? -21.062 45.406 18.234 1 41.59 366 VAL B CA 1
ATOM 5402 C C . VAL B 1 366 ? -22.172 45.5 19.281 1 41.59 366 VAL B C 1
ATOM 5404 O O . VAL B 1 366 ? -23.219 46.094 19.031 1 41.59 366 VAL B O 1
ATOM 5407 N N . ALA B 1 367 ? -22.406 44.562 20.062 1 37.91 367 ALA B N 1
ATOM 5408 C CA . ALA B 1 367 ? -23.141 45 21.25 1 37.91 367 ALA B CA 1
ATOM 5409 C C . ALA B 1 367 ? -22.672 46.375 21.703 1 37.91 367 ALA B C 1
ATOM 5411 O O . ALA B 1 367 ? -21.5 46.594 22 1 37.91 367 ALA B O 1
ATOM 5412 N N . ALA B 1 368 ? -23.5 47.438 21.547 1 35.09 368 ALA B N 1
ATOM 5413 C CA . ALA B 1 368 ? -23.516 48.594 22.453 1 35.09 368 ALA B CA 1
ATOM 5414 C C . ALA B 1 368 ? -23.703 48.125 23.906 1 35.09 368 ALA B C 1
ATOM 5416 O O . ALA B 1 368 ? -24.531 47.281 24.188 1 35.09 368 ALA B O 1
#

InterPro domains:
  IPR051328 Type VII Secretion & ABC Transporter Permease [PTHR43077] (29-362)

Foldseek 3Di:
DPPPPPPPCPVPPPPPPCVVCVVVCVVVVVVVLVCLQCCFVVVFDLFAQEEEEE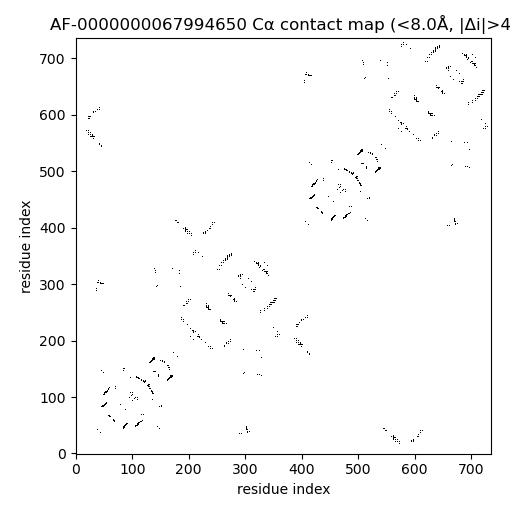EQAPWDQDPVRDTDDVSVVVVCCVCVDPDGNHHYDYDPDPDDQVCCVPPVNHQKYKYQDHCQNVQCVCVVVVNHDHRAIEMEGELLDFPVSRVSVVVSLCVCQVVDPHHYHYHYALDQPVLQPPVSNCVLLQLLVQLLVQLLVQLLVLCVVLPLLVDEDPSSVVSLVVLLVSQLVSLLCSLLVSLVVCVVVGVAPAPRVQRSVLSSLQSLLLSLQQNLQCNQPNPCSSVVSVVLCSNQSSLLRGDLNRGPPCSSPPPNVQRLSNLSNSLNSCCRRVVDGSPDPSSVSSVVSNVVSSVSSVVSRVVRHDPPPPPD/DPPPPPPPCPVPPPPPPCVVCVVVCVVVVVVVLVCLQCCFVVQFDLFAQEEEEEEQAPWDQDPVRDTFDVSVVVVCCVCVDPDGNHHYDYDPDPDDQVCCVPPVNHQKYKYQDHCQNVQCVCVVVVNHDARAIEMEGELLDFPVSRVSVVVSLCVCQVVDPHHYHYHYALDQPVLQPPVSNCVLLQLLVQLLVQLLVQLLVLCVVLPLLVDADPSSVVSLVVLLVSQLVSLLCSLLVSLVVCVVVGVAPAPRVQRSVLSSLQSLLLSLQQNLQCNQPNPCSSVVSVVLCSNQSSLLRGDLNRGPPCSSPPPNVQRLSNLSNSLNSCCRRVVDGSPDPSSVSSVVSNVVSSVSSVVSRVVRHDPPPPPD

pLDDT: mean 87.78, std 12.93, range [29.39, 98.81]

Solvent-accessible surface area (backbone atoms only — not comparable to full-atom values): 36780 Å² total; per-residue (Å²): 136,82,78,76,75,74,72,71,77,72,68,74,70,67,82,55,71,58,50,71,45,45,42,70,48,23,25,54,54,14,44,52,55,21,46,57,51,36,40,44,53,49,36,35,41,80,35,49,41,42,27,36,31,40,74,50,38,70,42,32,70,44,94,86,66,51,70,41,51,48,44,61,51,49,51,49,51,61,65,64,45,88,48,62,47,47,33,73,40,80,50,85,65,93,69,52,69,66,53,43,47,69,72,63,70,25,49,31,36,36,38,35,44,50,54,33,16,49,27,40,50,28,28,75,70,66,76,46,60,74,38,60,35,40,30,41,31,43,52,43,50,35,62,55,45,37,51,48,49,52,51,52,47,47,50,49,19,70,75,35,96,48,38,46,46,78,42,71,41,37,58,69,56,72,90,44,48,78,29,50,77,44,44,41,58,42,52,49,52,26,34,47,48,11,21,48,41,25,19,55,48,32,40,66,52,38,43,24,58,82,29,45,51,69,56,3,48,50,24,45,50,47,47,53,54,52,39,50,53,33,10,46,49,33,10,45,45,48,48,47,50,51,46,71,55,31,88,58,89,65,65,57,69,40,52,14,52,36,40,14,43,47,18,32,10,49,21,29,35,26,30,11,32,25,35,62,58,38,79,67,15,49,53,58,50,48,46,52,52,47,66,14,55,46,46,45,42,43,40,63,63,23,32,39,68,65,45,41,69,70,37,56,83,70,35,63,37,36,34,51,23,47,43,42,24,33,34,75,32,61,66,43,62,44,88,41,88,38,47,56,60,26,54,50,34,29,52,53,8,52,49,35,39,50,51,24,28,55,65,38,48,64,71,76,71,74,78,126,136,82,76,77,76,76,73,71,77,72,67,72,70,67,82,54,71,59,50,71,46,46,42,69,45,22,25,55,54,14,43,53,56,21,46,57,49,35,41,45,52,50,36,36,40,80,35,49,40,43,27,36,31,40,72,51,36,70,42,33,72,44,95,85,67,51,72,42,50,48,44,60,50,49,51,50,52,61,62,65,46,89,48,63,47,48,34,72,41,80,49,84,65,92,68,52,70,66,54,42,47,70,73,63,69,26,48,30,36,36,38,36,44,49,54,33,16,50,29,41,51,28,28,73,70,66,75,45,62,77,38,59,34,38,30,40,32,43,52,43,51,34,60,53,46,39,50,49,49,52,51,52,48,46,51,47,20,70,77,36,96,48,39,46,47,80,42,72,41,38,57,69,57,73,89,42,47,77,29,52,77,44,44,43,55,40,53,47,52,27,35,49,48,11,22,50,43,24,19,54,46,32,40,67,51,40,42,25,59,83,30,44,50,69,57,4,49,49,23,45,51,47,48,52,53,50,38,51,53,33,12,46,49,32,10,45,44,47,47,47,49,51,49,72,54,33,89,58,90,66,64,56,68,40,52,14,52,38,40,14,43,48,18,30,11,50,21,29,36,26,31,8,32,25,36,64,57,37,79,64,14,49,51,58,50,50,46,52,50,48,64,15,54,46,47,45,42,44,40,63,62,22,32,39,67,66,46,39,69,70,38,56,82,69,36,65,38,35,34,51,24,46,42,42,24,32,35,74,32,61,66,44,62,43,87,41,87,38,48,58,59,25,55,51,35,28,51,52,9,50,49,35,37,49,49,25,26,55,63,38,49,62,71,79,71,70,80,127

Radius of gyration: 31.57 Å; Cα contacts (8 Å, |Δi|>4): 1359; chains: 2; bounding box: 66×121×74 Å

Nearest PDB structures (foldseek):
  4u8v-assembly1_B  TM=2.745E-01  e=2.399E+00  Escherichia coli
  3rfr-assembly1_K  TM=2.823E-01  e=3.197E+00  Methylocystis sp. M
  4phz-assembly1_K  TM=2.775E-01  e=6.876E+00  Methylocystis sp. ATCC 49242
  7vg4-assembly1_A  TM=2.084E-01  e=5.956E+00  Methylorubrum extorquens AM1
  4u8v-assembly1_B  TM=2.745E-01  e=2.353E+00  Escherichia coli

Organism: NCBI:txid85336

Sequence (736 aa):
MAGSTVATDTRIKPPSARRWIIPLLAPLIGLIIAALMVTPMLGAKAENLPVAIVNADSGVTLPTGETINAGAQAVENLTSADQQALDFTLMTSGQSTEELLEDEGYYAVLEIPADFSQAAAAAQAGTGEAAALTATVDQSKTMMGVQTATNALTAMGQNSPVAINVTTINKIPTEWGFAGSFAPMMLFIGTFISSLVSSVLLAGSHPVSQTRGTTAWVNAGLQVVYGAVAALLVGFGTTWVVQSITDFSLPFTELALFLSALSAGYIALTTGFVNLLGTKGVAFSALTMLLGTATLSVPRQFLPSFWSEWIYPWIPARFAGQGTRDILYAGEPWLNPNVGAFFWMVAIGLVLIAVAALKNRTPKEVAAMAGSTVATDTRIKPPSARRWIIPLLAPLIGLIIAALMVTPMLGAKAENLPVAIVNADSGVTLPTGETINAGAQAVENLTSADQQALDFTLMTSGQSTEELLEDEGYYAVLEIPADFSQAAAAAQAGTGEAAALTATVDQSKTMMGVQTATNALTAMGQNSPVAINVTTINKIPTEWGFAGSFAPMMLFIGTFISSLVSSVLLAGSHPVSQTRGTTAWVNAGLQVVYGAVAALLVGFGTTWVVQSITDFSLPFTELALFLSALSAGYIALTTGFVNLLGTKGVAFSALTMLLGTATLSVPRQFLPSFWSEWIYPWIPARFAGQGTRDILYAGEPWLNPNVGAFFWMVAIGLVLIAVAALKNRTPKEVAA

Secondary structure (DSSP, 8-state):
----------------HHHHHHHHHHHHHHHHHHHHHHHHHHT-----EEEEEEE----EE-TTSPEE-HHHHHHHHHHHS--SSEEEEEE-S---HHHHHHHS--SEEEEE-TTHHHHHHHHHTTSSPPPEEEEEEETTS-HHHHHHHHHHHHHHHHSSSSEEEEEEESPPPGGGGGGGGTHHHHHHHHHHHHHHHHHHHHHHHS-STT--HHHHHHHHHHHHHHHHHHHHHHHHHHHHHHHHHS-----HHHHHHHHHHHHHHHHHHHHHHHHHHGGGGHHHHHHHHHHHGGGGTS-GGGS-HIIIIIITTT-HHHHHHHHHHHHHHH---SS-GGGHHHHHHHHHHHHHHHHHHHHTTS------/----------------HHHHHHHHHHHHHHHHHHHHHHHHHHT-----EEEEEEE----EE-TTS-EE-HHHHHHHHHHHS--SSEEEEEE-S---HHHHHHHS--SEEEEE-TTHHHHHHHHHTTSSPPPEEEEEEETTS-HHHHHHHHHHHHHHHHSSSSEEEEEEESPPPGGGGGGGGTHHHHHHHHHHHHHHHHHHHHHHHS-STT--HHHHHHHHHHHHHHHHHHHHHHHHHHHHHHHHHS-----HHHHHHHHHHHHHHHHHHHHHHHHHHGGGGHHHHHHHHHHHGGGGTS-GGGS-HHIIIIITTT-HHHHHHHHHHHHHHH---SS-GGGHHHHHHHHHHHHHHHHHHHHTTS------